Protein AF-A0A9P8I1J3-F1 (afdb_monomer)

Solvent-accessible surface area (backbone atoms only — not comparable to full-atom values): 21179 Å² total; per-residue (Å²): 138,82,82,80,79,82,77,73,79,72,73,67,73,62,68,67,62,58,62,59,73,32,39,42,48,46,65,60,58,52,59,41,37,50,42,28,30,51,54,37,25,54,46,82,63,23,34,49,28,63,41,61,50,91,50,31,40,42,57,29,52,35,36,55,37,24,35,48,31,33,50,47,53,52,51,53,36,49,50,35,35,75,73,68,38,52,72,46,55,17,26,40,50,54,46,47,76,25,41,61,66,39,59,70,51,47,78,74,41,92,61,71,47,63,58,40,70,33,63,66,59,49,53,48,46,36,64,74,43,26,48,55,31,52,53,47,50,68,61,38,40,72,48,67,67,60,42,52,47,40,44,21,20,49,52,20,42,51,51,54,51,49,36,58,60,52,35,47,86,71,55,89,73,43,62,84,77,68,53,86,72,53,74,66,56,53,53,49,52,56,49,49,52,53,47,23,40,49,49,33,55,42,25,51,43,48,48,52,40,49,49,50,51,46,51,51,55,50,50,49,57,52,63,68,33,73,88,48,33,75,76,45,69,86,78,54,65,87,77,49,61,66,49,52,54,50,50,52,53,51,49,50,52,51,53,52,38,30,62,66,29,76,39,93,66,50,79,71,42,51,55,45,42,63,67,57,46,47,56,51,55,45,49,52,52,48,47,62,50,49,72,60,60,75,65,83,72,98,79,70,86,76,55,70,64,58,59,47,52,50,44,49,47,52,42,48,53,51,42,48,52,58,56,56,57,61,74,55,84,60,84,81,62,71,75,60,37,69,68,65,61,60,71,74,63,54,56,54,55,40,52,47,51,32,51,49,51,51,50,51,50,50,53,35,32,76,72,65,56,71,45,78,79,25,36,36,53,77,70,50,67,80,74,106

Radius of gyration: 25.41 Å; Cα contacts (8 Å, |Δi|>4): 339; chains: 1; bounding box: 62×67×90 Å

Sequence (384 aa):
MAPAAPDRSSLNHPLTSVAAAGVVSWQSAFWTLVPLGLNSMTQPSGRVCGFDVRHRAFIRSSPIVCATDGVDVLAQMLCFVCLGDSPRTAARRVARGRLRDVKDVDCANNGFSGLEGNRVFRMLGFFFGALPQVVKLLGMEGIPWTKVWGFAFFVSFLILELVIVWVGRGWEEDASLKEPESPTFRRAEETLRAASNMYGIISVAMTVGVWYSATDAIIQKYMCDPNHATTLSGVIPQNRSATYTLCSTLVVILAYLASLGYVTISTSGVMKVVTTVTPKIFYFGSFVMSGRNAICHPAGFRSSRESFLFGSGLALVWAIAMGLTRGYPSPFLRPHIVRSMEPPEADSLVMYFLCENFLVALVYYCFRYEAGGTVKPAWTETFG

Secondary structure (DSSP, 8-state):
-PPPPP-GGGGSSSHHHHHHTTSPPHHHHHHHHHHHHHHHHTS---SSTT--GGGHHHHTTSHHHHHHHHHHHHHHHHHHHHTT--HHHHHHHHHHHHHHHHHHHHTT--STHHHHH-HHHHHHHIIIIIHHHHHHHHH-BS-HHHHHHHHHHHHHHHHHHHHHHHH-TTGGG-GGGTS---HHHHHHHHHHHHHHHHHHHHHHHHHHHHHHHHHHHHHHHHHH-HHHHHHHTTTS-TTTHHHHHHHHHHHHHHHHHHHTTSS---HHHHHHIIIIIHHHHHHHHHHHHHHHHTS--S-----HHHHHHHHHHHHHHHHHHHHHHTTS--TTSTTTSSSSS-HHHHHHHHHHHHHHHHHHHHHHHHHH---TT-B--GGGGTT-

pLDDT: mean 73.71, std 20.74, range [31.62, 98.0]

Structure (mmCIF, N/CA/C/O backbone):
data_AF-A0A9P8I1J3-F1
#
_entry.id   AF-A0A9P8I1J3-F1
#
loop_
_atom_site.group_PDB
_atom_site.id
_atom_site.type_symbol
_atom_site.label_atom_id
_atom_site.label_alt_id
_atom_site.label_comp_id
_atom_site.label_asym_id
_atom_site.label_entity_id
_atom_site.label_seq_id
_atom_site.pdbx_PDB_ins_code
_atom_site.Cartn_x
_atom_site.Cartn_y
_atom_site.Cartn_z
_atom_site.occupancy
_atom_site.B_iso_or_equiv
_atom_site.auth_seq_id
_atom_site.auth_comp_id
_atom_site.auth_asym_id
_atom_site.auth_atom_id
_atom_site.pdbx_PDB_model_num
ATOM 1 N N . MET A 1 1 ? -35.655 -32.905 60.496 1.00 49.09 1 MET A N 1
ATOM 2 C CA . MET A 1 1 ? -34.710 -31.898 59.967 1.00 49.09 1 MET A CA 1
ATOM 3 C C . MET A 1 1 ? -34.480 -32.212 58.502 1.00 49.09 1 MET A C 1
ATOM 5 O O . MET A 1 1 ? -33.886 -33.238 58.208 1.00 49.09 1 MET A O 1
ATOM 9 N N . ALA A 1 2 ? -35.051 -31.412 57.602 1.00 43.12 2 ALA A N 1
ATOM 10 C CA . ALA A 1 2 ? -34.851 -31.576 56.165 1.00 43.12 2 ALA A CA 1
ATOM 11 C C . ALA A 1 2 ? -33.530 -30.894 55.754 1.00 43.12 2 ALA A C 1
ATOM 13 O O . ALA A 1 2 ? -33.257 -29.800 56.254 1.00 43.12 2 ALA A O 1
ATOM 14 N N . PRO A 1 3 ? -32.701 -31.515 54.898 1.00 58.78 3 PRO A N 1
ATOM 15 C CA . PRO A 1 3 ? -31.448 -30.920 54.450 1.00 58.78 3 PRO A CA 1
ATOM 16 C C . PRO A 1 3 ? -31.727 -29.703 53.559 1.00 58.78 3 PRO A C 1
ATOM 18 O O . PRO A 1 3 ? -32.562 -29.756 52.656 1.00 58.78 3 PRO A O 1
ATOM 21 N N . ALA A 1 4 ? -31.038 -28.598 53.848 1.00 65.12 4 ALA A N 1
ATOM 22 C CA . ALA A 1 4 ? -31.137 -27.352 53.100 1.00 65.12 4 ALA A CA 1
ATOM 23 C C . ALA A 1 4 ? -30.716 -27.563 51.636 1.00 65.12 4 ALA A C 1
ATOM 25 O O . ALA A 1 4 ? -29.681 -28.169 51.356 1.00 65.12 4 ALA A O 1
ATOM 26 N N . ALA A 1 5 ? -31.537 -27.074 50.706 1.00 63.03 5 ALA A N 1
ATOM 27 C CA . ALA A 1 5 ? -31.268 -27.159 49.278 1.00 63.03 5 ALA A CA 1
ATOM 28 C C . ALA A 1 5 ? -30.021 -26.327 48.909 1.00 63.03 5 ALA A C 1
ATOM 30 O O . ALA A 1 5 ? -29.895 -25.195 49.382 1.00 63.03 5 ALA A O 1
ATOM 31 N N . PRO A 1 6 ? -29.108 -26.853 48.072 1.00 64.31 6 PRO A N 1
ATOM 32 C CA . PRO A 1 6 ? -27.904 -26.139 47.668 1.00 64.31 6 PRO A CA 1
ATOM 33 C C . PRO A 1 6 ? -28.243 -24.908 46.819 1.00 64.31 6 PRO A C 1
ATOM 35 O O . PRO A 1 6 ? -29.033 -24.970 45.873 1.00 64.31 6 PRO A O 1
ATOM 38 N N . ASP A 1 7 ? -27.617 -23.790 47.178 1.00 66.88 7 ASP A N 1
ATOM 39 C CA . ASP A 1 7 ? -27.787 -22.476 46.571 1.00 66.88 7 ASP A CA 1
ATOM 40 C C . ASP A 1 7 ? -27.257 -22.452 45.122 1.00 66.88 7 ASP A C 1
ATOM 42 O O . ASP A 1 7 ? -26.050 -22.476 44.863 1.00 66.88 7 ASP A O 1
ATOM 46 N N . ARG A 1 8 ? -28.186 -22.418 44.156 1.00 56.50 8 ARG A N 1
ATOM 47 C CA . ARG A 1 8 ? -27.901 -22.371 42.709 1.00 56.50 8 ARG A CA 1
ATOM 48 C C . ARG A 1 8 ? -27.337 -21.023 42.238 1.00 56.50 8 ARG A C 1
ATOM 50 O O . ARG A 1 8 ? -26.981 -20.912 41.066 1.00 56.50 8 ARG A O 1
ATOM 57 N N . SER A 1 9 ? -27.236 -20.010 43.103 1.00 59.56 9 SER A N 1
ATOM 58 C CA . SER A 1 9 ? -26.728 -18.682 42.726 1.00 59.56 9 SER A CA 1
ATOM 59 C C . SER A 1 9 ? -25.216 -18.650 42.444 1.00 59.56 9 SER A C 1
ATOM 61 O O . SER A 1 9 ? -24.737 -17.767 41.736 1.00 59.56 9 SER A O 1
ATOM 63 N N . SER A 1 10 ? -24.466 -19.654 42.906 1.00 54.31 10 SER A N 1
ATOM 64 C CA . SER A 1 10 ? -23.003 -19.718 42.766 1.00 54.31 10 SER A CA 1
ATOM 65 C C . SER A 1 10 ? -22.498 -20.283 41.425 1.00 54.31 10 SER A C 1
ATOM 67 O O . SER A 1 10 ? -21.321 -20.128 41.106 1.00 54.31 10 SER A O 1
ATOM 69 N N . LEU A 1 11 ? -23.363 -20.889 40.598 1.00 52.34 11 LEU A N 1
ATOM 70 C CA . LEU A 1 11 ? -22.950 -21.555 39.349 1.00 52.34 11 LEU A CA 1
ATOM 71 C C . LEU A 1 11 ? -22.947 -20.661 38.096 1.00 52.34 11 LEU A C 1
ATOM 73 O O . LEU A 1 11 ? -22.423 -21.073 37.064 1.00 52.34 11 LEU A O 1
ATOM 77 N N . ASN A 1 12 ? -23.474 -19.436 38.171 1.00 54.69 12 ASN A N 1
ATOM 78 C CA . ASN A 1 12 ? -23.559 -18.536 37.010 1.00 54.69 12 ASN A CA 1
ATOM 79 C C . ASN A 1 12 ? -22.385 -17.547 36.893 1.00 54.69 12 ASN A C 1
ATOM 81 O O . ASN A 1 12 ? -22.285 -16.834 35.897 1.00 54.69 12 ASN A O 1
ATOM 85 N N . HIS A 1 13 ? -21.481 -17.506 37.873 1.00 53.09 13 HIS A N 1
ATOM 86 C CA . HIS A 1 13 ? -20.366 -16.554 37.892 1.00 53.09 13 HIS A CA 1
ATOM 87 C C . HIS A 1 13 ? -19.115 -16.889 37.037 1.00 53.09 13 HIS A C 1
ATOM 89 O O . HIS A 1 13 ? -18.352 -15.955 36.792 1.00 53.09 13 HIS A O 1
ATOM 95 N N . PRO A 1 14 ? -18.874 -18.117 36.513 1.00 50.03 14 PRO A N 1
ATOM 96 C CA . PRO A 1 14 ? -17.704 -18.366 35.650 1.00 50.03 14 PRO A CA 1
ATOM 97 C C . PRO A 1 14 ? -17.944 -18.211 34.137 1.00 50.03 14 PRO A C 1
ATOM 99 O O . PRO A 1 14 ? -16.986 -18.057 33.383 1.00 50.03 14 PRO A O 1
ATOM 102 N N . LEU A 1 15 ? -19.189 -18.271 33.649 1.00 48.69 15 LEU A N 1
ATOM 103 C CA . LEU A 1 15 ? -19.447 -18.369 32.200 1.00 48.69 15 LEU A CA 1
ATOM 104 C C . LEU A 1 15 ? -19.269 -17.044 31.441 1.00 48.69 15 LEU A C 1
ATOM 106 O O . LEU A 1 15 ? -19.007 -17.054 30.240 1.00 48.69 15 LEU A O 1
ATOM 110 N N . THR A 1 16 ? -19.347 -15.902 32.124 1.00 51.31 16 THR A N 1
ATOM 111 C CA . THR A 1 16 ? -19.132 -14.584 31.508 1.00 51.31 16 THR A CA 1
ATOM 112 C C . THR A 1 16 ? -17.657 -14.211 31.356 1.00 51.31 16 THR A C 1
ATOM 114 O O . THR A 1 16 ? -17.338 -13.437 30.456 1.00 51.31 16 THR A O 1
ATOM 117 N N . SER A 1 17 ? -16.735 -14.770 32.153 1.00 49.88 17 SER A N 1
ATOM 118 C CA . SER A 1 17 ? -15.302 -14.451 32.014 1.00 49.88 17 SER A CA 1
ATOM 119 C C . SER A 1 17 ? -14.622 -15.236 30.886 1.00 49.88 17 SER A C 1
ATOM 121 O O . SER A 1 17 ? -13.721 -14.711 30.236 1.00 49.88 17 SER A O 1
ATOM 123 N N . VAL A 1 18 ? -15.095 -16.451 30.578 1.00 50.94 18 VAL A N 1
ATOM 124 C CA . VAL A 1 18 ? -14.538 -17.285 29.496 1.00 50.94 18 VAL A CA 1
ATOM 125 C C . VAL A 1 18 ? -14.908 -16.742 28.110 1.00 50.94 18 VAL A C 1
ATOM 127 O O . VAL A 1 18 ? -14.090 -16.792 27.195 1.00 50.94 18 VAL A O 1
ATOM 130 N N . ALA A 1 19 ? -16.093 -16.142 27.954 1.00 50.66 19 ALA A N 1
ATOM 131 C CA . ALA A 1 19 ? -16.497 -15.515 26.692 1.00 50.66 19 ALA A CA 1
ATOM 132 C C . ALA A 1 19 ? -15.619 -14.303 26.315 1.00 50.66 19 ALA A C 1
ATOM 134 O O . ALA A 1 19 ? -15.447 -14.021 25.132 1.00 50.66 19 ALA A O 1
ATOM 135 N N . ALA A 1 20 ? -15.018 -13.615 27.295 1.00 57.84 20 ALA A N 1
ATOM 136 C CA . ALA A 1 20 ? -14.131 -12.477 27.049 1.00 57.84 20 ALA A CA 1
ATOM 137 C C . ALA A 1 20 ? -12.744 -12.888 26.516 1.00 57.84 20 ALA A C 1
ATOM 139 O O . ALA A 1 20 ? -12.108 -12.102 25.816 1.00 57.84 20 ALA A O 1
ATOM 140 N N . ALA A 1 21 ? -12.287 -14.116 26.795 1.00 65.06 21 ALA A N 1
ATOM 141 C CA . ALA A 1 21 ? -10.972 -14.604 26.364 1.00 65.06 21 ALA A CA 1
ATOM 142 C C . ALA A 1 21 ? -10.880 -14.839 24.842 1.00 65.06 21 ALA A C 1
ATOM 144 O O . ALA A 1 21 ? -9.790 -14.859 24.277 1.00 65.06 21 ALA A O 1
ATOM 145 N N . GLY A 1 22 ? -12.023 -14.989 24.168 1.00 86.31 22 GLY A N 1
ATOM 146 C CA . GLY A 1 22 ? -12.093 -15.257 22.732 1.00 86.31 22 GLY A CA 1
ATOM 147 C C . GLY A 1 22 ? -12.320 -14.029 21.856 1.00 86.31 22 GLY A C 1
ATOM 148 O O . GLY A 1 22 ? -12.478 -14.199 20.656 1.00 86.31 22 GLY A O 1
ATOM 149 N N . VAL A 1 23 ? -12.379 -12.814 22.402 1.00 93.69 23 VAL A N 1
ATOM 150 C CA . VAL A 1 23 ? -12.704 -11.612 21.617 1.00 93.69 23 VAL A CA 1
ATOM 151 C C . VAL A 1 23 ? -11.423 -10.916 21.152 1.00 93.69 23 VAL A C 1
ATOM 153 O O . VAL A 1 23 ? -10.446 -10.810 21.895 1.00 93.69 23 VAL A O 1
ATOM 156 N N . VAL A 1 24 ? -11.400 -10.421 19.913 1.00 94.62 24 VAL A N 1
ATOM 157 C CA . VAL A 1 24 ? -10.265 -9.644 19.405 1.00 94.62 24 VAL A CA 1
ATOM 158 C C . VAL A 1 24 ? -10.306 -8.257 20.043 1.00 94.62 24 VAL A C 1
ATOM 160 O O . VAL A 1 24 ? -11.265 -7.508 19.880 1.00 94.62 24 VAL A O 1
ATOM 163 N N . SER A 1 25 ? -9.265 -7.900 20.793 1.00 94.56 25 SER A N 1
ATOM 164 C CA . SER A 1 25 ? -9.129 -6.549 21.336 1.00 94.56 25 SER A CA 1
ATOM 165 C C . SER A 1 25 ? -8.688 -5.565 20.250 1.00 94.56 25 SER A C 1
ATOM 167 O O . SER A 1 25 ? -8.001 -5.941 19.293 1.00 94.56 25 SER A O 1
ATOM 169 N N . TRP A 1 26 ? -9.018 -4.280 20.411 1.00 94.62 26 TRP A N 1
ATOM 170 C CA . TRP A 1 26 ? -8.570 -3.252 19.468 1.00 94.62 26 TRP A CA 1
ATOM 171 C C . TRP A 1 26 ? -7.040 -3.183 19.394 1.00 94.62 26 TRP A C 1
ATOM 173 O O . TRP A 1 26 ? -6.496 -2.965 18.314 1.00 94.62 26 TRP A O 1
ATOM 183 N N . GLN A 1 27 ? -6.344 -3.425 20.516 1.00 95.44 27 GLN A N 1
ATOM 184 C CA . GLN A 1 27 ? -4.884 -3.475 20.573 1.00 95.44 27 GLN A CA 1
ATOM 185 C C . GLN A 1 27 ? -4.371 -4.582 19.664 1.00 95.44 27 GLN A C 1
ATOM 187 O O . GLN A 1 27 ? -3.486 -4.343 18.849 1.00 95.44 27 GLN A O 1
ATOM 192 N N . SER A 1 28 ? -4.944 -5.784 19.777 1.00 94.19 28 SER A N 1
ATOM 193 C CA . SER A 1 28 ? -4.538 -6.908 18.943 1.00 94.19 28 SER A CA 1
ATOM 194 C C . SER A 1 28 ? -4.792 -6.617 17.465 1.00 94.19 28 SER A C 1
ATOM 196 O O . SER A 1 28 ? -3.935 -6.923 16.645 1.00 94.19 28 SER A O 1
ATOM 198 N N . ALA A 1 29 ? -5.932 -6.016 17.118 1.00 95.81 29 ALA A N 1
ATOM 199 C CA . ALA A 1 29 ? -6.251 -5.679 15.734 1.00 95.81 29 ALA A CA 1
ATOM 200 C C . ALA A 1 29 ? -5.306 -4.604 15.159 1.00 95.81 29 ALA A C 1
ATOM 202 O O . ALA A 1 29 ? -4.803 -4.756 14.046 1.00 95.81 29 ALA A O 1
ATOM 203 N N . PHE A 1 30 ? -5.026 -3.540 15.918 1.00 96.25 30 PHE A N 1
ATOM 204 C CA . PHE A 1 30 ? -4.143 -2.448 15.503 1.00 96.25 30 PHE A CA 1
ATOM 205 C C . PHE A 1 30 ? -2.678 -2.885 15.408 1.00 96.25 30 PHE A C 1
ATOM 207 O O . PHE A 1 30 ? -2.030 -2.673 14.382 1.00 96.25 30 PHE A O 1
ATOM 214 N N . TRP A 1 31 ? -2.149 -3.529 16.451 1.00 95.88 31 TRP A N 1
ATOM 215 C CA . TRP A 1 31 ? -0.739 -3.915 16.500 1.00 95.88 31 TRP A CA 1
ATOM 216 C C . TRP A 1 31 ? -0.384 -5.008 15.499 1.00 95.88 31 TRP A C 1
ATOM 218 O O . TRP A 1 31 ? 0.770 -5.088 15.102 1.00 95.88 31 TRP A O 1
ATOM 228 N N . THR A 1 32 ? -1.350 -5.784 15.006 1.00 95.56 32 THR A N 1
ATOM 229 C CA . THR A 1 32 ? -1.129 -6.685 13.867 1.00 95.56 32 THR A CA 1
ATOM 230 C C . THR A 1 32 ? -0.872 -5.924 12.558 1.00 95.56 32 THR A C 1
ATOM 232 O O . THR A 1 32 ? -0.124 -6.410 11.712 1.00 95.56 32 THR A O 1
ATOM 235 N N . LEU A 1 33 ? -1.413 -4.712 12.383 1.00 97.31 33 LEU A N 1
ATOM 236 C CA . LEU A 1 33 ? -1.175 -3.898 11.183 1.00 97.31 33 LEU A CA 1
ATOM 237 C C . LEU A 1 33 ? 0.199 -3.222 11.179 1.00 97.31 33 LEU A C 1
ATOM 239 O O . LEU A 1 33 ? 0.774 -3.031 10.108 1.00 97.31 33 LEU A O 1
ATOM 243 N N . VAL A 1 34 ? 0.739 -2.871 12.349 1.00 96.44 34 VAL A N 1
ATOM 244 C CA . VAL A 1 34 ? 1.991 -2.104 12.450 1.00 96.44 34 VAL A CA 1
ATOM 245 C C . VAL A 1 34 ? 3.182 -2.840 11.810 1.00 96.44 34 VAL A C 1
ATOM 247 O O . VAL A 1 34 ? 3.839 -2.237 10.960 1.00 96.44 34 VAL A O 1
ATOM 250 N N . PRO A 1 35 ? 3.451 -4.132 12.091 1.00 96.12 35 PRO A N 1
ATOM 251 C CA . PRO A 1 35 ? 4.516 -4.877 11.419 1.00 96.12 35 PRO A CA 1
ATOM 252 C C . PRO A 1 35 ? 4.311 -5.001 9.906 1.00 96.12 35 PRO A C 1
ATOM 254 O O . PRO A 1 35 ? 5.286 -4.964 9.160 1.00 96.12 35 PRO A O 1
ATOM 257 N N . LEU A 1 36 ? 3.063 -5.107 9.433 1.00 97.31 36 LEU A N 1
ATOM 258 C CA . LEU A 1 36 ? 2.753 -5.154 7.997 1.00 97.31 36 LEU A CA 1
ATOM 259 C C . LEU A 1 36 ? 3.070 -3.819 7.311 1.00 97.31 36 LEU A C 1
ATOM 261 O O . LEU A 1 36 ? 3.673 -3.800 6.232 1.00 97.31 36 LEU A O 1
ATOM 265 N N . GLY A 1 37 ? 2.708 -2.711 7.962 1.00 96.38 37 GLY A N 1
ATOM 266 C CA . GLY A 1 37 ? 3.066 -1.362 7.538 1.00 96.38 37 GLY A CA 1
ATOM 267 C C . GLY A 1 37 ? 4.581 -1.182 7.499 1.00 96.38 37 GLY A C 1
ATOM 268 O O . GLY A 1 37 ? 5.129 -0.887 6.443 1.00 96.38 37 GLY A O 1
ATOM 269 N N . LEU A 1 38 ? 5.283 -1.469 8.598 1.00 94.38 38 LEU A N 1
ATOM 270 C CA . LEU A 1 38 ? 6.746 -1.358 8.681 1.00 94.38 38 LEU A CA 1
ATOM 271 C C . LEU A 1 38 ? 7.475 -2.222 7.640 1.00 94.38 38 LEU A C 1
ATOM 273 O O . LEU A 1 38 ? 8.436 -1.768 7.018 1.00 94.38 38 LEU A O 1
ATOM 277 N N . ASN A 1 39 ? 7.002 -3.445 7.393 1.00 94.75 39 ASN A N 1
ATOM 278 C CA . ASN A 1 39 ? 7.553 -4.304 6.345 1.00 94.75 39 ASN A CA 1
ATOM 279 C C . ASN A 1 39 ? 7.356 -3.697 4.945 1.00 94.75 39 ASN A C 1
ATOM 281 O O . ASN A 1 39 ? 8.234 -3.791 4.094 1.00 94.75 39 ASN A O 1
ATOM 285 N N . SER A 1 40 ? 6.230 -3.019 4.713 1.00 94.69 40 SER A N 1
ATOM 286 C CA . SER A 1 40 ? 5.987 -2.297 3.460 1.00 94.69 40 SER A CA 1
ATOM 287 C C . SER A 1 40 ? 6.852 -1.039 3.344 1.00 94.69 40 SER A C 1
ATOM 289 O O . SER A 1 40 ? 7.325 -0.734 2.251 1.00 94.69 40 SER A O 1
ATOM 291 N N . MET A 1 41 ? 7.084 -0.321 4.448 1.00 93.94 41 MET A N 1
ATOM 292 C CA . MET A 1 41 ? 7.903 0.899 4.488 1.00 93.94 41 MET A CA 1
ATOM 293 C C . MET A 1 41 ? 9.393 0.621 4.259 1.00 93.94 41 MET A C 1
ATOM 295 O O . MET A 1 41 ? 10.062 1.427 3.627 1.00 93.94 41 MET A O 1
ATOM 299 N N . THR A 1 42 ? 9.904 -0.517 4.736 1.00 90.25 42 THR A N 1
ATOM 300 C CA . THR A 1 42 ? 11.324 -0.914 4.607 1.00 90.25 42 THR A CA 1
ATOM 301 C C . THR A 1 42 ? 11.659 -1.587 3.269 1.00 90.25 42 THR A C 1
ATOM 303 O O . THR A 1 42 ? 12.779 -2.055 3.050 1.00 90.25 42 THR A O 1
ATOM 306 N N . GLN A 1 43 ? 10.695 -1.654 2.349 1.00 88.44 43 GLN A N 1
ATOM 307 C CA . GLN A 1 43 ? 10.886 -2.258 1.040 1.00 88.44 43 GLN A CA 1
ATOM 308 C C . GLN A 1 43 ? 11.466 -1.252 0.030 1.00 88.44 43 GLN A C 1
ATOM 310 O O . GLN A 1 43 ? 10.898 -0.165 -0.139 1.00 88.44 43 GLN A O 1
ATOM 315 N N . PRO A 1 44 ? 12.506 -1.623 -0.749 1.00 86.50 44 PRO A N 1
ATOM 316 C CA . PRO A 1 44 ? 12.982 -0.790 -1.845 1.00 86.50 44 PRO A CA 1
ATOM 317 C C . PRO A 1 44 ? 11.989 -0.858 -3.004 1.00 86.50 44 PRO A C 1
ATOM 319 O O . PRO A 1 44 ? 12.044 -1.715 -3.882 1.00 86.50 44 PRO A O 1
ATOM 322 N N . SER A 1 45 ? 11.038 0.062 -2.968 1.00 88.19 45 SER A N 1
ATOM 323 C CA . SER A 1 45 ? 9.936 0.181 -3.924 1.00 88.19 45 SER A CA 1
ATOM 324 C C . SER A 1 45 ? 10.223 1.191 -5.040 1.00 88.19 45 SER A C 1
ATOM 326 O O . SER A 1 45 ? 9.480 1.245 -6.027 1.00 88.19 45 SER A O 1
ATOM 328 N N . GLY A 1 46 ? 11.305 1.968 -4.898 1.00 90.81 46 GLY A N 1
ATOM 329 C CA . GLY A 1 46 ? 11.632 3.076 -5.784 1.00 90.81 46 GLY A CA 1
ATOM 330 C C . GLY A 1 46 ? 10.607 4.196 -5.683 1.00 90.81 46 GLY A C 1
ATOM 331 O O . GLY A 1 46 ? 10.201 4.582 -4.588 1.00 90.81 46 GLY A O 1
ATOM 332 N N . ARG A 1 47 ? 10.192 4.720 -6.836 1.00 91.94 47 ARG A N 1
ATOM 333 C CA . ARG A 1 47 ? 9.085 5.679 -6.931 1.00 91.94 47 ARG A CA 1
ATOM 334 C C . ARG A 1 47 ? 7.774 4.985 -6.595 1.00 91.94 47 ARG A C 1
ATOM 336 O O . ARG A 1 47 ? 7.488 3.956 -7.190 1.00 91.94 47 ARG A O 1
ATOM 343 N N . VAL A 1 48 ? 6.962 5.563 -5.716 1.00 94.12 48 VAL A N 1
ATOM 344 C CA . VAL A 1 48 ? 5.662 5.005 -5.299 1.00 94.12 48 VAL A CA 1
ATOM 345 C C . VAL A 1 48 ? 4.563 5.814 -5.970 1.00 94.12 48 VAL A C 1
ATOM 347 O O . VAL A 1 48 ? 4.504 7.014 -5.739 1.00 94.12 48 VAL A O 1
ATOM 350 N N . CYS A 1 49 ? 3.729 5.222 -6.829 1.00 90.81 49 CYS A N 1
ATOM 351 C CA . CYS A 1 49 ? 2.695 5.950 -7.591 1.00 90.81 49 CYS A CA 1
ATOM 352 C C . CYS A 1 49 ? 3.174 7.299 -8.192 1.00 90.81 49 CYS A C 1
ATOM 354 O O . CYS A 1 49 ? 2.504 8.329 -8.091 1.00 90.81 49 CYS A O 1
ATOM 356 N N . GLY A 1 50 ? 4.386 7.329 -8.754 1.00 86.31 50 GLY A N 1
ATOM 357 C CA . GLY A 1 50 ? 4.986 8.537 -9.333 1.00 86.31 50 GLY A CA 1
ATOM 358 C C . GLY A 1 50 ? 5.646 9.516 -8.347 1.00 86.31 50 GLY A C 1
ATOM 359 O O . GLY A 1 50 ? 6.417 10.368 -8.803 1.00 86.31 50 GLY A O 1
ATOM 360 N N . PHE A 1 51 ? 5.437 9.362 -7.034 1.00 88.62 51 PHE A N 1
ATOM 361 C CA . PHE A 1 51 ? 6.118 10.140 -5.994 1.00 88.62 51 PHE A CA 1
ATOM 362 C C . PHE A 1 51 ? 7.632 9.911 -5.991 1.00 88.62 51 PHE A C 1
ATOM 364 O O . PHE A 1 51 ? 8.129 8.878 -6.454 1.00 88.62 51 PHE A O 1
ATOM 371 N N . ASP A 1 52 ? 8.357 10.904 -5.474 1.00 87.94 52 ASP A N 1
ATOM 372 C CA . ASP A 1 52 ? 9.812 10.873 -5.384 1.00 87.94 52 ASP A CA 1
ATOM 373 C C . ASP A 1 52 ? 10.302 9.759 -4.445 1.00 87.94 52 ASP A C 1
ATOM 375 O O . ASP A 1 52 ? 9.692 9.438 -3.421 1.00 87.94 52 ASP A O 1
ATOM 379 N N . VAL A 1 53 ? 11.440 9.182 -4.812 1.00 89.06 53 VAL A N 1
ATOM 380 C CA . VAL A 1 53 ? 12.093 8.062 -4.140 1.00 89.06 53 VAL A CA 1
ATOM 381 C C . VAL A 1 53 ? 12.519 8.388 -2.705 1.00 89.06 53 VAL A C 1
ATOM 383 O O . VAL A 1 53 ? 12.590 7.478 -1.874 1.00 89.06 53 VAL A O 1
ATOM 386 N N . ARG A 1 54 ? 12.775 9.664 -2.390 1.00 86.25 54 ARG A N 1
ATOM 387 C CA . ARG A 1 54 ? 13.182 10.128 -1.050 1.00 86.25 54 ARG A CA 1
ATOM 388 C C . ARG A 1 54 ? 12.112 9.912 0.016 1.00 86.25 54 ARG A C 1
ATOM 390 O O . ARG A 1 54 ? 12.427 9.708 1.182 1.00 86.25 54 ARG A O 1
ATOM 397 N N . HIS A 1 55 ? 10.846 9.914 -0.386 1.00 87.12 55 HIS A N 1
ATOM 398 C CA . HIS A 1 55 ? 9.704 9.884 0.528 1.00 87.12 55 HIS A CA 1
ATOM 399 C C . HIS A 1 55 ? 8.992 8.523 0.553 1.00 87.12 55 HIS A C 1
ATOM 401 O O . HIS A 1 55 ? 7.955 8.373 1.204 1.00 87.12 55 HIS A O 1
ATOM 407 N N . ARG A 1 56 ? 9.550 7.515 -0.138 1.00 90.38 56 ARG A N 1
ATOM 408 C CA . ARG A 1 56 ? 8.931 6.199 -0.368 1.00 90.38 56 ARG A CA 1
ATOM 409 C C . ARG A 1 56 ? 8.462 5.509 0.913 1.00 90.38 56 ARG A C 1
ATOM 411 O O . ARG A 1 56 ? 7.328 5.040 0.963 1.00 90.38 56 ARG A O 1
ATOM 418 N N . ALA A 1 57 ? 9.300 5.485 1.951 1.00 91.06 57 ALA A N 1
ATOM 419 C CA . ALA A 1 57 ? 9.011 4.775 3.193 1.00 91.06 57 ALA A CA 1
ATOM 420 C C . ALA A 1 57 ? 7.787 5.376 3.894 1.00 91.06 57 ALA A C 1
ATOM 422 O O . ALA A 1 57 ? 6.837 4.677 4.220 1.00 91.06 57 ALA A O 1
ATOM 423 N N . PHE A 1 58 ? 7.758 6.695 4.048 1.00 92.12 58 PHE A N 1
ATOM 424 C CA . PHE A 1 58 ? 6.673 7.406 4.721 1.00 92.12 58 PHE A CA 1
ATOM 425 C C . PHE A 1 58 ? 5.363 7.369 3.938 1.00 92.12 58 PHE A C 1
ATOM 427 O O . PHE A 1 58 ? 4.300 7.172 4.519 1.00 92.12 58 PHE A O 1
ATOM 434 N N . ILE A 1 59 ? 5.423 7.504 2.613 1.00 93.00 59 ILE A N 1
ATOM 435 C CA . ILE A 1 59 ? 4.244 7.439 1.742 1.00 93.00 59 ILE A CA 1
ATOM 436 C C . ILE A 1 59 ? 3.601 6.039 1.800 1.00 93.00 59 ILE A C 1
ATOM 438 O O . ILE A 1 59 ? 2.375 5.914 1.825 1.00 93.00 59 ILE A O 1
ATOM 442 N N . ARG A 1 60 ? 4.416 4.984 1.931 1.00 95.69 60 ARG A N 1
ATOM 443 C CA . ARG A 1 60 ? 3.964 3.592 2.115 1.00 95.69 60 ARG A CA 1
ATOM 444 C C . ARG A 1 60 ? 3.424 3.277 3.510 1.00 95.69 60 ARG A C 1
ATOM 446 O O . ARG A 1 60 ? 2.978 2.158 3.736 1.00 95.69 60 ARG A O 1
ATOM 453 N N . SER A 1 61 ? 3.392 4.236 4.434 1.00 95.94 61 SER A N 1
ATOM 454 C CA . SER A 1 61 ? 2.686 4.059 5.711 1.00 95.94 61 SER A CA 1
ATOM 455 C C . SER A 1 61 ? 1.163 3.971 5.553 1.00 95.94 61 SER A C 1
ATOM 457 O O . SER A 1 61 ? 0.487 3.452 6.439 1.00 95.94 61 SER A O 1
ATOM 459 N N . SER A 1 62 ? 0.613 4.427 4.419 1.00 97.00 62 SER A N 1
ATOM 460 C CA . SER A 1 62 ? -0.810 4.291 4.097 1.00 97.00 62 SER A CA 1
ATOM 461 C C . SER A 1 62 ? -1.097 2.960 3.383 1.00 97.00 62 SER A C 1
ATOM 463 O O . SER A 1 62 ? -0.498 2.684 2.335 1.00 97.00 62 SER A O 1
ATOM 465 N N . PRO A 1 63 ? -2.065 2.152 3.863 1.00 97.50 63 PRO A N 1
ATOM 466 C CA . PRO A 1 63 ? -2.458 0.921 3.178 1.00 97.50 63 PRO A CA 1
ATOM 467 C C . PRO A 1 63 ? -3.085 1.202 1.804 1.00 97.50 63 PRO A C 1
ATOM 469 O O . PRO A 1 63 ? -2.905 0.421 0.873 1.00 97.50 63 PRO A O 1
ATOM 472 N N . ILE A 1 64 ? -3.778 2.335 1.640 1.00 96.81 64 ILE A N 1
ATOM 473 C CA . ILE A 1 64 ? -4.410 2.728 0.368 1.00 96.81 64 ILE A CA 1
ATOM 474 C C . ILE A 1 64 ? -3.345 3.024 -0.682 1.00 96.81 64 ILE A C 1
ATOM 476 O O . ILE A 1 64 ? -3.453 2.576 -1.826 1.00 96.81 64 ILE A O 1
ATOM 480 N N . VAL A 1 65 ? -2.305 3.757 -0.286 1.00 96.31 65 VAL A N 1
ATOM 481 C CA . VAL A 1 65 ? -1.171 4.050 -1.162 1.00 96.31 65 VAL A CA 1
ATOM 482 C C . VAL A 1 65 ? -0.442 2.762 -1.529 1.00 96.31 65 VAL A C 1
ATOM 484 O O . VAL A 1 65 ? -0.183 2.542 -2.707 1.00 96.31 65 VAL A O 1
ATOM 487 N N . CYS A 1 66 ? -0.195 1.869 -0.565 1.00 97.75 66 CYS A N 1
ATOM 488 C CA . CYS A 1 66 ? 0.405 0.561 -0.832 1.00 97.75 66 CYS A CA 1
ATOM 489 C C . CYS A 1 66 ? -0.405 -0.264 -1.842 1.00 97.75 66 CYS A C 1
ATOM 491 O O . CYS A 1 66 ? 0.165 -0.756 -2.819 1.00 97.75 66 CYS A O 1
ATOM 493 N N . ALA A 1 67 ? -1.720 -0.398 -1.650 1.00 96.81 67 ALA A N 1
ATOM 494 C CA . ALA A 1 67 ? -2.579 -1.130 -2.580 1.00 96.81 67 ALA A CA 1
ATOM 495 C C . ALA A 1 67 ? -2.563 -0.507 -3.982 1.00 96.81 67 ALA A C 1
ATOM 497 O O . ALA A 1 67 ? -2.401 -1.217 -4.973 1.00 96.81 67 ALA A O 1
ATOM 498 N N . THR A 1 68 ? -2.684 0.819 -4.059 1.00 96.38 68 THR A N 1
ATOM 499 C CA . THR A 1 68 ? -2.681 1.545 -5.333 1.00 96.38 68 THR A CA 1
ATOM 500 C C . THR A 1 68 ? -1.344 1.392 -6.059 1.00 96.38 68 THR A C 1
ATOM 502 O O . THR A 1 68 ? -1.329 1.167 -7.265 1.00 96.38 68 THR A O 1
ATOM 505 N N . ASP A 1 69 ? -0.226 1.439 -5.333 1.00 97.12 69 ASP A N 1
ATOM 506 C CA . ASP A 1 69 ? 1.112 1.230 -5.891 1.00 97.12 69 ASP A CA 1
ATOM 507 C C . ASP A 1 69 ? 1.292 -0.195 -6.425 1.00 97.12 69 ASP A C 1
ATOM 509 O O . ASP A 1 69 ? 1.844 -0.389 -7.505 1.00 97.12 69 ASP A O 1
ATOM 513 N N . GLY A 1 70 ? 0.758 -1.198 -5.720 1.00 96.69 70 GLY A N 1
ATOM 514 C CA . GLY A 1 70 ? 0.729 -2.576 -6.212 1.00 96.69 70 GLY A CA 1
ATOM 515 C C . GLY A 1 70 ? -0.050 -2.706 -7.527 1.00 96.69 70 GLY A C 1
ATOM 516 O O . GLY A 1 70 ? 0.417 -3.356 -8.462 1.00 96.69 70 GLY A O 1
ATOM 517 N N . VAL A 1 71 ? -1.208 -2.044 -7.630 1.00 96.06 71 VAL A N 1
ATOM 518 C CA . VAL A 1 71 ? -2.014 -2.009 -8.864 1.00 96.06 71 VAL A CA 1
ATOM 519 C C . VAL A 1 71 ? -1.280 -1.285 -9.994 1.00 96.06 71 VAL A C 1
ATOM 521 O O . VAL A 1 71 ? -1.265 -1.789 -11.113 1.00 96.06 71 VAL A O 1
ATOM 524 N N . ASP A 1 72 ? -0.642 -0.147 -9.715 1.00 95.81 72 ASP A N 1
ATOM 525 C CA . ASP A 1 72 ? 0.163 0.606 -10.683 1.00 95.81 72 ASP A CA 1
ATOM 526 C C . ASP A 1 72 ? 1.300 -0.257 -11.256 1.00 95.81 72 ASP A C 1
ATOM 528 O O . ASP A 1 72 ? 1.457 -0.358 -12.473 1.00 95.81 72 ASP A O 1
ATOM 532 N N . VAL A 1 73 ? 2.033 -0.973 -10.398 1.00 96.38 73 VAL A N 1
ATOM 533 C CA . VAL A 1 73 ? 3.097 -1.902 -10.812 1.00 96.38 73 VAL A CA 1
ATOM 534 C C . VAL A 1 73 ? 2.558 -3.022 -11.700 1.00 96.38 73 VAL A C 1
ATOM 536 O O . VAL A 1 73 ? 3.139 -3.300 -12.752 1.00 96.38 73 VAL A O 1
ATOM 539 N N . LEU A 1 74 ? 1.443 -3.651 -11.316 1.00 96.38 74 LEU A N 1
ATOM 540 C CA . LEU A 1 74 ? 0.816 -4.704 -12.119 1.00 96.38 74 LEU A CA 1
ATOM 541 C C . LEU A 1 74 ? 0.300 -4.176 -13.462 1.00 96.38 74 LEU A C 1
ATOM 543 O O . LEU A 1 74 ? 0.453 -4.852 -14.478 1.00 96.38 74 LEU A O 1
ATOM 547 N N . ALA A 1 75 ? -0.270 -2.971 -13.492 1.00 95.81 75 ALA A N 1
ATOM 548 C CA . ALA A 1 75 ? -0.756 -2.346 -14.716 1.00 95.81 75 ALA A CA 1
ATOM 549 C C . ALA A 1 75 ? 0.392 -2.030 -15.687 1.00 95.81 75 ALA A C 1
ATOM 551 O O . ALA A 1 75 ? 0.275 -2.305 -16.881 1.00 95.81 75 ALA A O 1
ATOM 552 N N . GLN A 1 76 ? 1.519 -1.514 -15.187 1.00 95.62 76 GLN A N 1
ATOM 553 C CA . GLN A 1 76 ? 2.718 -1.281 -16.000 1.00 95.62 76 GLN A CA 1
ATOM 554 C C . GLN A 1 76 ? 3.292 -2.595 -16.539 1.00 95.62 76 GLN A C 1
ATOM 556 O O . GLN A 1 76 ? 3.564 -2.706 -17.734 1.00 95.62 76 GLN A O 1
ATOM 561 N N . MET A 1 77 ? 3.418 -3.603 -15.672 1.00 96.12 77 MET A N 1
ATOM 562 C CA . MET A 1 77 ? 3.838 -4.956 -16.041 1.00 96.12 77 MET A CA 1
ATOM 563 C C . MET A 1 77 ? 2.978 -5.528 -17.170 1.00 96.12 77 MET A C 1
ATOM 565 O O . MET A 1 77 ? 3.506 -5.971 -18.188 1.00 96.12 77 MET A O 1
ATOM 569 N N . LEU A 1 78 ? 1.655 -5.490 -16.999 1.00 96.50 78 LEU A N 1
ATOM 570 C CA . LEU A 1 78 ? 0.701 -5.999 -17.976 1.00 96.50 78 LEU A CA 1
ATOM 571 C C . LEU A 1 78 ? 0.786 -5.223 -19.293 1.00 96.50 78 LEU A C 1
ATOM 573 O O . LEU A 1 78 ? 0.796 -5.838 -20.351 1.00 96.50 78 LEU A O 1
ATOM 577 N N . CYS A 1 79 ? 0.906 -3.895 -19.234 1.00 96.38 79 CYS A N 1
ATOM 578 C CA . CYS A 1 79 ? 1.049 -3.052 -20.418 1.00 96.38 79 CYS A CA 1
ATOM 579 C C . CYS A 1 79 ? 2.270 -3.456 -21.257 1.00 96.38 79 CYS A C 1
ATOM 581 O O . CYS A 1 79 ? 2.129 -3.703 -22.452 1.00 96.38 79 CYS A O 1
ATOM 583 N N . PHE A 1 80 ? 3.450 -3.605 -20.643 1.00 95.06 80 PHE A N 1
ATOM 584 C CA . PHE A 1 80 ? 4.652 -4.026 -21.371 1.00 95.06 80 PHE A CA 1
ATOM 585 C C . PHE A 1 80 ? 4.530 -5.445 -21.936 1.00 95.06 80 PHE A C 1
ATOM 587 O O . PHE A 1 80 ? 4.915 -5.675 -23.081 1.00 95.06 80 PHE A O 1
ATOM 594 N N . VAL A 1 81 ? 3.922 -6.376 -21.192 1.00 95.94 81 VAL A N 1
ATOM 595 C CA . VAL A 1 81 ? 3.641 -7.729 -21.704 1.00 95.94 81 VAL A CA 1
ATOM 596 C C . VAL A 1 81 ? 2.692 -7.685 -22.907 1.00 95.94 81 VAL A C 1
ATOM 598 O O . VAL A 1 81 ? 2.943 -8.345 -23.912 1.00 95.94 81 VAL A O 1
ATOM 601 N N . CYS A 1 82 ? 1.640 -6.862 -22.866 1.00 95.88 82 CYS A N 1
ATOM 602 C CA . CYS A 1 82 ? 0.728 -6.662 -23.996 1.00 95.88 82 CYS A CA 1
ATOM 603 C C . CYS A 1 82 ? 1.401 -5.996 -25.208 1.00 95.88 82 CYS A C 1
ATOM 605 O O . CYS A 1 82 ? 0.949 -6.192 -26.333 1.00 95.88 82 CYS A O 1
ATOM 607 N N . LEU A 1 83 ? 2.481 -5.239 -24.998 1.00 94.44 83 LEU A N 1
ATOM 608 C CA . LEU A 1 83 ? 3.314 -4.668 -26.062 1.00 94.44 83 LEU A CA 1
ATOM 609 C C . LEU A 1 83 ? 4.356 -5.657 -26.618 1.00 94.44 83 LEU A C 1
ATOM 611 O O . LEU A 1 83 ? 5.117 -5.292 -27.513 1.00 94.44 83 LEU A O 1
ATOM 615 N N . GLY A 1 84 ? 4.372 -6.900 -26.128 1.00 93.75 84 GLY A N 1
ATOM 616 C CA . GLY A 1 84 ? 5.209 -7.985 -26.641 1.00 93.75 84 GLY A CA 1
ATOM 617 C C . GLY A 1 84 ? 6.459 -8.285 -25.814 1.00 93.75 84 GLY A C 1
ATOM 618 O O . GLY A 1 84 ? 7.226 -9.169 -26.196 1.00 93.75 84 GLY A O 1
ATOM 619 N N . ASP A 1 85 ? 6.678 -7.606 -24.683 1.00 93.19 85 ASP A N 1
ATOM 620 C CA . ASP A 1 85 ? 7.785 -7.958 -23.794 1.00 93.19 85 ASP A CA 1
ATOM 621 C C . ASP A 1 85 ? 7.523 -9.295 -23.084 1.00 93.19 85 ASP A C 1
ATOM 623 O O . ASP A 1 85 ? 6.414 -9.603 -22.641 1.00 93.19 85 ASP A O 1
ATOM 627 N N . SER A 1 86 ? 8.585 -10.078 -22.879 1.00 93.94 86 SER A N 1
ATOM 628 C CA . SER A 1 86 ? 8.516 -11.199 -21.938 1.00 93.94 86 SER A CA 1
ATOM 629 C C . SER A 1 86 ? 8.244 -10.676 -20.515 1.00 93.94 86 SER A C 1
ATOM 631 O O . SER A 1 86 ? 8.705 -9.579 -20.183 1.00 93.94 86 SER A O 1
ATOM 633 N N . PRO A 1 87 ? 7.599 -11.447 -19.616 1.00 94.44 87 PRO A N 1
ATOM 634 C CA . PRO A 1 87 ? 7.370 -11.014 -18.233 1.00 94.44 87 PRO A CA 1
ATOM 635 C C . PRO A 1 87 ? 8.649 -10.558 -17.515 1.00 94.44 87 PRO A C 1
ATOM 637 O O . PRO A 1 87 ? 8.637 -9.609 -16.737 1.00 94.44 87 PRO A O 1
ATOM 640 N N . ARG A 1 88 ? 9.788 -11.186 -17.825 1.00 93.38 88 ARG A N 1
ATOM 641 C CA . ARG A 1 88 ? 11.093 -10.800 -17.281 1.00 93.38 88 ARG A CA 1
ATOM 642 C C . ARG A 1 88 ? 11.569 -9.448 -17.814 1.00 93.38 88 ARG A C 1
ATOM 644 O O . ARG A 1 88 ? 12.052 -8.629 -17.037 1.00 93.38 88 ARG A O 1
ATOM 651 N N . THR A 1 89 ? 11.427 -9.206 -19.115 1.00 92.00 89 THR A N 1
ATOM 652 C CA . THR A 1 89 ? 11.778 -7.925 -19.750 1.00 92.00 89 THR A CA 1
ATOM 653 C C . THR A 1 89 ? 10.879 -6.800 -19.240 1.00 92.00 89 THR A C 1
ATOM 655 O O . THR A 1 89 ? 11.384 -5.754 -18.837 1.00 92.00 89 THR A O 1
ATOM 658 N N . ALA A 1 90 ? 9.570 -7.047 -19.145 1.00 94.06 90 ALA A N 1
ATOM 659 C CA . ALA A 1 90 ? 8.609 -6.115 -18.565 1.00 94.06 90 ALA A CA 1
ATOM 660 C C . ALA A 1 90 ? 8.976 -5.759 -17.113 1.00 94.06 90 ALA A C 1
ATOM 662 O O . ALA A 1 90 ? 9.052 -4.580 -16.768 1.00 94.06 90 ALA A O 1
ATOM 663 N N . ALA A 1 91 ? 9.316 -6.755 -16.285 1.00 95.00 91 ALA A N 1
ATOM 664 C CA . ALA A 1 91 ? 9.742 -6.529 -14.901 1.00 95.00 91 ALA A CA 1
ATOM 665 C C . ALA A 1 91 ? 11.010 -5.677 -14.820 1.00 95.00 91 ALA A C 1
ATOM 667 O O . ALA A 1 91 ? 11.079 -4.752 -14.013 1.00 95.00 91 ALA A O 1
ATOM 668 N N . ARG A 1 92 ? 11.990 -5.928 -15.696 1.00 93.00 92 ARG A N 1
ATOM 669 C CA . ARG A 1 92 ? 13.206 -5.111 -15.810 1.00 93.00 92 ARG A CA 1
ATOM 670 C C . ARG A 1 92 ? 12.907 -3.670 -16.213 1.00 93.00 92 ARG A C 1
ATOM 672 O O . ARG A 1 92 ? 13.508 -2.765 -15.643 1.00 93.00 92 ARG A O 1
ATOM 679 N N . ARG A 1 93 ? 11.969 -3.433 -17.136 1.00 91.25 93 ARG A N 1
ATOM 680 C CA . ARG A 1 93 ? 11.551 -2.071 -17.518 1.00 91.25 93 ARG A CA 1
ATOM 681 C C . ARG A 1 93 ? 10.861 -1.340 -16.371 1.00 91.25 93 ARG A C 1
ATOM 683 O O . ARG A 1 93 ? 11.239 -0.210 -16.070 1.00 91.25 93 ARG A O 1
ATOM 690 N N . VAL A 1 94 ? 9.917 -1.992 -15.690 1.00 93.75 94 VAL A N 1
ATOM 691 C CA . VAL A 1 94 ? 9.237 -1.417 -14.516 1.00 93.75 94 VAL A CA 1
ATOM 692 C C . VAL A 1 94 ? 10.246 -1.105 -13.411 1.00 93.75 94 VAL A C 1
ATOM 694 O O . VAL A 1 94 ? 10.269 0.007 -12.880 1.00 93.75 94 VAL A O 1
ATOM 697 N N . ALA A 1 95 ? 11.144 -2.045 -13.109 1.00 92.19 95 ALA A N 1
ATOM 698 C CA . ALA A 1 95 ? 12.215 -1.841 -12.142 1.00 92.19 95 ALA A CA 1
ATOM 699 C C . ALA A 1 95 ? 13.149 -0.699 -12.555 1.00 92.19 95 ALA A C 1
ATOM 701 O O . ALA A 1 95 ? 13.485 0.129 -11.716 1.00 92.19 95 ALA A O 1
ATOM 702 N N . ARG A 1 96 ? 13.507 -0.575 -13.840 1.00 89.56 96 ARG A N 1
ATOM 703 C CA . ARG A 1 96 ? 14.303 0.549 -14.350 1.00 89.56 96 ARG A CA 1
ATOM 704 C C . ARG A 1 96 ? 13.608 1.882 -14.115 1.00 89.56 96 ARG A C 1
ATOM 706 O O . ARG A 1 96 ? 14.227 2.787 -13.571 1.00 89.56 96 ARG A O 1
ATOM 713 N N . GLY A 1 97 ? 12.339 2.009 -14.495 1.00 88.12 97 GLY A N 1
ATOM 714 C CA . GLY A 1 97 ? 11.587 3.254 -14.327 1.00 88.12 97 GLY A CA 1
ATOM 715 C C . GLY A 1 97 ? 11.443 3.678 -12.862 1.00 88.12 97 GLY A C 1
ATOM 716 O O . GLY A 1 97 ? 11.458 4.869 -12.560 1.00 88.12 97 GLY A O 1
ATOM 717 N N . ARG A 1 98 ? 11.340 2.710 -11.944 1.00 91.06 98 ARG A N 1
ATOM 718 C CA . ARG A 1 98 ? 11.100 2.966 -10.515 1.00 91.06 98 ARG A CA 1
ATOM 719 C C . ARG A 1 98 ? 12.368 3.083 -9.678 1.00 91.06 98 ARG A C 1
ATOM 721 O O . ARG A 1 98 ? 12.405 3.908 -8.770 1.00 91.06 98 ARG A O 1
ATOM 728 N N . LEU A 1 99 ? 13.372 2.249 -9.945 1.00 87.88 99 LEU A N 1
ATOM 729 C CA . LEU A 1 99 ? 14.585 2.111 -9.133 1.00 87.88 99 LEU A CA 1
ATOM 730 C C . LEU A 1 99 ? 15.769 2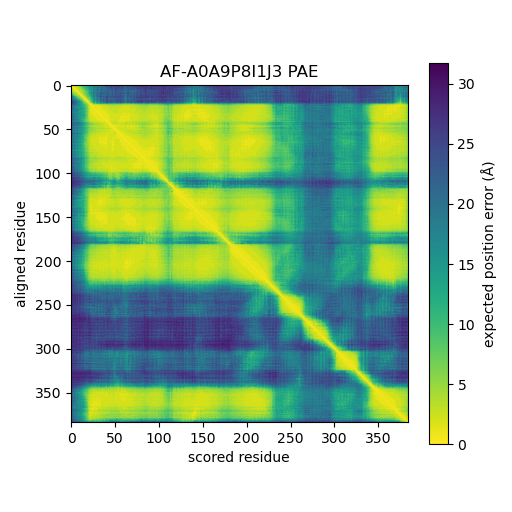.927 -9.658 1.00 87.88 99 LEU A C 1
ATOM 732 O O . LEU A 1 99 ? 16.771 3.029 -8.957 1.00 87.88 99 LEU A O 1
ATOM 736 N N . ARG A 1 100 ? 15.684 3.523 -10.857 1.00 82.75 100 ARG A N 1
ATOM 737 C CA . ARG A 1 100 ? 16.780 4.329 -11.424 1.00 82.75 100 ARG A CA 1
ATOM 738 C C . ARG A 1 100 ? 17.253 5.423 -10.470 1.00 82.75 100 ARG A C 1
ATOM 740 O O . ARG A 1 100 ? 18.452 5.551 -10.262 1.00 82.75 100 ARG A O 1
ATOM 747 N N . ASP A 1 101 ? 16.313 6.138 -9.860 1.00 79.31 101 ASP A N 1
ATOM 748 C CA . ASP A 1 101 ? 16.614 7.274 -8.983 1.00 79.31 101 ASP A CA 1
ATOM 749 C C . ASP A 1 101 ? 17.023 6.823 -7.557 1.00 79.31 101 ASP A C 1
ATOM 751 O O . ASP A 1 101 ? 17.451 7.636 -6.743 1.00 79.31 101 ASP A O 1
ATOM 755 N N . VAL A 1 102 ? 16.913 5.525 -7.227 1.00 79.06 102 VAL A N 1
ATOM 756 C CA . VAL A 1 102 ? 17.239 4.985 -5.889 1.00 79.06 102 VAL A CA 1
ATOM 757 C C . VAL A 1 102 ? 18.732 5.023 -5.616 1.00 79.06 102 VAL A C 1
ATOM 759 O O . VAL A 1 102 ? 19.132 5.416 -4.526 1.00 79.06 102 VAL A O 1
ATOM 762 N N . LYS A 1 103 ? 19.559 4.670 -6.604 1.00 70.56 103 LYS A N 1
ATOM 763 C CA . LYS A 1 103 ? 21.016 4.649 -6.432 1.00 70.56 103 LYS A CA 1
ATOM 764 C C . LYS A 1 103 ? 21.577 6.015 -6.076 1.00 70.56 103 LYS A C 1
ATOM 766 O O . LYS A 1 103 ? 22.366 6.125 -5.146 1.00 70.56 103 LYS A O 1
ATOM 771 N N . ASP A 1 104 ? 21.128 7.041 -6.789 1.00 71.25 104 ASP A N 1
ATOM 772 C CA . ASP A 1 104 ? 21.616 8.403 -6.599 1.00 71.25 104 ASP A CA 1
ATOM 773 C C . ASP A 1 104 ? 21.256 8.931 -5.201 1.00 71.25 104 ASP A C 1
ATOM 775 O O . ASP A 1 104 ? 22.036 9.654 -4.585 1.00 71.25 104 ASP A O 1
ATOM 779 N N . VAL A 1 105 ? 20.092 8.533 -4.671 1.00 69.75 105 VAL A N 1
ATOM 780 C CA . VAL A 1 105 ? 19.628 8.920 -3.331 1.00 69.75 105 VAL A CA 1
ATOM 781 C C . VAL A 1 105 ? 20.309 8.106 -2.229 1.00 69.75 105 VAL A C 1
ATOM 783 O O . VAL A 1 105 ? 20.738 8.678 -1.228 1.00 69.75 105 VAL A O 1
ATOM 786 N N . ASP A 1 106 ? 20.438 6.790 -2.395 1.00 68.38 106 ASP A N 1
ATOM 787 C CA . ASP A 1 106 ? 21.039 5.917 -1.382 1.00 68.38 106 ASP A CA 1
ATOM 788 C C . ASP A 1 106 ? 22.549 6.178 -1.230 1.00 68.38 106 ASP A C 1
ATOM 790 O O . ASP A 1 106 ? 23.072 6.080 -0.124 1.00 68.38 106 ASP A O 1
ATOM 794 N N . CYS A 1 107 ? 23.248 6.603 -2.292 1.00 60.47 107 CYS A N 1
ATOM 795 C CA . CYS A 1 107 ? 24.640 7.061 -2.198 1.00 60.47 107 CYS A CA 1
ATOM 796 C C . CYS A 1 107 ? 24.811 8.340 -1.358 1.00 60.47 107 CYS A C 1
ATOM 798 O O . CYS A 1 107 ? 25.913 8.604 -0.879 1.00 60.47 107 CYS A O 1
ATOM 800 N N . ALA A 1 108 ? 23.752 9.136 -1.183 1.00 60.38 108 ALA A N 1
ATOM 801 C CA . ALA A 1 108 ? 23.789 10.379 -0.416 1.00 60.38 108 ALA A CA 1
ATOM 802 C C . ALA A 1 108 ? 23.371 10.206 1.059 1.00 60.38 108 ALA A C 1
ATOM 804 O O . ALA A 1 108 ? 23.721 11.048 1.885 1.00 60.38 108 ALA A O 1
ATOM 805 N N . ASN A 1 109 ? 22.647 9.133 1.407 1.00 58.75 109 ASN A N 1
ATOM 806 C CA . ASN A 1 109 ? 22.035 8.942 2.727 1.00 58.75 109 ASN A CA 1
ATOM 807 C C . ASN A 1 109 ? 22.522 7.657 3.427 1.00 58.75 109 ASN A C 1
ATOM 809 O O . ASN A 1 109 ? 22.117 6.550 3.090 1.00 58.75 109 ASN A O 1
ATOM 813 N N . ASN A 1 110 ? 23.311 7.805 4.496 1.00 54.50 110 ASN A N 1
ATOM 814 C CA . ASN A 1 110 ? 23.970 6.691 5.206 1.00 54.50 110 ASN A CA 1
ATOM 815 C C . ASN A 1 110 ? 23.114 5.978 6.286 1.00 54.50 110 ASN A C 1
ATOM 817 O O . ASN A 1 110 ? 23.645 5.171 7.045 1.00 54.50 110 ASN A O 1
ATOM 821 N N . GLY A 1 111 ? 21.820 6.296 6.419 1.00 60.00 111 GLY A N 1
ATOM 822 C CA . GLY A 1 111 ? 20.967 5.823 7.524 1.00 60.00 111 GLY A CA 1
ATOM 823 C C . GLY A 1 111 ? 20.105 4.599 7.187 1.00 60.00 111 GLY A C 1
ATOM 824 O O . GLY A 1 111 ? 20.570 3.462 7.178 1.00 60.00 111 GLY A O 1
ATOM 825 N N . PHE A 1 112 ? 18.816 4.835 6.916 1.00 56.06 112 PHE A N 1
ATOM 826 C CA . PHE A 1 112 ? 17.821 3.788 6.636 1.00 56.06 112 PHE A CA 1
ATOM 827 C C . PHE A 1 112 ? 18.070 3.025 5.323 1.00 56.06 112 PHE A C 1
ATOM 829 O O . PHE A 1 112 ? 17.779 1.830 5.251 1.0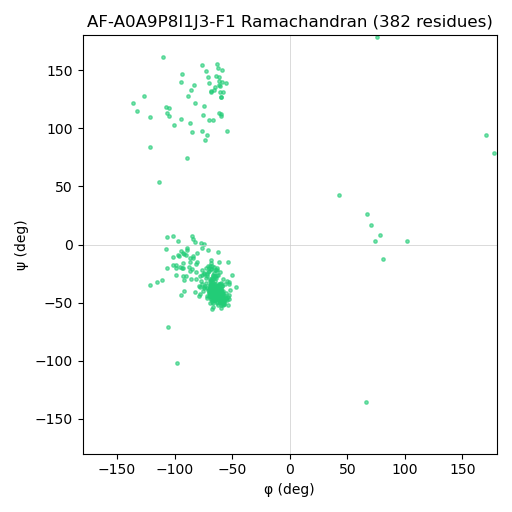0 56.06 112 PHE A O 1
ATOM 836 N N . SER A 1 113 ? 18.680 3.665 4.321 1.00 55.38 113 SER A N 1
ATOM 837 C CA . SER A 1 113 ? 18.971 3.055 3.015 1.00 55.38 113 SER A CA 1
ATOM 838 C C . SER A 1 113 ? 19.843 1.792 3.104 1.00 55.38 113 SER A C 1
ATOM 840 O O . SER A 1 113 ? 19.674 0.868 2.309 1.00 55.38 113 SER A O 1
ATOM 842 N N . GLY A 1 114 ? 20.725 1.687 4.108 1.00 58.31 114 GLY A N 1
ATOM 843 C CA . GLY A 1 114 ? 21.571 0.503 4.308 1.00 58.31 114 GLY A CA 1
ATOM 844 C C . GLY A 1 114 ? 20.796 -0.762 4.708 1.00 58.31 114 GLY A C 1
ATOM 845 O O . GLY A 1 114 ? 21.173 -1.870 4.319 1.00 58.31 114 GLY A O 1
ATOM 846 N N . LEU A 1 115 ? 19.685 -0.611 5.440 1.00 59.62 115 LEU A N 1
ATOM 847 C CA . LEU A 1 115 ? 18.814 -1.728 5.830 1.00 59.62 115 LEU A CA 1
ATOM 848 C C . LEU A 1 115 ? 17.911 -2.167 4.671 1.00 59.62 115 LEU A C 1
ATOM 850 O O . LEU A 1 115 ? 17.695 -3.364 4.482 1.00 59.62 115 LEU A O 1
ATOM 854 N N . GLU A 1 116 ? 17.437 -1.219 3.858 1.00 62.47 116 GLU A N 1
ATOM 855 C CA . GLU A 1 116 ? 16.594 -1.503 2.687 1.00 62.47 116 GLU A CA 1
ATOM 856 C C . GLU A 1 116 ? 17.344 -2.297 1.604 1.00 62.47 116 GLU A C 1
ATOM 858 O O . GLU A 1 116 ? 16.767 -3.168 0.942 1.00 62.47 116 GLU A O 1
ATOM 863 N N . GLY A 1 117 ? 18.649 -2.051 1.448 1.00 67.69 117 GLY A N 1
ATOM 864 C CA . GLY A 1 117 ? 19.506 -2.777 0.507 1.00 67.69 117 GLY A CA 1
ATOM 865 C C . GLY A 1 117 ? 19.789 -4.232 0.903 1.00 67.69 117 GLY A C 1
ATOM 866 O O . GLY A 1 117 ? 20.077 -5.067 0.038 1.00 67.69 117 GLY A O 1
ATOM 867 N N . ASN A 1 118 ? 19.672 -4.585 2.189 1.00 80.56 118 ASN A N 1
ATOM 868 C CA . ASN A 1 118 ? 20.015 -5.921 2.668 1.00 80.56 118 ASN A CA 1
ATOM 869 C C . ASN A 1 118 ? 18.845 -6.905 2.507 1.00 80.56 118 ASN A C 1
ATOM 871 O O . ASN A 1 118 ? 17.974 -7.036 3.368 1.00 80.56 118 ASN A O 1
ATOM 875 N N . ARG A 1 119 ? 18.869 -7.670 1.409 1.00 81.44 119 ARG A N 1
ATOM 876 C CA . ARG A 1 119 ? 17.862 -8.701 1.103 1.00 81.44 119 ARG A CA 1
ATOM 877 C C . ARG A 1 119 ? 17.646 -9.690 2.256 1.00 81.44 119 ARG A C 1
ATOM 879 O O . ARG A 1 119 ? 16.509 -10.080 2.491 1.00 81.44 119 ARG A O 1
ATOM 886 N N . VAL A 1 120 ? 18.702 -10.099 2.964 1.00 85.00 120 VAL A N 1
ATOM 887 C CA . VAL A 1 120 ? 18.581 -11.072 4.063 1.00 85.00 120 VAL A CA 1
ATOM 888 C C . VAL A 1 120 ? 17.774 -10.472 5.207 1.00 85.00 120 VAL A C 1
ATOM 890 O O . VAL A 1 120 ? 16.825 -11.098 5.668 1.00 85.00 120 VAL A O 1
ATOM 893 N N . PHE A 1 121 ? 18.094 -9.240 5.609 1.00 85.56 121 PHE A N 1
ATOM 894 C CA . PHE A 1 121 ? 17.367 -8.550 6.673 1.00 85.56 121 PHE A CA 1
ATOM 895 C C . PHE A 1 121 ? 15.878 -8.401 6.342 1.00 85.56 121 PHE A C 1
ATOM 897 O O . PHE A 1 121 ? 15.036 -8.699 7.183 1.00 85.56 121 PHE A O 1
ATOM 904 N N . ARG A 1 122 ? 15.539 -8.040 5.097 1.00 84.38 122 ARG A N 1
ATOM 905 C CA . ARG A 1 122 ? 14.136 -7.941 4.661 1.00 84.38 122 ARG A CA 1
ATOM 906 C C . ARG A 1 122 ? 13.411 -9.280 4.693 1.00 84.38 122 ARG A C 1
ATOM 908 O O . ARG A 1 122 ? 12.290 -9.347 5.181 1.00 84.38 122 ARG A O 1
ATOM 915 N N . MET A 1 123 ? 14.045 -10.351 4.208 1.00 87.25 123 MET A N 1
ATOM 916 C CA . MET A 1 123 ? 13.438 -11.683 4.264 1.00 87.25 123 MET A CA 1
ATOM 917 C C . MET A 1 123 ? 13.212 -12.125 5.712 1.00 87.25 123 MET A C 1
ATOM 919 O O . MET A 1 123 ? 12.159 -12.674 6.017 1.00 87.25 123 MET A O 1
ATOM 923 N N . LEU A 1 124 ? 14.152 -11.839 6.618 1.00 89.69 124 LEU A N 1
ATOM 924 C CA . LEU A 1 124 ? 13.981 -12.108 8.047 1.00 89.69 124 LEU A CA 1
ATOM 925 C C . LEU A 1 124 ? 12.846 -11.266 8.651 1.00 89.69 124 LEU A C 1
ATOM 927 O O . LEU A 1 124 ? 11.976 -11.822 9.314 1.00 89.69 124 LEU A O 1
ATOM 931 N N . GLY A 1 125 ? 12.802 -9.958 8.379 1.00 89.19 125 GLY A N 1
ATOM 932 C CA . GLY A 1 125 ? 11.721 -9.072 8.827 1.00 89.19 125 GLY A CA 1
ATOM 933 C C . GLY A 1 125 ? 10.347 -9.505 8.310 1.00 89.19 125 GLY A C 1
ATOM 934 O O . GLY A 1 125 ? 9.359 -9.462 9.041 1.00 89.19 125 GLY A O 1
ATOM 935 N N . PHE A 1 126 ? 10.288 -10.030 7.088 1.00 92.62 126 PHE A N 1
ATOM 936 C CA . PHE A 1 126 ? 9.080 -10.626 6.540 1.00 92.62 126 PHE A CA 1
ATOM 937 C C . PHE A 1 126 ? 8.690 -11.916 7.274 1.00 92.62 126 PHE A C 1
ATOM 939 O O . PHE A 1 126 ? 7.573 -12.010 7.777 1.00 92.62 126 PHE A O 1
ATOM 946 N N . PHE A 1 127 ? 9.589 -12.902 7.363 1.00 94.00 127 PHE A N 1
ATOM 947 C CA . PHE A 1 127 ? 9.273 -14.218 7.933 1.00 94.00 127 PHE A CA 1
ATOM 948 C C . PHE A 1 127 ? 9.007 -14.186 9.440 1.00 94.00 127 PHE A C 1
ATOM 950 O O . PHE A 1 127 ? 8.150 -14.929 9.910 1.00 94.00 127 PHE A O 1
ATOM 957 N N . PHE A 1 128 ? 9.711 -13.335 10.188 1.00 92.62 128 PHE A N 1
ATOM 958 C CA . PHE A 1 128 ? 9.574 -13.235 11.644 1.00 92.62 128 PHE A CA 1
ATOM 959 C C . PHE A 1 128 ? 8.673 -12.081 12.097 1.00 92.62 128 PHE A C 1
ATOM 961 O O . PHE A 1 128 ? 8.173 -12.111 13.216 1.00 92.62 128 PHE A O 1
ATOM 968 N N . GLY A 1 129 ? 8.445 -11.078 11.247 1.00 92.69 129 GLY A N 1
ATOM 969 C CA . GLY A 1 129 ? 7.607 -9.919 11.556 1.00 92.69 129 GLY A CA 1
ATOM 970 C C . GLY A 1 129 ? 6.260 -9.965 10.844 1.00 92.69 129 GLY A C 1
ATOM 971 O O . GLY A 1 129 ? 5.230 -10.165 11.476 1.00 92.69 129 GLY A O 1
ATOM 972 N N . ALA A 1 130 ? 6.245 -9.771 9.526 1.00 95.06 130 ALA A N 1
ATOM 973 C CA . ALA A 1 130 ? 5.000 -9.601 8.774 1.00 95.06 130 ALA A CA 1
ATOM 974 C C . ALA A 1 130 ? 4.176 -10.894 8.637 1.00 95.06 130 ALA A C 1
ATOM 976 O O . ALA A 1 130 ? 2.965 -10.884 8.853 1.00 95.06 130 ALA A O 1
ATOM 977 N N . LEU A 1 131 ? 4.808 -12.016 8.288 1.00 95.69 131 LEU A N 1
ATOM 978 C CA . LEU A 1 131 ? 4.117 -13.268 7.981 1.00 95.69 131 LEU A CA 1
ATOM 979 C C . LEU A 1 131 ? 3.317 -13.828 9.174 1.00 95.69 131 LEU A C 1
ATOM 981 O O . LEU A 1 131 ? 2.142 -14.147 8.973 1.00 95.69 131 LEU A O 1
ATOM 985 N N . PRO A 1 132 ? 3.854 -13.891 10.412 1.00 95.75 132 PRO A N 1
ATOM 986 C CA . PRO A 1 132 ? 3.076 -14.325 11.571 1.00 95.75 132 PRO A CA 1
ATOM 987 C C . PRO A 1 132 ? 1.852 -13.437 11.806 1.00 95.75 132 PRO A C 1
ATOM 989 O O . PRO A 1 132 ? 0.781 -13.940 12.139 1.00 95.75 132 PRO A O 1
ATOM 992 N N . GLN A 1 133 ? 1.973 -12.129 11.554 1.00 96.31 133 GLN A N 1
ATOM 993 C CA . GLN A 1 133 ? 0.861 -11.189 11.682 1.00 96.31 133 GLN A CA 1
ATOM 994 C C . GLN A 1 133 ? -0.211 -11.408 10.613 1.00 96.31 133 GLN A C 1
ATOM 996 O O . GLN A 1 133 ? -1.392 -11.331 10.931 1.00 96.31 133 GLN A O 1
ATOM 1001 N N . VAL A 1 134 ? 0.154 -11.761 9.375 1.00 97.06 134 VAL A N 1
ATOM 1002 C CA . VAL A 1 134 ? -0.832 -12.154 8.349 1.00 97.06 134 VAL A CA 1
ATOM 1003 C C . VAL A 1 134 ? -1.569 -13.428 8.747 1.00 97.06 134 VAL A C 1
ATOM 1005 O O . VAL A 1 134 ? -2.790 -13.489 8.626 1.00 97.06 134 VAL A O 1
ATOM 1008 N N . VAL A 1 135 ? -0.849 -14.436 9.247 1.00 96.25 135 VAL A N 1
ATOM 1009 C CA . VAL A 1 135 ? -1.453 -15.694 9.713 1.00 96.25 135 VAL A CA 1
ATOM 1010 C C . VAL A 1 135 ? -2.413 -15.419 10.872 1.00 96.25 135 VAL A C 1
ATOM 1012 O O . VAL A 1 135 ? -3.567 -15.847 10.830 1.00 96.25 135 VAL A O 1
ATOM 1015 N N . LYS A 1 136 ? -1.979 -14.624 11.859 1.00 94.69 136 LYS A N 1
ATOM 1016 C CA . LYS A 1 136 ? -2.807 -14.161 12.982 1.00 94.69 136 LYS A CA 1
ATOM 1017 C C . LYS A 1 136 ? -4.056 -13.424 12.492 1.00 94.69 136 LYS A C 1
ATOM 1019 O O . LYS A 1 136 ? -5.164 -13.747 12.914 1.00 94.69 136 LYS A O 1
ATOM 1024 N N . LEU A 1 137 ? -3.889 -12.492 11.554 1.00 96.06 137 LEU A N 1
ATOM 1025 C CA . LEU A 1 137 ? -4.975 -11.707 10.973 1.00 96.06 137 LEU A CA 1
ATOM 1026 C C . LEU A 1 137 ? -5.990 -12.583 10.232 1.00 96.06 137 LEU A C 1
ATOM 1028 O O . LEU A 1 137 ? -7.188 -12.349 10.348 1.00 96.06 137 LEU A O 1
ATOM 1032 N N . LEU A 1 138 ? -5.530 -13.598 9.495 1.00 96.56 138 LEU A N 1
ATOM 1033 C CA . LEU A 1 138 ? -6.386 -14.560 8.798 1.00 96.56 138 LEU A CA 1
ATOM 1034 C C . LEU A 1 138 ? -7.226 -15.400 9.763 1.00 96.56 138 LEU A C 1
ATOM 1036 O O . LEU A 1 138 ? -8.402 -15.628 9.477 1.00 96.56 138 LEU A O 1
ATOM 1040 N N . GLY A 1 139 ? -6.635 -15.808 10.888 1.00 94.94 139 GLY A N 1
ATOM 1041 C CA . GLY A 1 139 ? -7.304 -16.596 11.921 1.00 94.94 139 GLY A CA 1
ATOM 1042 C C . GLY A 1 139 ? -8.380 -15.834 12.694 1.00 94.94 139 GLY A C 1
ATOM 1043 O O . GLY A 1 139 ? -9.339 -16.442 13.150 1.00 94.94 139 GLY A O 1
ATOM 1044 N N . MET A 1 140 ? -8.247 -14.516 12.843 1.00 95.50 140 MET A N 1
ATOM 1045 C CA . MET A 1 140 ? -9.249 -13.693 13.526 1.00 95.50 140 MET A CA 1
ATOM 1046 C C . MET A 1 140 ? -10.541 -13.576 12.709 1.00 95.50 140 MET A C 1
ATOM 1048 O O . MET A 1 140 ? -10.503 -13.351 11.500 1.00 95.50 140 MET A O 1
ATOM 1052 N N . GLU A 1 141 ? -11.701 -13.641 13.354 1.00 95.69 141 GLU A N 1
ATOM 1053 C CA . GLU A 1 141 ? -13.012 -13.455 12.719 1.00 95.69 141 GLU A CA 1
ATOM 1054 C C . GLU A 1 141 ? -13.671 -12.143 13.162 1.00 95.69 141 GLU A C 1
ATOM 1056 O O . GLU A 1 141 ? -13.278 -11.531 14.154 1.00 95.69 141 GLU A O 1
ATOM 1061 N N . GLY A 1 142 ? -14.656 -11.670 12.393 1.00 94.62 142 GLY A N 1
ATOM 1062 C CA . GLY A 1 142 ? -15.405 -10.446 12.711 1.00 94.62 142 GLY A CA 1
ATOM 1063 C C . GLY A 1 142 ? -14.656 -9.125 12.482 1.00 94.62 142 GLY A C 1
ATOM 1064 O O . GLY A 1 142 ? -15.222 -8.066 12.722 1.00 94.62 142 GLY A O 1
ATOM 1065 N N . ILE A 1 143 ? -13.420 -9.151 11.963 1.00 96.19 143 ILE A N 1
ATOM 1066 C CA . ILE A 1 143 ? -12.601 -7.948 11.693 1.00 96.19 143 ILE A CA 1
ATOM 1067 C C . ILE A 1 143 ? -12.327 -7.695 10.191 1.00 96.19 143 ILE A C 1
ATOM 1069 O O . ILE A 1 143 ? -11.170 -7.557 9.779 1.00 96.19 143 ILE A O 1
ATOM 1073 N N . PRO A 1 144 ? -13.358 -7.627 9.322 1.00 95.31 144 PRO A N 1
ATOM 1074 C CA . PRO A 1 144 ? -13.167 -7.573 7.870 1.00 95.31 144 PRO A CA 1
ATOM 1075 C C . PRO A 1 144 ? -12.349 -6.358 7.415 1.00 95.31 144 PRO A C 1
ATOM 1077 O O . PRO A 1 144 ? -11.492 -6.487 6.547 1.00 95.31 144 PRO A O 1
ATOM 1080 N N . TRP A 1 145 ? -12.548 -5.188 8.027 1.00 94.94 145 TRP A N 1
ATOM 1081 C CA . TRP A 1 145 ? -11.816 -3.978 7.645 1.00 94.94 145 TRP A CA 1
ATOM 1082 C C . TRP A 1 145 ? -10.339 -4.038 8.034 1.00 94.94 145 TRP A C 1
ATOM 1084 O O . TRP A 1 145 ? -9.487 -3.688 7.225 1.00 94.94 145 TRP A O 1
ATOM 1094 N N . THR A 1 146 ? -10.012 -4.559 9.220 1.00 96.56 146 THR A N 1
ATOM 1095 C CA . THR A 1 146 ? -8.617 -4.807 9.617 1.00 96.56 146 THR A CA 1
ATOM 1096 C C . THR A 1 146 ? -7.941 -5.768 8.642 1.00 96.56 146 THR A C 1
ATOM 1098 O O . THR A 1 146 ? -6.818 -5.503 8.218 1.00 96.56 146 THR A O 1
ATOM 1101 N N . LYS A 1 147 ? -8.642 -6.827 8.205 1.00 97.25 147 LYS A N 1
ATOM 1102 C CA . LYS A 1 147 ? -8.149 -7.729 7.151 1.00 97.25 147 LYS A CA 1
ATOM 1103 C C . LYS A 1 147 ? -7.846 -6.965 5.865 1.00 97.25 147 LYS A C 1
ATOM 1105 O O . LYS A 1 147 ? -6.734 -7.076 5.361 1.00 97.25 147 LYS A O 1
ATOM 1110 N N . VAL A 1 148 ? -8.783 -6.156 5.368 1.00 96.94 148 VAL A N 1
ATOM 1111 C CA . VAL A 1 148 ? -8.588 -5.350 4.148 1.00 96.94 148 VAL A CA 1
ATOM 1112 C C . VAL A 1 148 ? -7.336 -4.472 4.249 1.00 96.94 148 VAL A C 1
ATOM 1114 O O . VAL A 1 148 ? -6.507 -4.498 3.341 1.00 96.94 148 VAL A O 1
ATOM 1117 N N . TRP A 1 149 ? -7.145 -3.753 5.360 1.00 97.38 149 TRP A N 1
ATOM 1118 C CA . TRP A 1 149 ? -5.965 -2.903 5.553 1.00 97.38 149 TRP A CA 1
ATOM 1119 C C . TRP A 1 149 ? -4.661 -3.700 5.636 1.00 97.38 149 TRP A C 1
ATOM 1121 O O . TRP A 1 149 ? -3.670 -3.320 5.014 1.00 97.38 149 TRP A O 1
ATOM 1131 N N . GLY A 1 150 ? -4.656 -4.826 6.351 1.00 97.81 150 GLY A N 1
ATOM 1132 C CA . GLY A 1 150 ? -3.480 -5.692 6.438 1.00 97.81 150 GLY A CA 1
ATOM 1133 C C . GLY A 1 150 ? -3.107 -6.311 5.089 1.00 97.81 150 GLY A C 1
ATOM 1134 O O . GLY A 1 150 ? -1.935 -6.317 4.712 1.00 97.81 150 GLY A O 1
ATOM 1135 N N . PHE A 1 151 ? -4.099 -6.762 4.316 1.00 97.81 151 PHE A N 1
ATOM 1136 C CA . PHE A 1 151 ? -3.880 -7.310 2.977 1.00 97.81 151 PHE A CA 1
ATOM 1137 C C . PHE A 1 151 ? -3.422 -6.258 1.971 1.00 97.81 151 PHE A C 1
ATOM 1139 O O . PHE A 1 151 ? -2.617 -6.579 1.103 1.00 97.81 151 PHE A O 1
ATOM 1146 N N . ALA A 1 152 ? -3.862 -5.008 2.102 1.00 97.81 152 ALA A N 1
ATOM 1147 C CA . ALA A 1 152 ? -3.379 -3.916 1.266 1.00 97.81 152 ALA A CA 1
ATOM 1148 C C . ALA A 1 152 ? -1.853 -3.718 1.391 1.00 97.81 152 ALA A C 1
ATOM 1150 O O . ALA A 1 152 ? -1.166 -3.577 0.378 1.00 97.81 152 ALA A O 1
ATOM 1151 N N . PHE A 1 153 ? -1.309 -3.795 2.612 1.00 98.00 153 PHE A N 1
ATOM 1152 C CA . PHE A 1 153 ? 0.140 -3.814 2.841 1.00 98.00 153 PHE A CA 1
ATOM 1153 C C . PHE A 1 153 ? 0.788 -5.091 2.299 1.00 98.00 153 PHE A C 1
ATOM 1155 O O . PHE A 1 153 ? 1.721 -5.041 1.497 1.00 98.00 153 PHE A O 1
ATOM 1162 N N . PHE A 1 154 ? 0.269 -6.250 2.707 1.00 97.44 154 PHE A N 1
ATOM 1163 C CA . PHE A 1 154 ? 0.872 -7.543 2.395 1.00 97.44 154 PHE A CA 1
ATOM 1164 C C . PHE A 1 154 ? 0.921 -7.844 0.891 1.00 97.44 154 PHE A C 1
ATOM 1166 O O . PHE A 1 154 ? 1.965 -8.232 0.372 1.00 97.44 154 PHE A O 1
ATOM 1173 N N . VAL A 1 155 ? -0.180 -7.636 0.167 1.00 96.75 155 VAL A N 1
ATOM 1174 C CA . VAL A 1 155 ? -0.253 -7.905 -1.277 1.00 96.75 155 VAL A CA 1
ATOM 1175 C C . VAL A 1 155 ? 0.646 -6.946 -2.053 1.00 96.75 155 VAL A C 1
ATOM 1177 O O . VAL A 1 155 ? 1.357 -7.385 -2.954 1.00 96.75 155 VAL A O 1
ATOM 1180 N N . SER A 1 156 ? 0.681 -5.662 -1.677 1.00 96.25 156 SER A N 1
ATOM 1181 C CA . SER A 1 156 ? 1.607 -4.688 -2.271 1.00 96.25 156 SER A CA 1
ATOM 1182 C C . SER A 1 156 ? 3.064 -5.127 -2.114 1.00 96.25 156 SER A C 1
ATOM 1184 O O . SER A 1 156 ? 3.827 -5.120 -3.082 1.00 96.25 156 SER A O 1
ATOM 1186 N N . PHE A 1 157 ? 3.430 -5.583 -0.912 1.00 95.38 157 PHE A N 1
ATOM 1187 C CA . PHE A 1 157 ? 4.758 -6.120 -0.640 1.00 95.38 157 PHE A CA 1
ATOM 1188 C C . PHE A 1 157 ? 5.093 -7.317 -1.540 1.00 95.38 157 PHE A C 1
ATOM 1190 O O . PHE A 1 157 ? 6.158 -7.331 -2.163 1.00 95.38 157 PHE A O 1
ATOM 1197 N N . LEU A 1 158 ? 4.181 -8.291 -1.648 1.00 95.44 158 LEU A N 1
ATOM 1198 C CA . LEU A 1 158 ? 4.380 -9.483 -2.476 1.00 95.44 158 LEU A CA 1
ATOM 1199 C C . LEU A 1 158 ? 4.558 -9.143 -3.957 1.00 95.44 158 LEU A C 1
ATOM 1201 O O . LEU A 1 158 ? 5.437 -9.712 -4.601 1.00 95.44 158 LEU A O 1
ATOM 1205 N N . ILE A 1 159 ? 3.759 -8.215 -4.493 1.00 96.00 159 ILE A N 1
ATOM 1206 C CA . ILE A 1 159 ? 3.862 -7.772 -5.891 1.00 96.00 159 ILE A CA 1
ATOM 1207 C C . ILE A 1 159 ? 5.260 -7.214 -6.168 1.00 96.00 159 ILE A C 1
ATOM 1209 O O . ILE A 1 159 ? 5.899 -7.592 -7.150 1.00 96.00 159 ILE A O 1
ATOM 1213 N N . LEU A 1 160 ? 5.759 -6.341 -5.295 1.00 93.75 160 LEU A N 1
ATOM 1214 C CA . LEU A 1 160 ? 7.064 -5.713 -5.477 1.00 93.75 160 LEU A CA 1
ATOM 1215 C C . LEU A 1 160 ? 8.228 -6.694 -5.307 1.00 93.75 160 LEU A C 1
ATOM 1217 O O . LEU A 1 160 ? 9.150 -6.671 -6.122 1.00 93.75 160 LEU A O 1
ATOM 1221 N N . GLU A 1 161 ? 8.186 -7.593 -4.317 1.00 92.12 161 GLU A N 1
ATOM 1222 C CA . GLU A 1 161 ? 9.216 -8.636 -4.200 1.00 92.12 161 GLU A CA 1
ATOM 1223 C C . GLU A 1 161 ? 9.193 -9.573 -5.411 1.00 92.12 161 GLU A C 1
ATOM 1225 O O . GLU A 1 161 ? 10.249 -9.940 -5.921 1.00 92.12 161 GLU A O 1
ATOM 1230 N N . LEU A 1 162 ? 8.013 -9.912 -5.932 1.00 92.12 162 LEU A N 1
ATOM 1231 C CA . LEU A 1 162 ? 7.881 -10.731 -7.134 1.00 92.12 162 LEU A CA 1
ATOM 1232 C C . LEU A 1 162 ? 8.495 -10.043 -8.362 1.00 92.12 162 LEU A C 1
ATOM 1234 O O . LEU A 1 162 ? 9.230 -10.691 -9.109 1.00 92.12 162 LEU A O 1
ATOM 1238 N N . VAL A 1 163 ? 8.299 -8.730 -8.529 1.00 93.19 163 VAL A N 1
ATOM 1239 C CA . VAL A 1 163 ? 8.994 -7.952 -9.568 1.00 93.19 163 VAL A CA 1
ATOM 1240 C C . VAL A 1 163 ? 10.510 -8.010 -9.369 1.00 93.19 163 VAL A C 1
ATOM 1242 O O . VAL A 1 163 ? 11.229 -8.336 -10.311 1.00 93.19 163 VAL A O 1
ATOM 1245 N N . ILE A 1 164 ? 11.013 -7.776 -8.153 1.00 89.69 164 ILE A N 1
ATOM 1246 C CA . ILE A 1 164 ? 12.455 -7.832 -7.845 1.00 89.69 164 ILE A CA 1
ATOM 1247 C C . ILE A 1 164 ? 13.040 -9.226 -8.132 1.00 89.69 164 ILE A C 1
ATOM 1249 O O . ILE A 1 164 ? 14.158 -9.347 -8.643 1.00 89.69 164 ILE A O 1
ATOM 1253 N N . VAL A 1 165 ? 12.298 -10.291 -7.824 1.00 89.94 165 VAL A N 1
ATOM 1254 C CA . VAL A 1 165 ? 12.693 -11.674 -8.114 1.00 89.94 165 VAL A CA 1
ATOM 1255 C C . VAL A 1 165 ? 12.746 -11.917 -9.623 1.00 89.94 165 VAL A C 1
ATOM 1257 O O . VAL A 1 165 ? 13.739 -12.462 -10.108 1.00 89.94 165 VAL A O 1
ATOM 1260 N N . TRP A 1 166 ? 11.732 -11.480 -10.376 1.00 92.12 166 TRP A N 1
ATOM 1261 C CA . TRP A 1 166 ? 11.672 -11.646 -11.833 1.00 92.12 166 TRP A CA 1
ATOM 1262 C C . TRP A 1 166 ? 12.765 -10.886 -12.573 1.00 92.12 166 TRP A C 1
ATOM 1264 O O . TRP A 1 166 ? 13.363 -11.424 -13.507 1.00 92.12 166 TRP A O 1
ATOM 1274 N N . VAL A 1 167 ? 13.079 -9.670 -12.132 1.00 91.19 167 VAL A N 1
ATOM 1275 C CA . VAL A 1 167 ? 14.172 -8.851 -12.671 1.00 91.19 167 VAL A CA 1
ATOM 1276 C C . VAL A 1 167 ? 15.496 -9.637 -12.689 1.00 91.19 167 VAL A C 1
ATOM 1278 O O . VAL A 1 167 ? 16.211 -9.662 -13.703 1.00 91.19 167 VAL A O 1
ATOM 1281 N N . GLY A 1 168 ? 15.773 -10.369 -11.604 1.00 86.25 168 GLY A N 1
ATOM 1282 C CA . GLY A 1 168 ? 16.973 -11.186 -11.432 1.00 86.25 168 GLY A CA 1
ATOM 1283 C C . GLY A 1 168 ? 18.236 -10.369 -11.123 1.00 86.25 168 GLY A C 1
ATOM 1284 O O . GLY A 1 168 ? 18.215 -9.144 -11.031 1.00 86.25 168 GLY A O 1
ATOM 1285 N N . ARG A 1 169 ? 19.369 -11.056 -10.922 1.00 83.75 169 ARG A N 1
ATOM 1286 C CA . ARG A 1 169 ? 20.673 -10.399 -10.703 1.00 83.75 169 ARG A CA 1
ATOM 1287 C C . ARG A 1 169 ? 21.200 -9.781 -12.008 1.00 83.75 169 ARG A C 1
ATOM 1289 O O . ARG A 1 169 ? 20.921 -10.311 -13.080 1.00 83.75 169 ARG A O 1
ATOM 1296 N N . GLY A 1 170 ? 21.965 -8.690 -11.898 1.00 78.12 170 GLY A N 1
ATOM 1297 C CA . GLY A 1 170 ?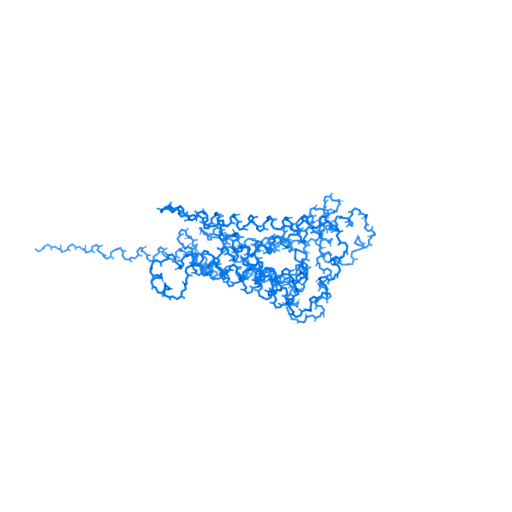 22.682 -8.069 -13.026 1.00 78.12 170 GLY A CA 1
ATOM 1298 C C . GLY A 1 170 ? 21.800 -7.367 -14.065 1.00 78.12 170 GLY A C 1
ATOM 1299 O O . GLY A 1 170 ? 22.245 -7.116 -15.176 1.00 78.12 170 GLY A O 1
ATOM 1300 N N . TRP A 1 171 ? 20.542 -7.061 -13.737 1.00 81.69 171 TRP A N 1
ATOM 1301 C CA . TRP A 1 171 ? 19.588 -6.473 -14.687 1.00 81.69 171 TRP A CA 1
ATOM 1302 C C . TRP A 1 171 ? 19.976 -5.078 -15.194 1.00 81.69 171 TRP A C 1
ATOM 1304 O O . TRP A 1 171 ? 19.520 -4.654 -16.248 1.00 81.69 171 TRP A O 1
ATOM 1314 N N . GLU A 1 172 ? 20.811 -4.363 -14.450 1.00 76.69 172 GLU A N 1
ATOM 1315 C CA . GLU A 1 172 ? 21.241 -3.002 -14.775 1.00 76.69 172 GLU A CA 1
ATOM 1316 C C . GLU A 1 172 ? 22.214 -2.965 -15.957 1.00 76.69 172 GLU A C 1
ATOM 1318 O O . GLU A 1 172 ? 22.307 -1.965 -16.668 1.00 76.69 172 GLU A O 1
ATOM 1323 N N . GLU A 1 173 ? 22.926 -4.069 -16.181 1.00 77.25 173 GLU A N 1
ATOM 1324 C CA . GLU A 1 173 ? 23.892 -4.220 -17.268 1.00 77.25 173 GLU A CA 1
ATOM 1325 C C . GLU A 1 173 ? 23.245 -4.748 -18.552 1.00 77.25 173 GLU A C 1
ATOM 1327 O O . GLU A 1 173 ? 23.901 -4.805 -19.593 1.00 77.25 173 GLU A O 1
ATOM 1332 N N . ASP A 1 174 ? 21.955 -5.092 -18.497 1.00 75.25 174 ASP A N 1
ATOM 1333 C CA . ASP A 1 174 ? 21.236 -5.737 -19.585 1.00 75.25 174 ASP A CA 1
ATOM 1334 C C . ASP A 1 174 ? 21.199 -4.852 -20.841 1.00 75.25 174 ASP A C 1
ATOM 1336 O O . ASP A 1 174 ? 20.574 -3.786 -20.881 1.00 75.25 174 ASP A O 1
ATOM 1340 N N . ALA A 1 175 ? 21.887 -5.313 -21.886 1.00 72.44 175 ALA A N 1
ATOM 1341 C CA . ALA A 1 175 ? 21.994 -4.621 -23.163 1.00 72.44 175 ALA A CA 1
ATOM 1342 C C . ALA A 1 175 ? 20.635 -4.466 -23.863 1.00 72.44 175 ALA A C 1
ATOM 1344 O O . ALA A 1 175 ? 20.443 -3.486 -24.579 1.00 72.44 175 ALA A O 1
ATOM 1345 N N . SER A 1 176 ? 19.667 -5.352 -23.589 1.00 70.38 176 SER A N 1
ATOM 1346 C CA . SER A 1 176 ? 18.315 -5.269 -24.166 1.00 70.38 176 SER A CA 1
ATOM 1347 C C . SER A 1 176 ? 17.554 -4.005 -23.748 1.00 70.38 176 SER A C 1
ATOM 1349 O O . SER A 1 176 ? 16.651 -3.554 -24.448 1.00 70.38 176 SER A O 1
ATOM 1351 N N . LEU A 1 177 ? 17.945 -3.379 -22.632 1.00 71.44 177 LEU A N 1
ATOM 1352 C CA . LEU A 1 177 ? 17.390 -2.101 -22.180 1.00 71.44 177 LEU A CA 1
ATOM 1353 C C . LEU A 1 177 ? 18.107 -0.889 -22.799 1.00 71.44 177 LEU A C 1
ATOM 1355 O O . LEU A 1 177 ? 17.649 0.244 -22.638 1.00 71.44 177 LEU A O 1
ATOM 1359 N N . LYS A 1 178 ? 19.257 -1.091 -23.451 1.00 71.06 178 LYS A N 1
ATOM 1360 C CA . LYS A 1 178 ? 20.060 -0.023 -24.072 1.00 71.06 178 LYS A CA 1
ATOM 1361 C C . LYS A 1 178 ? 19.709 0.198 -25.541 1.00 71.06 178 LYS A C 1
ATOM 1363 O O . LYS A 1 178 ? 20.084 1.235 -26.085 1.00 71.06 178 LYS A O 1
ATOM 1368 N N . GLU A 1 179 ? 19.005 -0.741 -26.167 1.00 71.25 179 GLU A N 1
ATOM 1369 C CA . GLU A 1 179 ? 18.551 -0.584 -27.545 1.00 71.25 179 GLU A CA 1
ATOM 1370 C C . GLU A 1 179 ? 17.605 0.619 -27.691 1.00 71.25 179 GLU A C 1
ATOM 1372 O O . GLU A 1 179 ? 16.836 0.918 -26.769 1.00 71.25 179 GLU A O 1
ATOM 1377 N N . PRO A 1 180 ? 17.667 1.342 -28.826 1.00 66.12 180 PRO A N 1
ATOM 1378 C CA . PRO A 1 180 ? 16.813 2.496 -29.062 1.00 66.12 180 PRO A CA 1
ATOM 1379 C C . PRO A 1 180 ? 15.345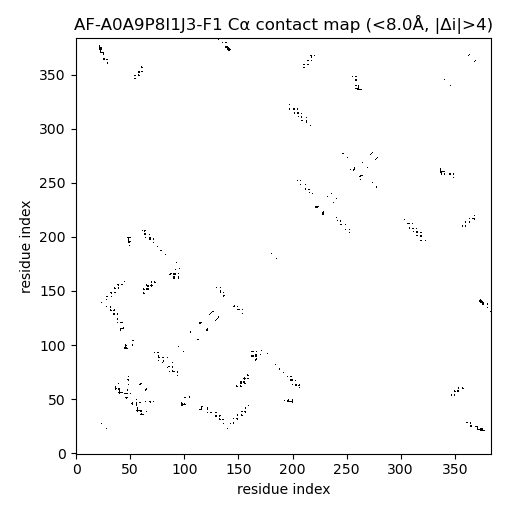 2.068 -29.016 1.00 66.12 180 PRO A C 1
ATOM 1381 O O . PRO A 1 180 ? 14.855 1.353 -29.888 1.00 66.12 180 PRO A O 1
ATOM 1384 N N . GLU A 1 181 ? 14.645 2.506 -27.969 1.00 79.19 181 GLU A N 1
ATOM 1385 C CA . GLU A 1 181 ? 13.250 2.140 -27.752 1.00 79.19 181 GLU A CA 1
ATOM 1386 C C . GLU A 1 181 ? 12.376 2.615 -28.910 1.00 79.19 181 GLU A C 1
ATOM 1388 O O . GLU A 1 181 ? 12.490 3.757 -29.375 1.00 79.19 181 GLU A O 1
ATOM 1393 N N . SER A 1 182 ? 11.469 1.741 -29.355 1.00 87.38 182 SER A N 1
ATOM 1394 C CA . SER A 1 182 ? 10.515 2.108 -30.393 1.00 87.38 182 SER A CA 1
ATOM 1395 C C . SER A 1 182 ? 9.667 3.308 -29.934 1.00 87.38 182 SER A C 1
ATOM 1397 O O . SER A 1 182 ? 9.383 3.454 -28.736 1.00 87.38 182 SER A O 1
ATOM 1399 N N . PRO A 1 183 ? 9.205 4.166 -30.862 1.00 90.88 183 PRO A N 1
ATOM 1400 C CA . PRO A 1 183 ? 8.334 5.295 -30.526 1.00 90.88 183 PRO A CA 1
ATOM 1401 C C . PRO A 1 183 ? 7.090 4.881 -29.723 1.00 90.88 183 PRO A C 1
ATOM 1403 O O . PRO A 1 183 ? 6.622 5.632 -28.866 1.00 90.88 183 PRO A O 1
ATOM 1406 N N . THR A 1 184 ? 6.580 3.669 -29.967 1.00 89.44 184 THR A N 1
ATOM 1407 C CA . THR A 1 184 ? 5.432 3.093 -29.258 1.00 89.44 184 THR A CA 1
ATOM 1408 C C . THR A 1 184 ? 5.737 2.844 -27.783 1.00 89.44 184 THR A C 1
ATOM 1410 O O . THR A 1 184 ? 4.940 3.238 -26.933 1.00 89.44 184 THR A O 1
ATOM 1413 N N . PHE A 1 185 ? 6.896 2.255 -27.461 1.00 88.94 185 PHE A N 1
ATOM 1414 C CA . PHE A 1 185 ? 7.301 2.008 -26.072 1.00 88.94 185 PHE A CA 1
ATOM 1415 C C . PHE A 1 185 ? 7.481 3.311 -25.298 1.00 88.94 185 PHE A C 1
ATOM 1417 O O . PHE A 1 185 ? 6.955 3.441 -24.195 1.00 88.94 185 PHE A O 1
ATOM 1424 N N . ARG A 1 186 ? 8.130 4.311 -25.906 1.00 89.31 186 ARG A N 1
ATOM 1425 C CA . ARG A 1 186 ? 8.308 5.629 -25.280 1.00 89.31 186 ARG A CA 1
ATOM 1426 C C . ARG A 1 186 ? 6.969 6.281 -24.940 1.00 89.31 186 ARG A C 1
ATOM 1428 O O . ARG A 1 186 ? 6.771 6.763 -23.827 1.00 89.31 186 ARG A O 1
ATOM 1435 N N . ARG A 1 187 ? 6.020 6.255 -25.881 1.00 92.06 187 ARG A N 1
ATOM 1436 C CA . ARG A 1 187 ? 4.672 6.800 -25.664 1.00 92.06 187 ARG A CA 1
ATOM 1437 C C . ARG A 1 187 ? 3.921 6.044 -24.565 1.00 92.06 187 ARG A C 1
ATOM 1439 O O . ARG A 1 187 ? 3.209 6.668 -23.775 1.00 92.06 187 ARG A O 1
ATOM 1446 N N . ALA A 1 188 ? 4.074 4.721 -24.506 1.00 90.75 188 ALA A N 1
ATOM 1447 C CA . ALA A 1 188 ? 3.499 3.908 -23.441 1.00 90.75 188 ALA A CA 1
ATOM 1448 C C . ALA A 1 188 ? 4.097 4.277 -22.077 1.00 90.75 188 ALA A C 1
ATOM 1450 O O . ALA A 1 188 ? 3.338 4.495 -21.138 1.00 90.75 188 ALA A O 1
ATOM 1451 N N . GLU A 1 189 ? 5.418 4.445 -21.970 1.00 90.62 189 GLU A N 1
ATOM 1452 C CA . GLU A 1 189 ? 6.074 4.848 -20.721 1.00 90.62 189 GLU A CA 1
ATOM 1453 C C . GLU A 1 189 ? 5.619 6.239 -20.251 1.00 90.62 189 GLU A C 1
ATOM 1455 O O . GLU A 1 189 ? 5.306 6.426 -19.077 1.00 90.62 189 GLU A O 1
ATOM 1460 N N . GLU A 1 190 ? 5.511 7.213 -21.159 1.00 90.50 190 GLU A N 1
ATOM 1461 C CA . GLU A 1 190 ? 4.993 8.549 -20.836 1.00 90.50 190 GLU A CA 1
ATOM 1462 C C . GLU A 1 190 ? 3.547 8.498 -20.324 1.00 90.50 190 GLU A C 1
ATOM 1464 O O . GLU A 1 190 ? 3.203 9.168 -19.344 1.00 90.50 190 GLU A O 1
ATOM 1469 N N . THR A 1 191 ? 2.711 7.674 -20.962 1.00 91.06 191 THR A N 1
ATOM 1470 C CA . THR A 1 191 ? 1.306 7.481 -20.579 1.00 91.06 191 THR A CA 1
ATOM 1471 C C . THR A 1 191 ? 1.199 6.786 -19.224 1.00 91.06 191 THR A C 1
ATOM 1473 O O . THR A 1 191 ? 0.452 7.243 -18.360 1.00 91.06 191 THR A O 1
ATOM 1476 N N . LEU A 1 192 ? 1.984 5.729 -19.003 1.00 91.50 192 LEU A N 1
ATOM 1477 C CA . LEU A 1 192 ? 2.053 5.016 -17.730 1.00 91.50 192 LEU A CA 1
ATOM 1478 C C . LEU A 1 192 ? 2.549 5.936 -16.618 1.00 91.50 192 LEU A C 1
ATOM 1480 O O . LEU A 1 192 ? 1.927 5.994 -15.569 1.00 91.50 192 LEU A O 1
ATOM 1484 N N . ARG A 1 193 ? 3.580 6.751 -16.859 1.00 89.81 193 ARG A N 1
ATOM 1485 C CA . ARG A 1 193 ? 4.076 7.727 -15.879 1.00 89.81 193 ARG A CA 1
ATOM 1486 C C . ARG A 1 193 ? 3.017 8.771 -15.520 1.00 89.81 193 ARG A C 1
ATOM 1488 O O . ARG A 1 193 ? 2.899 9.165 -14.359 1.00 89.81 193 ARG A O 1
ATOM 1495 N N . ALA A 1 194 ? 2.241 9.235 -16.500 1.00 87.69 194 ALA A N 1
ATOM 1496 C CA . ALA A 1 194 ? 1.104 10.112 -16.241 1.00 87.69 194 ALA A CA 1
ATOM 1497 C C . ALA A 1 194 ? 0.025 9.401 -15.406 1.00 87.69 194 ALA A C 1
ATOM 1499 O O . ALA A 1 194 ? -0.474 9.992 -14.448 1.00 87.69 194 ALA A O 1
ATOM 1500 N N . ALA A 1 195 ? -0.279 8.137 -15.717 1.00 88.00 195 ALA A N 1
ATOM 1501 C CA . ALA A 1 195 ? -1.215 7.309 -14.963 1.00 88.00 195 ALA A CA 1
ATOM 1502 C C . ALA A 1 195 ? -0.753 7.062 -13.520 1.00 88.00 195 ALA A C 1
ATOM 1504 O O . ALA A 1 195 ? -1.534 7.299 -12.602 1.00 88.00 195 ALA A O 1
ATOM 1505 N N . SER A 1 196 ? 0.517 6.714 -13.292 1.00 91.75 196 SER A N 1
ATOM 1506 C CA . SER A 1 196 ? 1.096 6.544 -11.954 1.00 91.75 196 SER A CA 1
ATOM 1507 C C . SER A 1 196 ? 0.930 7.806 -11.113 1.00 91.75 196 SER A C 1
ATOM 1509 O O . SER A 1 196 ? 0.464 7.730 -9.982 1.00 91.75 196 SER A O 1
ATOM 1511 N N . ASN A 1 197 ? 1.197 8.987 -11.682 1.00 88.25 197 ASN A N 1
ATOM 1512 C CA . ASN A 1 197 ? 0.976 10.253 -10.976 1.00 88.25 197 ASN A CA 1
ATOM 1513 C C . ASN A 1 197 ? -0.502 10.485 -10.619 1.00 88.25 197 ASN A C 1
ATOM 1515 O O . ASN A 1 197 ? -0.796 11.081 -9.583 1.00 88.25 197 ASN A O 1
ATOM 1519 N N . MET A 1 198 ? -1.444 10.063 -11.470 1.00 85.50 198 MET A N 1
ATOM 1520 C CA . MET A 1 198 ? -2.874 10.138 -11.145 1.00 85.50 198 MET A CA 1
ATOM 1521 C C . MET A 1 198 ? -3.234 9.171 -10.019 1.00 85.50 198 MET A C 1
ATOM 1523 O O . MET A 1 198 ? -3.904 9.580 -9.075 1.00 85.50 198 MET A O 1
ATOM 1527 N N . TYR A 1 199 ? -2.742 7.932 -10.075 1.00 88.94 199 TYR A N 1
ATOM 1528 C CA . TYR A 1 199 ? -2.893 6.952 -9.003 1.00 88.94 199 TYR A CA 1
ATOM 1529 C C . TYR A 1 199 ? -2.362 7.487 -7.669 1.00 88.94 199 TYR A C 1
ATOM 1531 O O . TYR A 1 199 ? -3.037 7.366 -6.648 1.00 88.94 199 TYR A O 1
ATOM 1539 N N . GLY A 1 200 ? -1.215 8.169 -7.682 1.00 88.50 200 GLY A N 1
ATOM 1540 C CA . GLY A 1 200 ? -0.642 8.808 -6.499 1.00 88.50 200 GLY A CA 1
ATOM 1541 C C . GLY A 1 200 ? -1.583 9.847 -5.898 1.00 88.50 200 GLY A C 1
ATOM 1542 O O . GLY A 1 200 ? -1.945 9.744 -4.727 1.00 88.50 200 GLY A O 1
ATOM 1543 N N . ILE A 1 201 ? -2.066 10.788 -6.714 1.00 86.12 201 ILE A N 1
ATOM 1544 C CA . ILE A 1 201 ? -3.011 11.828 -6.274 1.00 86.12 201 ILE A CA 1
ATOM 1545 C C . ILE A 1 201 ? -4.306 11.210 -5.733 1.00 86.12 201 ILE A C 1
ATOM 1547 O O . ILE A 1 201 ? -4.759 11.595 -4.656 1.00 86.12 201 ILE A O 1
ATOM 1551 N N . ILE A 1 202 ? -4.883 10.240 -6.449 1.00 84.56 202 ILE A N 1
ATOM 1552 C CA . ILE A 1 202 ? -6.114 9.553 -6.036 1.00 84.56 202 ILE A CA 1
ATOM 1553 C C . ILE A 1 202 ? -5.901 8.854 -4.689 1.00 84.56 202 ILE A C 1
ATOM 1555 O O . ILE A 1 202 ? -6.720 9.008 -3.787 1.00 84.56 202 ILE A O 1
ATOM 1559 N N . SER A 1 203 ? -4.794 8.126 -4.525 1.00 91.19 203 SER A N 1
ATOM 1560 C CA . SER A 1 203 ? -4.516 7.365 -3.302 1.00 91.19 203 SER A CA 1
ATOM 1561 C C . SER A 1 203 ? -4.319 8.255 -2.071 1.00 91.19 203 SER A C 1
ATOM 1563 O O . SER A 1 203 ? -4.830 7.941 -0.993 1.00 91.19 203 SER A O 1
ATOM 1565 N N . VAL A 1 204 ? -3.650 9.402 -2.224 1.00 88.25 204 VAL A N 1
ATOM 1566 C CA . VAL A 1 204 ? -3.524 10.399 -1.154 1.00 88.25 204 VAL A CA 1
ATOM 1567 C C . VAL A 1 204 ? -4.884 11.015 -0.846 1.00 88.25 204 VAL A C 1
ATOM 1569 O O . VAL A 1 204 ? -5.268 11.070 0.318 1.00 88.25 204 VAL A O 1
ATOM 1572 N N . ALA A 1 205 ? -5.645 11.434 -1.861 1.00 85.25 205 ALA A N 1
ATOM 1573 C CA . ALA A 1 205 ? -6.969 12.019 -1.655 1.00 85.25 205 ALA A CA 1
ATOM 1574 C C . ALA A 1 205 ? -7.912 11.046 -0.924 1.00 85.25 205 ALA A C 1
ATOM 1576 O O . ALA A 1 205 ? -8.613 11.440 0.007 1.00 85.25 205 ALA A O 1
ATOM 1577 N N . MET A 1 206 ? -7.879 9.760 -1.289 1.00 85.31 206 MET A N 1
ATOM 1578 C CA . MET A 1 206 ? -8.606 8.698 -0.591 1.00 85.31 206 MET A CA 1
ATOM 1579 C C . MET A 1 206 ? -8.125 8.519 0.851 1.00 85.31 206 MET A C 1
ATOM 1581 O O . MET A 1 206 ? -8.954 8.396 1.748 1.00 85.31 206 MET A O 1
ATOM 1585 N N . THR A 1 207 ? -6.809 8.546 1.086 1.00 91.50 207 THR A N 1
ATOM 1586 C CA . THR A 1 207 ? -6.228 8.471 2.437 1.00 91.50 207 THR A CA 1
ATOM 1587 C C . THR A 1 207 ? -6.753 9.600 3.317 1.00 91.50 207 THR A C 1
ATOM 1589 O O . THR A 1 207 ? -7.257 9.347 4.409 1.00 91.50 207 THR A O 1
ATOM 1592 N N . VAL A 1 208 ? -6.750 10.832 2.810 1.00 85.94 208 VAL A N 1
ATOM 1593 C CA . VAL A 1 208 ? -7.280 11.970 3.561 1.00 85.94 208 VAL A CA 1
ATOM 1594 C C . VAL A 1 208 ? -8.796 11.868 3.770 1.00 85.94 208 VAL A C 1
ATOM 1596 O O . VAL A 1 208 ? -9.298 12.185 4.847 1.00 85.94 208 VAL A O 1
ATOM 1599 N N . GLY A 1 209 ? -9.540 11.367 2.781 1.00 84.19 209 GLY A N 1
ATOM 1600 C CA . GLY A 1 209 ? -10.968 11.079 2.937 1.00 84.19 209 GLY A CA 1
ATOM 1601 C C . GLY A 1 209 ? -11.252 10.062 4.050 1.00 84.19 209 GLY A C 1
ATOM 1602 O O . GLY A 1 209 ? -12.216 10.221 4.806 1.00 84.19 209 GLY A O 1
ATOM 1603 N N . VAL A 1 210 ? -10.393 9.048 4.201 1.00 87.06 210 VAL A N 1
ATOM 1604 C CA . VAL A 1 210 ? -10.457 8.095 5.318 1.00 87.06 210 VAL A CA 1
ATOM 1605 C C . VAL A 1 210 ? -10.123 8.776 6.639 1.00 87.06 210 VAL A C 1
ATOM 1607 O O . VAL A 1 210 ? -10.842 8.544 7.609 1.00 87.06 210 VAL A O 1
ATOM 1610 N N . TRP A 1 211 ? -9.117 9.655 6.685 1.00 86.94 211 TRP A N 1
ATOM 1611 C CA . TRP A 1 211 ? -8.803 10.402 7.905 1.00 86.94 211 TRP A CA 1
ATOM 1612 C C . TRP A 1 211 ? -9.972 11.253 8.385 1.00 86.94 211 TRP A C 1
ATOM 1614 O O . TRP A 1 211 ? -10.349 11.203 9.558 1.00 86.94 211 TRP A O 1
ATOM 1624 N N . TYR A 1 212 ? -10.593 11.978 7.457 1.00 83.06 212 TYR A N 1
ATOM 1625 C CA . TYR A 1 212 ? -11.779 12.770 7.738 1.00 83.06 212 TYR A CA 1
ATOM 1626 C C . TYR A 1 212 ? -12.922 11.903 8.276 1.00 83.06 212 TYR A C 1
ATOM 1628 O O . TYR A 1 212 ? -13.477 12.192 9.334 1.00 83.06 212 TYR A O 1
ATOM 1636 N N . SER A 1 213 ? -13.226 10.801 7.584 1.00 82.81 213 SER A N 1
ATOM 1637 C CA . SER A 1 213 ? -14.314 9.892 7.961 1.00 82.81 213 SER A CA 1
ATOM 1638 C C . SER A 1 213 ? -14.079 9.240 9.327 1.00 82.81 213 SER A C 1
ATOM 1640 O O . SER A 1 213 ? -15.012 9.094 10.115 1.00 82.81 213 SER A O 1
ATOM 1642 N N . ALA A 1 214 ? -12.835 8.856 9.626 1.00 84.38 214 ALA A N 1
ATOM 1643 C CA . ALA A 1 214 ? -12.458 8.305 10.921 1.00 84.38 214 ALA A CA 1
ATOM 1644 C C . ALA A 1 214 ? -12.645 9.343 12.034 1.00 84.38 214 ALA A C 1
ATOM 1646 O O . ALA A 1 214 ? -13.257 9.040 13.057 1.00 84.38 214 ALA A O 1
ATOM 1647 N N . THR A 1 215 ? -12.177 10.572 11.808 1.00 79.94 215 THR A N 1
ATOM 1648 C CA . THR A 1 215 ? -12.256 11.658 12.792 1.00 79.94 215 THR A CA 1
ATOM 1649 C C . THR A 1 215 ? -13.700 12.075 13.066 1.00 79.94 215 THR A C 1
ATOM 1651 O O . THR A 1 215 ? -14.080 12.212 14.227 1.00 79.94 215 THR A O 1
ATOM 1654 N N . ASP A 1 216 ? -14.533 12.203 12.029 1.00 80.00 216 ASP A N 1
ATOM 1655 C CA . ASP A 1 216 ? -15.969 12.474 12.178 1.00 80.00 216 ASP A CA 1
ATOM 1656 C C . ASP A 1 216 ? -16.667 11.371 12.987 1.00 80.00 216 ASP A C 1
ATOM 1658 O O . ASP A 1 216 ? -17.383 11.661 13.944 1.00 80.00 216 ASP A O 1
ATOM 1662 N N . ALA A 1 217 ? -16.385 10.096 12.692 1.00 79.31 217 ALA A N 1
ATOM 1663 C CA . ALA A 1 217 ? -16.954 8.973 13.437 1.00 79.31 217 ALA A CA 1
ATOM 1664 C C . ALA A 1 217 ? -16.564 8.984 14.928 1.00 79.31 217 ALA A C 1
ATOM 1666 O O . ALA A 1 217 ? -17.382 8.636 15.783 1.00 79.31 217 ALA A O 1
ATOM 1667 N N . ILE A 1 218 ? -15.331 9.391 15.249 1.00 80.31 218 ILE A N 1
ATOM 1668 C CA . ILE A 1 218 ? -14.873 9.559 16.633 1.00 80.31 218 ILE A CA 1
ATOM 1669 C C . ILE A 1 218 ? -15.638 10.710 17.298 1.00 80.31 218 ILE A C 1
ATOM 1671 O O . ILE A 1 218 ? -16.211 10.521 18.371 1.00 80.31 218 ILE A O 1
ATOM 1675 N N . ILE A 1 219 ? -15.710 11.879 16.651 1.00 78.62 219 ILE A N 1
ATOM 1676 C CA . ILE A 1 219 ? -16.406 13.060 17.183 1.00 78.62 219 ILE A CA 1
ATOM 1677 C C . ILE A 1 219 ? -17.882 12.754 17.438 1.00 78.62 219 ILE A C 1
ATOM 1679 O O . ILE A 1 219 ? -18.384 13.078 18.512 1.00 78.62 219 ILE A O 1
ATOM 1683 N N . GLN A 1 220 ? -18.571 12.105 16.497 1.00 80.06 220 GLN A N 1
ATOM 1684 C CA . GLN A 1 220 ? -19.979 11.746 16.663 1.00 80.06 220 GLN A CA 1
ATOM 1685 C C . GLN A 1 220 ? -20.190 10.826 17.863 1.00 80.06 220 GLN A C 1
ATOM 1687 O O . GLN A 1 220 ? -21.088 11.071 18.663 1.00 80.06 220 GLN A O 1
ATOM 1692 N N . LYS A 1 221 ? -19.338 9.810 18.050 1.00 80.19 221 LYS A N 1
ATOM 1693 C CA . LYS A 1 221 ? -19.449 8.908 19.205 1.00 80.19 221 LYS A CA 1
ATOM 1694 C C . LYS A 1 221 ? -19.323 9.659 20.535 1.00 80.19 221 LYS A C 1
ATOM 1696 O O . LYS A 1 221 ? -20.084 9.384 21.454 1.00 80.19 221 LYS A O 1
ATOM 1701 N N . TYR A 1 222 ? -18.401 10.616 20.620 1.00 76.50 222 TYR A N 1
ATOM 1702 C CA . TYR A 1 222 ? -18.176 11.404 21.834 1.00 76.50 222 TYR A CA 1
ATOM 1703 C C . TYR A 1 222 ? -19.246 12.462 22.092 1.00 76.50 222 TYR A C 1
ATOM 1705 O O . TYR A 1 222 ? -19.652 12.663 23.232 1.00 76.50 222 TYR A O 1
ATOM 1713 N N . MET A 1 223 ? -19.703 13.144 21.043 1.00 73.56 223 MET A N 1
ATOM 1714 C CA . MET A 1 223 ? -20.685 14.222 21.165 1.00 73.56 223 MET A CA 1
ATOM 1715 C C . MET A 1 223 ? -22.112 13.702 21.353 1.00 73.56 223 MET A C 1
ATOM 1717 O O . MET A 1 223 ? -22.941 14.403 21.931 1.00 73.56 223 MET A O 1
ATOM 1721 N N . CYS A 1 224 ? -22.415 12.500 20.857 1.00 74.75 224 CYS A N 1
ATOM 1722 C CA . CYS A 1 224 ? -23.743 11.900 20.961 1.00 74.75 224 CYS A CA 1
ATOM 1723 C C . CYS A 1 224 ? -23.920 10.993 22.185 1.00 74.75 224 CYS A C 1
ATOM 1725 O O . CYS A 1 224 ? -25.046 10.566 22.429 1.00 74.75 224 CYS A O 1
ATOM 1727 N N . ASP A 1 225 ? -22.866 10.692 22.951 1.00 77.50 225 ASP A N 1
ATOM 1728 C CA . ASP A 1 225 ? -23.013 9.966 24.214 1.00 77.50 225 ASP A CA 1
ATOM 1729 C C . ASP A 1 225 ? -23.570 10.917 25.292 1.00 77.50 225 ASP A C 1
ATOM 1731 O O . ASP A 1 225 ? -22.866 11.841 25.718 1.00 77.50 225 ASP A O 1
ATOM 1735 N N . PRO A 1 226 ? -24.818 10.719 25.762 1.00 77.12 226 PRO A N 1
ATOM 1736 C CA . PRO A 1 226 ? -25.448 11.606 26.737 1.00 77.12 226 PRO A CA 1
ATOM 1737 C C . PRO A 1 226 ? -24.684 11.673 28.066 1.00 77.12 226 PRO A C 1
ATOM 1739 O O . PRO A 1 226 ? -24.779 12.683 28.760 1.00 77.12 226 PRO A O 1
ATOM 1742 N N . ASN A 1 227 ? -23.889 10.649 28.397 1.00 77.38 227 ASN A N 1
ATOM 1743 C CA . ASN A 1 227 ? -23.069 10.640 29.610 1.00 77.38 227 ASN A CA 1
ATOM 1744 C C . ASN A 1 227 ? -21.842 11.560 29.503 1.00 77.38 227 ASN A C 1
ATOM 1746 O O . ASN A 1 227 ? -21.327 12.015 30.520 1.00 77.38 227 ASN A O 1
ATOM 1750 N N . HIS A 1 228 ? -21.376 11.843 28.283 1.00 65.94 228 HIS A N 1
ATOM 1751 C CA . HIS A 1 228 ? -20.255 12.749 28.014 1.00 65.94 228 HIS A CA 1
ATOM 1752 C C . HIS A 1 228 ? -20.724 14.154 27.608 1.00 65.94 228 HIS A C 1
ATOM 1754 O O . HIS A 1 228 ? -20.020 15.140 27.847 1.00 65.94 228 HIS A O 1
ATOM 1760 N N . ALA A 1 229 ? -21.925 14.262 27.030 1.00 58.16 229 ALA A N 1
ATOM 1761 C CA . ALA A 1 229 ? -22.503 15.517 26.562 1.00 58.16 229 ALA A CA 1
ATOM 1762 C C . ALA A 1 229 ? -22.692 16.550 27.688 1.00 58.16 229 ALA A C 1
ATOM 1764 O O . ALA A 1 229 ? -22.475 17.738 27.461 1.00 58.16 229 ALA A O 1
ATOM 1765 N N . THR A 1 230 ? -23.024 16.114 28.907 1.00 60.44 230 THR A N 1
ATOM 1766 C CA . THR A 1 230 ? -23.213 16.990 30.079 1.00 60.44 230 THR A CA 1
ATOM 1767 C C . THR A 1 230 ? -21.927 17.666 30.553 1.00 60.44 230 THR A C 1
ATOM 1769 O O . THR A 1 230 ? -21.985 18.766 31.098 1.00 60.44 230 THR A O 1
ATOM 1772 N N . THR A 1 231 ? -20.763 17.061 30.311 1.00 59.88 231 THR A N 1
ATOM 1773 C CA . THR A 1 231 ? -19.463 17.618 30.720 1.00 59.88 231 THR A CA 1
ATOM 1774 C C . THR A 1 231 ? -18.904 18.598 29.681 1.00 59.88 231 THR A C 1
ATOM 1776 O O . THR A 1 231 ? -18.205 19.544 30.038 1.00 59.88 231 THR A O 1
ATOM 1779 N N . LEU A 1 232 ? -19.223 18.412 28.392 1.00 55.00 232 LEU A N 1
ATOM 1780 C CA . LEU A 1 232 ? -18.692 19.238 27.295 1.00 55.00 232 LEU A CA 1
ATOM 1781 C C . LEU A 1 232 ? -19.624 20.359 26.813 1.00 55.00 232 LEU A C 1
ATOM 1783 O O . LEU A 1 232 ? -19.144 21.300 26.171 1.00 55.00 232 LEU A O 1
ATOM 1787 N N . SER A 1 233 ? -20.924 20.309 27.123 1.00 51.50 233 SER A N 1
ATOM 1788 C CA . SER A 1 233 ? -21.918 21.280 26.637 1.00 51.50 233 SER A CA 1
ATOM 1789 C C . SER A 1 233 ? -21.661 22.729 27.075 1.00 51.50 233 SER A C 1
ATOM 1791 O O . SER A 1 233 ? -22.228 23.647 26.488 1.00 51.50 233 SER A O 1
ATOM 1793 N N . GLY A 1 234 ? -20.798 22.956 28.072 1.00 55.88 234 GLY A N 1
ATOM 1794 C CA . GLY A 1 234 ? -20.391 24.296 28.509 1.00 55.88 234 GLY A CA 1
ATOM 1795 C C . GLY A 1 234 ? -19.201 24.905 27.754 1.00 55.88 234 GLY A C 1
ATOM 1796 O O . GLY A 1 234 ? -18.978 26.106 27.872 1.00 55.88 234 GLY A O 1
ATOM 1797 N N . VAL A 1 235 ? -18.426 24.116 26.995 1.00 55.19 235 VAL A N 1
ATOM 1798 C CA . VAL A 1 235 ? -17.090 24.541 26.518 1.00 55.19 235 VAL A CA 1
ATOM 1799 C C . VAL A 1 235 ? -16.998 24.667 24.996 1.00 55.19 235 VAL A C 1
ATOM 1801 O O . VAL A 1 235 ? -16.274 25.531 24.501 1.00 55.19 235 VAL A O 1
ATOM 1804 N N . ILE A 1 236 ? -17.726 23.853 24.221 1.00 52.22 236 ILE A N 1
ATOM 1805 C CA . ILE A 1 236 ? -17.584 23.836 22.755 1.00 52.22 236 ILE A CA 1
ATOM 1806 C C . ILE A 1 236 ? -18.963 23.891 22.080 1.00 52.22 236 ILE A C 1
ATOM 1808 O O . ILE A 1 236 ? -19.733 22.939 22.191 1.00 52.22 236 ILE A O 1
ATOM 1812 N N . PRO A 1 237 ? -19.290 24.966 21.333 1.00 56.06 237 PRO A N 1
ATOM 1813 C CA . PRO A 1 237 ? -20.521 25.026 20.551 1.00 56.06 237 PRO A CA 1
ATOM 1814 C C . PRO A 1 237 ? -20.569 23.885 19.521 1.00 56.06 237 PRO A C 1
ATOM 1816 O O . PRO A 1 237 ? -19.652 23.755 18.708 1.00 56.06 237 PRO A O 1
ATOM 1819 N N . GLN A 1 238 ? -21.659 23.108 19.517 1.00 54.41 238 GLN A N 1
ATOM 1820 C CA . GLN A 1 238 ? -21.875 21.889 18.712 1.00 54.41 238 GLN A CA 1
ATOM 1821 C C . GLN A 1 238 ? -21.573 22.030 17.202 1.00 54.41 238 GLN A C 1
ATOM 1823 O O . GLN A 1 238 ? -21.187 21.059 16.563 1.00 54.41 238 GLN A O 1
ATOM 1828 N N . ASN A 1 239 ? -21.666 23.237 16.629 1.00 54.06 239 ASN A N 1
ATOM 1829 C CA . ASN A 1 239 ? -21.370 23.494 15.210 1.00 54.06 239 ASN A CA 1
ATOM 1830 C C . ASN A 1 239 ? -19.878 23.724 14.886 1.00 54.06 239 ASN A C 1
ATOM 1832 O O . ASN A 1 239 ? -19.500 23.792 13.715 1.00 54.06 239 ASN A O 1
ATOM 1836 N N . ARG A 1 240 ? -19.002 23.881 15.887 1.00 51.38 240 ARG A N 1
ATOM 1837 C CA . ARG A 1 240 ? -17.604 24.286 15.652 1.00 51.38 240 ARG A CA 1
ATOM 1838 C C . ARG A 1 240 ? -16.625 23.118 15.495 1.00 51.38 240 ARG A C 1
ATOM 1840 O O . ARG A 1 240 ? -15.646 23.282 14.777 1.00 51.38 240 ARG A O 1
ATOM 1847 N N . SER A 1 241 ? -16.873 21.940 16.073 1.00 51.12 241 SER A N 1
ATOM 1848 C CA . SER A 1 241 ? -15.918 20.812 16.008 1.00 51.12 241 SER A CA 1
ATOM 1849 C C . SER A 1 241 ? -15.733 20.268 14.585 1.00 51.12 241 SER A C 1
ATOM 1851 O O . SER A 1 241 ? -14.604 20.188 14.110 1.00 51.12 241 SER A O 1
ATOM 1853 N N . ALA A 1 242 ? -16.827 20.019 13.858 1.00 51.78 242 ALA A N 1
ATOM 1854 C CA . ALA A 1 242 ? -16.781 19.600 12.453 1.00 51.78 242 ALA A CA 1
ATOM 1855 C C . ALA A 1 242 ? -16.078 20.638 11.558 1.00 51.78 242 ALA A C 1
ATOM 1857 O O . ALA A 1 242 ? -15.372 20.283 10.617 1.00 51.78 242 ALA A O 1
ATOM 1858 N N . THR A 1 243 ? -16.224 21.924 11.894 1.00 52.97 243 THR A N 1
ATOM 1859 C CA . THR A 1 243 ? -15.581 23.043 11.194 1.00 52.97 243 THR A CA 1
ATOM 1860 C C . THR A 1 243 ? -14.064 23.034 11.377 1.00 52.97 243 THR A C 1
ATOM 1862 O O . THR A 1 243 ? -13.336 23.206 10.404 1.00 52.97 243 THR A O 1
ATOM 1865 N N . TYR A 1 244 ? -13.568 22.799 12.596 1.00 53.78 244 TYR A N 1
ATOM 1866 C CA . TYR A 1 244 ? -12.126 22.741 12.853 1.00 53.78 244 TYR A CA 1
ATOM 1867 C C . TYR A 1 244 ? -11.474 21.524 12.202 1.00 53.78 244 TYR A C 1
ATOM 1869 O O . TYR A 1 244 ? -10.413 21.671 11.601 1.00 53.78 244 TYR A O 1
ATOM 1877 N N . THR A 1 245 ? -12.135 20.365 12.235 1.00 54.62 245 THR A N 1
ATOM 1878 C CA . THR A 1 245 ? -11.655 19.155 11.558 1.00 54.62 245 THR A CA 1
ATOM 1879 C C . THR A 1 245 ? -11.661 19.315 10.034 1.00 54.62 245 THR A C 1
ATOM 1881 O O . THR A 1 245 ? -10.693 18.945 9.377 1.00 54.62 245 THR A O 1
ATOM 1884 N N . LEU A 1 246 ? -12.700 19.922 9.445 1.00 55.28 246 LEU A N 1
ATOM 1885 C CA . LEU A 1 246 ? -12.719 20.245 8.010 1.00 55.28 246 LEU A CA 1
ATOM 1886 C C . LEU A 1 246 ? -11.609 21.230 7.639 1.00 55.28 246 LEU A C 1
ATOM 1888 O O . LEU A 1 246 ? -10.925 21.020 6.643 1.00 55.28 246 LEU A O 1
ATOM 1892 N N . CYS A 1 247 ? -11.401 22.277 8.440 1.00 50.66 247 CYS A N 1
ATOM 1893 C CA . CYS A 1 247 ? -10.362 23.272 8.194 1.00 50.66 247 CYS A CA 1
ATOM 1894 C C . CYS A 1 247 ? -8.952 22.686 8.311 1.00 50.66 247 CYS A C 1
ATOM 1896 O O . CYS A 1 247 ? -8.135 22.955 7.435 1.00 50.66 247 CYS A O 1
ATOM 1898 N N . SER A 1 248 ? -8.658 21.866 9.326 1.00 54.16 248 SER A N 1
ATOM 1899 C CA . SER A 1 248 ? -7.346 21.217 9.447 1.00 54.16 248 SER A CA 1
ATOM 1900 C C . SER A 1 248 ? -7.099 20.251 8.290 1.00 54.16 248 SER A C 1
ATOM 1902 O O . SER A 1 248 ? -6.061 20.332 7.641 1.00 54.16 248 SER A O 1
ATOM 1904 N N . THR A 1 249 ? -8.087 19.422 7.947 1.00 56.41 249 THR A N 1
ATOM 1905 C CA . THR A 1 249 ? -7.974 18.471 6.834 1.00 56.41 249 THR A CA 1
ATOM 1906 C C . THR A 1 249 ? -7.790 19.191 5.495 1.00 56.41 249 THR A C 1
ATOM 1908 O O . THR A 1 249 ? -6.916 18.829 4.714 1.00 56.41 249 THR A O 1
ATOM 1911 N N . LEU A 1 250 ? -8.555 20.256 5.226 1.00 58.91 250 LEU A N 1
ATOM 1912 C CA . LEU A 1 250 ? -8.448 21.027 3.984 1.00 58.91 250 LEU A CA 1
ATOM 1913 C C . LEU A 1 250 ? -7.108 21.770 3.888 1.00 58.91 250 LEU A C 1
ATOM 1915 O O . LEU A 1 250 ? -6.517 21.820 2.814 1.00 58.91 250 LEU A O 1
ATOM 1919 N N . VAL A 1 251 ? -6.608 22.317 5.001 1.00 55.44 251 VAL A N 1
ATOM 1920 C CA . VAL A 1 251 ? -5.286 22.960 5.062 1.00 55.44 251 VAL A CA 1
ATOM 1921 C C . VAL A 1 251 ? -4.179 21.939 4.816 1.00 55.44 251 VAL A C 1
ATOM 1923 O O . VAL A 1 251 ? -3.272 22.235 4.048 1.00 55.44 251 VAL A O 1
ATOM 1926 N N . VAL A 1 252 ? -4.279 20.729 5.372 1.00 54.28 252 VAL A N 1
ATOM 1927 C CA . VAL A 1 252 ? -3.326 19.636 5.121 1.00 54.28 252 VAL A CA 1
ATOM 1928 C C . VAL A 1 252 ? -3.356 19.201 3.656 1.00 54.28 252 VAL A C 1
ATOM 1930 O O . VAL A 1 252 ? -2.297 19.086 3.046 1.00 54.28 252 VAL A O 1
ATOM 1933 N N . ILE A 1 253 ? -4.540 19.030 3.053 1.00 59.84 253 ILE A N 1
ATOM 1934 C CA . ILE A 1 253 ? -4.666 18.702 1.621 1.00 59.84 253 ILE A CA 1
ATOM 1935 C C . ILE A 1 253 ? -4.046 19.805 0.769 1.00 59.84 253 ILE A C 1
ATOM 1937 O O . ILE A 1 253 ? -3.266 19.516 -0.130 1.00 59.84 253 ILE A O 1
ATOM 1941 N N . LEU A 1 254 ? -4.377 21.070 1.035 1.00 58.81 254 LEU A N 1
ATOM 1942 C CA . LEU A 1 254 ? -3.881 22.195 0.247 1.00 58.81 254 LEU A CA 1
ATOM 1943 C C . LEU A 1 254 ? -2.371 22.391 0.423 1.00 58.81 254 LEU A C 1
ATOM 1945 O O . LEU A 1 254 ? -1.687 22.615 -0.569 1.00 58.81 254 LEU A O 1
ATOM 1949 N N . ALA A 1 255 ? -1.839 22.249 1.638 1.00 51.47 255 ALA A N 1
ATOM 1950 C CA . ALA A 1 255 ? -0.405 22.321 1.912 1.00 51.47 255 ALA A CA 1
ATOM 1951 C C . ALA A 1 255 ? 0.361 21.161 1.257 1.00 51.47 255 ALA A C 1
ATOM 1953 O O . ALA A 1 255 ? 1.409 21.375 0.654 1.00 51.47 255 ALA A O 1
ATOM 1954 N N . TYR A 1 256 ? -0.191 19.948 1.298 1.00 53.00 256 TYR A N 1
ATOM 1955 C CA . TYR A 1 256 ? 0.399 18.771 0.664 1.00 53.00 256 TYR A CA 1
ATOM 1956 C C . TYR A 1 256 ? 0.316 18.828 -0.872 1.00 53.00 256 TYR A C 1
ATOM 1958 O O . TYR A 1 256 ? 1.259 18.487 -1.578 1.00 53.00 256 TYR A O 1
ATOM 1966 N N . LEU A 1 257 ? -0.790 19.319 -1.436 1.00 56.78 257 LEU A N 1
ATOM 1967 C CA . LEU A 1 257 ? -0.894 19.551 -2.880 1.00 56.78 257 LEU A CA 1
ATOM 1968 C C . LEU A 1 257 ? 0.022 20.691 -3.339 1.00 56.78 257 LEU A C 1
ATOM 1970 O O . LEU A 1 257 ? 0.568 20.627 -4.441 1.00 56.78 257 LEU A O 1
ATOM 1974 N N . ALA A 1 258 ? 0.221 21.714 -2.507 1.00 52.00 258 ALA A N 1
ATOM 1975 C CA . ALA A 1 258 ? 1.199 22.761 -2.772 1.00 52.00 258 ALA A CA 1
ATOM 1976 C C . ALA A 1 258 ? 2.629 22.225 -2.757 1.00 52.00 258 ALA A C 1
ATOM 1978 O O . ALA A 1 258 ? 3.420 22.611 -3.615 1.00 52.00 258 ALA A O 1
ATOM 1979 N N . SER A 1 259 ? 2.945 21.293 -1.853 1.00 47.09 259 SER A N 1
ATOM 1980 C CA . SER A 1 259 ? 4.291 20.729 -1.763 1.00 47.09 259 SER A CA 1
ATOM 1981 C C . SER A 1 259 ? 4.675 19.784 -2.872 1.00 47.09 259 SER A C 1
ATOM 1983 O O . SER A 1 259 ? 5.827 19.730 -3.291 1.00 47.09 259 SER A O 1
ATOM 1985 N N . LEU A 1 260 ? 3.682 19.119 -3.437 1.00 49.47 260 LEU A N 1
ATOM 1986 C CA . LEU A 1 260 ? 3.838 18.347 -4.658 1.00 49.47 260 LEU A CA 1
ATOM 1987 C C . LEU A 1 260 ? 3.877 19.220 -5.921 1.00 49.47 260 LEU A C 1
ATOM 1989 O O . LEU A 1 260 ? 3.939 18.700 -7.035 1.00 49.47 260 LEU A O 1
ATOM 1993 N N . GLY A 1 261 ? 3.801 20.541 -5.761 1.00 46.31 261 GLY A N 1
ATOM 1994 C CA . GLY A 1 261 ? 3.793 21.499 -6.850 1.00 46.31 261 GLY A CA 1
ATOM 1995 C C . GLY A 1 261 ? 2.539 21.443 -7.723 1.00 46.31 261 GLY A C 1
ATOM 1996 O O . GLY A 1 261 ? 2.573 21.802 -8.899 1.00 46.31 261 GLY A O 1
ATOM 1997 N N . TYR A 1 262 ? 1.415 20.984 -7.173 1.00 45.25 262 TYR A N 1
ATOM 1998 C CA . TYR A 1 262 ? 0.129 20.978 -7.873 1.00 45.25 262 TYR A CA 1
ATOM 1999 C C . TYR A 1 262 ? -0.651 22.280 -7.697 1.00 45.25 262 TYR A C 1
ATOM 2001 O O . TYR A 1 262 ? -1.526 22.580 -8.507 1.00 45.25 262 TYR A O 1
ATOM 2009 N N . VAL A 1 263 ? -0.323 23.066 -6.669 1.00 44.22 263 VAL A N 1
ATOM 2010 C CA . VAL A 1 263 ? -0.956 24.355 -6.379 1.00 44.22 263 VAL A CA 1
ATOM 2011 C C . VAL A 1 263 ? 0.127 25.372 -6.023 1.00 44.22 263 VAL A C 1
ATOM 2013 O O . VAL A 1 263 ? 0.878 25.178 -5.073 1.00 44.22 263 VAL A O 1
ATOM 2016 N N . THR A 1 264 ? 0.213 26.483 -6.752 1.00 42.38 264 THR A N 1
ATOM 2017 C CA . THR A 1 264 ? 1.042 27.626 -6.348 1.00 42.38 264 THR A CA 1
ATOM 2018 C C . THR A 1 264 ? 0.330 28.387 -5.239 1.00 42.38 264 THR A C 1
ATOM 2020 O O . THR A 1 264 ? -0.555 29.205 -5.494 1.00 42.38 264 THR A O 1
ATOM 2023 N N . ILE A 1 265 ? 0.702 28.123 -3.986 1.00 46.28 265 ILE A N 1
ATOM 2024 C CA . ILE A 1 265 ? 0.176 28.879 -2.852 1.00 46.28 265 ILE A CA 1
ATOM 2025 C C . ILE A 1 265 ? 1.219 29.912 -2.427 1.00 46.28 265 ILE A C 1
ATOM 2027 O O . ILE A 1 265 ? 2.202 29.595 -1.771 1.00 46.28 265 ILE A O 1
ATOM 2031 N N . SER A 1 266 ? 1.008 31.178 -2.805 1.00 42.03 266 SER A N 1
ATOM 2032 C CA . SER A 1 266 ? 1.708 32.294 -2.154 1.00 42.03 266 SER A CA 1
ATOM 2033 C C . SER A 1 266 ? 1.431 32.213 -0.650 1.00 42.03 266 SER A C 1
ATOM 2035 O O . SER A 1 266 ? 0.291 31.975 -0.263 1.00 42.03 266 SER A O 1
ATOM 2037 N N . THR A 1 267 ? 2.410 32.455 0.219 1.00 42.69 267 THR A N 1
ATOM 2038 C CA . THR A 1 267 ? 2.198 32.517 1.681 1.00 42.69 267 THR A CA 1
ATOM 2039 C C . THR A 1 267 ? 1.093 33.518 2.069 1.00 42.69 267 THR A C 1
ATOM 2041 O O . THR A 1 267 ? 0.302 33.258 2.974 1.00 42.69 267 THR A O 1
ATOM 2044 N N . SER A 1 268 ? 0.923 34.600 1.294 1.00 44.72 268 SER A N 1
ATOM 2045 C CA . SER A 1 268 ? -0.225 35.525 1.396 1.00 44.72 268 SER A CA 1
ATOM 2046 C C . SER A 1 268 ? -1.555 34.931 0.886 1.00 44.72 268 SER A C 1
ATOM 2048 O O . SER A 1 268 ? -2.642 35.298 1.337 1.00 44.72 268 SER A O 1
ATOM 2050 N N . GLY A 1 269 ? -1.465 33.985 -0.046 1.00 42.25 269 GLY A N 1
ATOM 2051 C CA . GLY A 1 269 ? -2.547 33.193 -0.620 1.00 42.25 269 GLY A CA 1
ATOM 2052 C C . GLY A 1 269 ? -3.053 32.084 0.302 1.00 42.25 269 GLY A C 1
ATOM 2053 O O . GLY A 1 269 ? -4.256 31.867 0.307 1.00 42.25 269 GLY A O 1
ATOM 2054 N N . VAL A 1 270 ? -2.209 31.449 1.133 1.00 44.16 270 VAL A N 1
ATOM 2055 C CA . VAL A 1 270 ? -2.665 30.488 2.167 1.00 44.16 270 VAL A CA 1
ATOM 2056 C C . VAL A 1 270 ? -3.646 31.198 3.095 1.00 44.16 270 VAL A C 1
ATOM 2058 O O . VAL A 1 270 ? -4.786 30.767 3.244 1.00 44.16 270 VAL A O 1
ATOM 2061 N N . MET A 1 271 ? -3.241 32.355 3.630 1.00 38.75 271 MET A N 1
ATOM 2062 C CA . MET A 1 271 ? -4.096 33.177 4.481 1.00 38.75 271 MET A CA 1
ATOM 2063 C C . MET A 1 271 ? -5.341 33.656 3.734 1.00 38.75 271 MET A C 1
ATOM 2065 O O . MET A 1 271 ? -6.424 33.554 4.292 1.00 38.75 271 MET A O 1
ATOM 2069 N N . LYS A 1 272 ? -5.260 34.096 2.468 1.00 39.44 272 LYS A N 1
ATOM 2070 C CA . LYS A 1 272 ? -6.447 34.522 1.690 1.00 39.44 272 LYS A CA 1
ATOM 2071 C C . LYS A 1 272 ? -7.391 33.378 1.309 1.00 39.44 272 LYS A C 1
ATOM 2073 O O . LYS A 1 272 ? -8.600 33.572 1.341 1.00 39.44 272 LYS A O 1
ATOM 2078 N N . VAL A 1 273 ? -6.900 32.191 0.970 1.00 42.41 273 VAL A N 1
ATOM 2079 C CA . VAL A 1 273 ? -7.735 31.016 0.674 1.00 42.41 273 VAL A CA 1
ATOM 2080 C C . VAL A 1 273 ? -8.424 30.547 1.955 1.00 42.41 273 VAL A C 1
ATOM 2082 O O . VAL A 1 273 ? -9.648 30.419 1.960 1.00 42.41 273 VAL A O 1
ATOM 2085 N N . VAL A 1 274 ? -7.672 30.437 3.056 1.00 41.44 274 VAL A N 1
ATOM 2086 C CA . VAL A 1 274 ? -8.188 30.083 4.388 1.00 41.44 274 VAL A CA 1
ATOM 2087 C C . VAL A 1 274 ? -9.190 31.119 4.919 1.00 41.44 274 VAL A C 1
ATOM 2089 O O . VAL A 1 274 ? -10.178 30.740 5.540 1.00 41.44 274 VAL A O 1
ATOM 2092 N N . THR A 1 275 ? -9.005 32.413 4.637 1.00 38.47 275 THR A N 1
ATOM 2093 C CA . THR A 1 275 ? -9.892 33.488 5.135 1.00 38.47 275 THR A CA 1
ATOM 2094 C C . THR A 1 275 ? -11.005 33.916 4.178 1.00 38.47 275 THR A C 1
ATOM 2096 O O . THR A 1 275 ? -11.976 34.506 4.636 1.00 38.47 275 THR A O 1
ATOM 2099 N N . THR A 1 276 ? -10.923 33.637 2.871 1.00 40.19 276 THR A N 1
ATOM 2100 C CA . THR A 1 276 ? -11.874 34.191 1.875 1.00 40.19 276 THR A CA 1
ATOM 2101 C C . THR A 1 276 ? -12.620 33.120 1.087 1.00 40.19 276 THR A C 1
ATOM 2103 O O . THR A 1 276 ? -13.787 33.311 0.746 1.00 40.19 276 THR A O 1
ATOM 2106 N N . VAL A 1 277 ? -11.966 31.995 0.783 1.00 42.16 277 VAL A N 1
ATOM 2107 C CA . VAL A 1 277 ? -12.551 30.904 -0.014 1.00 42.16 277 VAL A CA 1
ATOM 2108 C C . VAL A 1 277 ? -13.155 29.854 0.905 1.00 42.16 277 VAL A C 1
ATOM 2110 O O . VAL A 1 277 ? -14.303 29.457 0.693 1.00 42.16 277 VAL A O 1
ATOM 2113 N N . THR A 1 278 ? -12.446 29.491 1.977 1.00 40.84 278 THR A N 1
ATOM 2114 C CA . THR A 1 278 ? -12.951 28.560 2.988 1.00 40.84 278 THR A CA 1
ATOM 2115 C C . THR A 1 278 ? -14.288 29.035 3.558 1.00 40.84 278 THR A C 1
ATOM 2117 O O . THR A 1 278 ? -15.214 28.239 3.495 1.00 40.84 278 THR A O 1
ATOM 2120 N N . PRO A 1 279 ? -14.510 30.314 3.946 1.00 36.56 279 PRO A N 1
ATOM 2121 C CA . PRO A 1 279 ? -15.820 30.762 4.434 1.00 36.56 279 PRO A CA 1
ATOM 2122 C C . PRO A 1 279 ? -16.943 30.750 3.388 1.00 36.56 279 PRO A C 1
ATOM 2124 O O . PRO A 1 279 ? -18.104 30.619 3.754 1.00 36.56 279 PRO A O 1
ATOM 2127 N N . LYS A 1 280 ? -16.638 30.871 2.088 1.00 40.06 280 LYS A N 1
ATOM 2128 C CA . LYS A 1 280 ? -17.651 30.868 1.011 1.00 40.06 280 LYS A CA 1
ATOM 2129 C C . LYS A 1 280 ? -18.071 29.453 0.621 1.00 40.06 280 LYS A C 1
ATOM 2131 O O . LYS A 1 280 ? -19.262 29.195 0.469 1.00 40.06 280 LYS A O 1
ATOM 2136 N N . ILE A 1 281 ? -17.112 28.529 0.540 1.00 45.09 281 ILE A N 1
ATOM 2137 C CA . ILE A 1 281 ? -17.384 27.088 0.423 1.00 45.09 281 ILE A CA 1
ATOM 2138 C C . ILE A 1 281 ? -18.101 26.598 1.690 1.00 45.09 281 ILE A C 1
ATOM 2140 O O . ILE A 1 281 ? -19.036 25.810 1.603 1.00 45.09 281 ILE A O 1
ATOM 2144 N N . PHE A 1 282 ? -17.733 27.140 2.853 1.00 41.97 282 PHE A N 1
ATOM 2145 C CA . PHE A 1 282 ? -18.383 26.911 4.141 1.00 41.97 282 PHE A CA 1
ATOM 2146 C C . PHE A 1 282 ? -19.817 27.449 4.183 1.00 41.97 282 PHE A C 1
ATOM 2148 O O . PHE A 1 282 ? -20.696 26.742 4.660 1.00 41.97 282 PHE A O 1
ATOM 2155 N N . TYR A 1 283 ? -20.092 28.638 3.637 1.00 40.44 283 TYR A N 1
ATOM 2156 C CA . TYR A 1 283 ? -21.451 29.183 3.547 1.00 40.44 283 TYR A CA 1
ATOM 2157 C C . TYR A 1 283 ? -22.314 28.353 2.594 1.00 40.44 283 TYR A C 1
ATOM 2159 O O . TYR A 1 283 ? -23.451 28.042 2.918 1.00 40.44 283 TYR A O 1
ATOM 2167 N N . PHE A 1 284 ? -21.763 27.914 1.459 1.00 40.78 284 PHE A N 1
ATOM 2168 C CA . PHE A 1 284 ? -22.492 27.098 0.486 1.00 40.78 284 PHE A CA 1
ATOM 2169 C C . PHE A 1 284 ? -22.734 25.663 0.984 1.00 40.78 284 PHE A C 1
ATOM 2171 O O . PHE A 1 284 ? -23.850 25.158 0.904 1.00 40.78 284 PHE A O 1
ATOM 2178 N N . GLY A 1 285 ? -21.724 25.021 1.579 1.00 43.09 285 GLY A N 1
ATOM 2179 C CA . GLY A 1 285 ? -21.844 23.694 2.189 1.00 43.09 285 GLY A CA 1
ATOM 2180 C C . GLY A 1 285 ? -22.762 23.691 3.413 1.00 43.09 285 GLY A C 1
ATOM 2181 O O . GLY A 1 285 ? -23.621 22.821 3.531 1.00 43.09 285 GLY A O 1
ATOM 2182 N N . SER A 1 286 ? -22.659 24.708 4.275 1.00 38.66 286 SER A N 1
ATOM 2183 C CA . SER A 1 286 ? -23.561 24.883 5.422 1.00 38.66 286 SER A CA 1
ATOM 2184 C C . SER A 1 286 ? -24.975 25.256 4.989 1.00 38.66 286 SER A C 1
ATOM 2186 O O . SER A 1 286 ? -25.916 24.840 5.644 1.00 38.66 286 SER A O 1
ATOM 2188 N N . PHE A 1 287 ? -25.164 25.977 3.880 1.00 38.34 287 PHE A N 1
ATOM 2189 C CA . PHE A 1 287 ? -26.487 26.262 3.314 1.00 38.34 287 PHE A CA 1
ATOM 2190 C C . PHE A 1 287 ? -27.153 24.995 2.762 1.00 38.34 287 PHE A C 1
ATOM 2192 O O . PHE A 1 287 ? -28.326 24.750 3.028 1.00 38.34 287 PHE A O 1
ATOM 2199 N N . VAL A 1 288 ? -26.396 24.134 2.075 1.00 46.03 288 VAL A N 1
ATOM 2200 C CA . VAL A 1 288 ? -26.893 22.838 1.577 1.00 46.03 288 VAL A CA 1
ATOM 2201 C C . VAL A 1 288 ? -27.189 21.860 2.727 1.00 46.03 288 VAL A C 1
ATOM 2203 O O . VAL A 1 288 ? -28.165 21.111 2.657 1.00 46.03 288 VAL A O 1
ATOM 2206 N N . MET A 1 289 ? -26.399 21.891 3.806 1.00 40.12 289 MET A N 1
ATOM 2207 C CA . MET A 1 289 ? -26.618 21.064 5.002 1.00 40.12 289 MET A CA 1
ATOM 2208 C C . MET A 1 289 ? -27.744 21.611 5.906 1.00 40.12 289 MET A C 1
ATOM 2210 O O . MET A 1 289 ? -28.605 20.845 6.332 1.00 40.12 289 MET A O 1
ATOM 2214 N N . SER A 1 290 ? -27.822 22.928 6.141 1.00 38.91 290 SER A N 1
ATOM 2215 C CA . SER A 1 290 ? -28.909 23.573 6.906 1.00 38.91 290 SER A CA 1
ATOM 2216 C C . SER A 1 290 ? -30.244 23.542 6.172 1.00 38.91 290 SER A C 1
ATOM 2218 O O . SER A 1 290 ? -31.274 23.344 6.809 1.00 38.91 290 SER A O 1
ATOM 2220 N N . GLY A 1 291 ? -30.246 23.655 4.840 1.00 38.28 291 GLY A N 1
ATOM 2221 C CA . GLY A 1 291 ? -31.461 23.522 4.032 1.00 38.28 291 GLY A CA 1
ATOM 2222 C C . GLY A 1 291 ? -32.104 22.133 4.124 1.00 38.28 291 GLY A C 1
ATOM 2223 O O . GLY A 1 291 ? -33.295 21.994 3.865 1.00 38.28 291 GLY A O 1
ATOM 2224 N N . ARG A 1 292 ? -31.343 21.107 4.540 1.00 40.41 292 ARG A N 1
ATOM 2225 C CA . ARG A 1 292 ? -31.842 19.741 4.778 1.00 40.41 292 ARG A CA 1
ATOM 2226 C C . ARG A 1 292 ? -32.085 19.399 6.251 1.00 40.41 292 ARG A C 1
ATOM 2228 O O . ARG A 1 292 ? -32.837 18.470 6.513 1.00 40.41 292 ARG A O 1
ATOM 2235 N N . ASN A 1 293 ? -31.520 20.159 7.190 1.00 39.59 293 ASN A N 1
ATOM 2236 C CA . ASN A 1 293 ? -31.72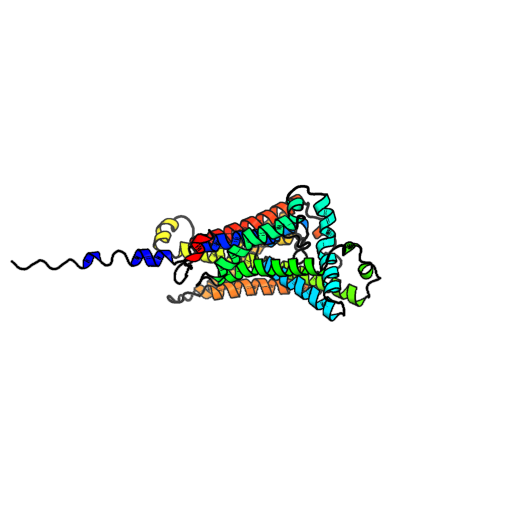9 19.976 8.632 1.00 39.59 293 ASN A CA 1
ATOM 2237 C C . ASN A 1 293 ? -32.928 20.764 9.195 1.00 39.59 293 ASN A C 1
ATOM 2239 O O . ASN A 1 293 ? -33.250 20.614 10.368 1.00 39.59 293 ASN A O 1
ATOM 2243 N N . ALA A 1 294 ? -33.623 21.566 8.380 1.00 36.16 294 ALA A N 1
ATOM 2244 C CA . ALA A 1 294 ? -34.848 22.257 8.798 1.00 36.16 294 ALA A CA 1
ATOM 2245 C C . ALA A 1 294 ? -36.095 21.346 8.866 1.00 36.16 294 ALA A C 1
ATOM 2247 O O . ALA A 1 294 ? -37.162 21.802 9.269 1.00 36.16 294 ALA A O 1
ATOM 2248 N N . ILE A 1 295 ? -35.981 20.063 8.502 1.00 38.16 295 ILE A N 1
ATOM 2249 C CA . ILE A 1 295 ? -37.063 19.079 8.640 1.00 38.16 295 ILE A CA 1
ATOM 2250 C C . ILE A 1 295 ? -36.550 17.939 9.521 1.00 38.16 295 ILE A C 1
ATOM 2252 O O . ILE A 1 295 ? -36.028 16.929 9.054 1.00 38.16 295 ILE A O 1
ATOM 2256 N N . CYS A 1 296 ? -36.643 18.157 10.831 1.00 38.03 296 CYS A N 1
ATOM 2257 C CA . CYS A 1 296 ? -36.309 17.185 11.861 1.00 38.03 296 CYS A CA 1
ATOM 2258 C C . CYS A 1 296 ? -37.184 15.931 11.723 1.00 38.03 296 CYS A C 1
ATOM 2260 O O . CYS A 1 296 ? -38.378 15.979 12.009 1.00 38.03 296 CYS A O 1
ATOM 2262 N N . HIS A 1 297 ? -36.582 14.795 11.36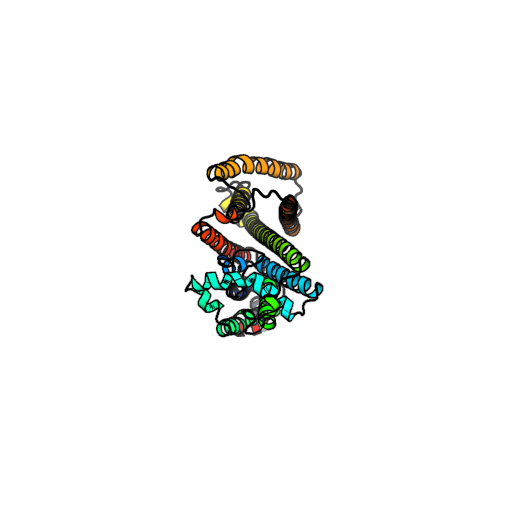5 1.00 31.62 297 HIS A N 1
ATOM 2263 C CA . HIS A 1 297 ? -37.148 13.479 11.656 1.00 31.62 297 HIS A CA 1
ATOM 2264 C C . HIS A 1 297 ? -36.325 12.805 12.766 1.00 31.62 297 HIS A C 1
ATOM 2266 O O . HIS A 1 297 ? -35.136 12.544 12.571 1.00 31.62 297 HIS A O 1
ATOM 2272 N N . PRO A 1 298 ? -36.928 12.500 13.928 1.00 44.03 298 PRO A N 1
ATOM 2273 C CA . PRO A 1 298 ? -36.262 11.818 15.026 1.00 44.03 298 PRO A CA 1
ATOM 2274 C C . PRO A 1 298 ? -36.410 10.302 14.851 1.00 44.03 298 PRO A C 1
ATOM 2276 O O . PRO A 1 298 ? -37.245 9.693 15.499 1.00 44.03 298 PRO A O 1
ATOM 2279 N N . ALA A 1 299 ? -35.669 9.704 13.918 1.00 39.88 299 ALA A N 1
ATOM 2280 C CA . ALA A 1 299 ? -35.384 8.260 13.853 1.00 39.88 299 ALA A CA 1
ATOM 2281 C C . ALA A 1 299 ? -34.717 7.967 12.509 1.00 39.88 299 ALA A C 1
ATOM 2283 O O . ALA A 1 299 ? -35.376 7.777 11.491 1.00 39.88 299 ALA A O 1
ATOM 2284 N N . GLY A 1 300 ? -33.393 7.949 12.488 1.00 39.16 300 GLY A N 1
ATOM 2285 C CA . GLY A 1 300 ? -32.665 7.625 11.273 1.00 39.16 300 GLY A CA 1
ATOM 2286 C C . GLY A 1 300 ? -31.184 7.750 11.518 1.00 39.16 300 GLY A C 1
ATOM 2287 O O . GLY A 1 300 ? -30.582 8.760 11.174 1.00 39.16 300 GLY A O 1
ATOM 2288 N N . PHE A 1 301 ? -30.614 6.727 12.152 1.00 41.81 301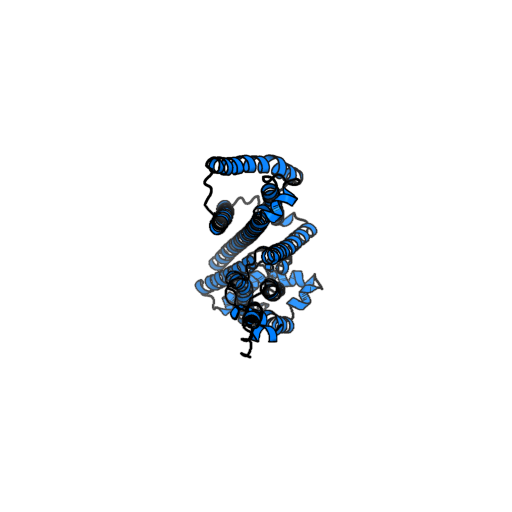 PHE A N 1
ATOM 2289 C CA . PHE A 1 301 ? -29.174 6.516 12.195 1.00 41.81 301 PHE A CA 1
ATOM 2290 C C . PHE A 1 301 ? -28.680 6.490 10.744 1.00 41.81 301 PHE A C 1
ATOM 2292 O O . PHE A 1 301 ? -28.832 5.496 10.031 1.00 41.81 301 PHE A O 1
ATOM 2299 N N . ARG A 1 302 ? -28.173 7.625 10.263 1.00 45.41 302 ARG A N 1
ATOM 2300 C CA . ARG A 1 302 ? -27.644 7.738 8.910 1.00 45.41 302 ARG A CA 1
ATOM 2301 C C . ARG A 1 302 ? -26.356 6.926 8.891 1.00 45.41 302 ARG A C 1
ATOM 2303 O O . ARG A 1 302 ? -25.392 7.282 9.562 1.00 45.41 302 ARG A O 1
ATOM 2310 N N . SER A 1 303 ? -26.386 5.761 8.241 1.00 52.47 303 SER A N 1
ATOM 2311 C CA . SER A 1 303 ? -25.288 4.796 8.349 1.00 52.47 303 SER A CA 1
ATOM 2312 C C . SER A 1 303 ? -23.980 5.437 7.875 1.00 52.47 303 SER A C 1
ATOM 2314 O O . SER A 1 303 ? -23.973 6.141 6.865 1.00 52.47 303 SER A O 1
ATOM 2316 N N . SER A 1 304 ? -22.863 5.170 8.561 1.00 53.00 304 SER A N 1
ATOM 2317 C CA . SER A 1 304 ? -21.535 5.707 8.205 1.00 53.00 304 SER A CA 1
ATOM 2318 C C . SER A 1 304 ? -21.129 5.425 6.748 1.00 53.00 304 SER A C 1
ATOM 2320 O O . SER A 1 304 ? -20.224 6.058 6.209 1.00 53.00 304 SER A O 1
ATOM 2322 N N . ARG A 1 305 ? -21.830 4.493 6.093 1.00 51.88 305 ARG A N 1
ATOM 2323 C CA . ARG A 1 305 ? -21.735 4.177 4.672 1.00 51.88 305 ARG A CA 1
ATOM 2324 C C . ARG A 1 305 ? -22.097 5.363 3.773 1.00 51.88 305 ARG A C 1
ATOM 2326 O O . ARG A 1 305 ? -21.431 5.547 2.763 1.00 51.88 305 ARG A O 1
ATOM 2333 N N . GLU A 1 306 ? -23.096 6.178 4.121 1.00 55.72 306 GLU A N 1
ATOM 2334 C CA . GLU A 1 306 ? -23.490 7.342 3.306 1.00 55.72 306 GLU A CA 1
ATOM 2335 C C . GLU A 1 306 ? -22.432 8.450 3.352 1.00 55.72 306 GLU A C 1
ATOM 2337 O O . GLU A 1 306 ? -22.048 8.970 2.306 1.00 55.72 306 GLU A O 1
ATOM 2342 N N . SER A 1 307 ? -21.900 8.757 4.540 1.00 50.31 307 SER A N 1
ATOM 2343 C CA . SER A 1 307 ? -20.825 9.746 4.705 1.00 50.31 307 SER A CA 1
ATOM 2344 C C . SER A 1 307 ? -19.531 9.303 4.018 1.00 50.31 307 SER A C 1
ATOM 2346 O O . SER A 1 307 ? -18.887 10.111 3.351 1.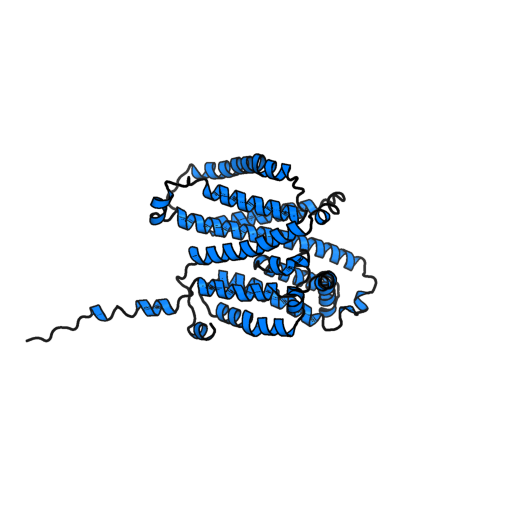00 50.31 307 SER A O 1
ATOM 2348 N N . PHE A 1 308 ? -19.187 8.011 4.106 1.00 55.19 308 PHE A N 1
ATOM 2349 C CA . PHE A 1 308 ? -18.037 7.442 3.400 1.00 55.19 308 PHE A CA 1
ATOM 2350 C C . PHE A 1 308 ? -18.206 7.530 1.878 1.00 55.19 308 PHE A C 1
ATOM 2352 O O . PHE A 1 308 ? -17.333 8.059 1.196 1.00 55.19 308 PHE A O 1
ATOM 2359 N N . LEU A 1 309 ? -19.346 7.084 1.336 1.00 60.47 309 LEU A N 1
ATOM 2360 C CA . LEU A 1 309 ? -19.614 7.140 -0.106 1.00 60.47 309 LEU A CA 1
ATOM 2361 C C . LEU A 1 309 ? -19.629 8.579 -0.634 1.00 60.47 309 LEU A C 1
ATOM 2363 O O . LEU A 1 309 ? -19.123 8.828 -1.727 1.00 60.47 309 LEU A O 1
ATOM 2367 N N . PHE A 1 310 ? -20.156 9.529 0.140 1.00 55.00 310 PHE A N 1
ATOM 2368 C CA . PHE A 1 310 ? -20.150 10.940 -0.232 1.00 55.00 310 PHE A CA 1
ATOM 2369 C C . PHE A 1 310 ? -18.735 11.533 -0.212 1.00 55.00 310 PHE A C 1
ATOM 2371 O O . PHE A 1 310 ? -18.329 12.158 -1.189 1.00 55.00 310 PHE A O 1
ATOM 2378 N N . GLY A 1 311 ? -17.958 11.291 0.849 1.00 52.31 311 GLY A N 1
ATOM 2379 C CA . GLY A 1 311 ? -16.575 11.765 0.958 1.00 52.31 311 GLY A CA 1
ATOM 2380 C C . GLY A 1 311 ? -15.660 11.166 -0.112 1.00 52.31 311 GLY A C 1
ATOM 2381 O O . GLY A 1 311 ? -14.937 11.894 -0.792 1.00 52.31 311 GLY A O 1
ATOM 2382 N N . SER A 1 312 ? -15.740 9.849 -0.330 1.00 52.44 312 SER A N 1
ATOM 2383 C CA . SER A 1 312 ? -15.004 9.160 -1.396 1.00 52.44 312 SER A CA 1
ATOM 2384 C C . SER A 1 312 ? -15.460 9.596 -2.788 1.00 52.44 312 SER A C 1
ATOM 2386 O O . SER A 1 312 ? -14.623 9.769 -3.668 1.00 52.44 312 SER A O 1
ATOM 2388 N N . GLY A 1 313 ? -16.761 9.824 -2.988 1.00 56.44 313 GLY A N 1
ATOM 2389 C CA . GLY A 1 313 ? -17.312 10.340 -4.239 1.00 56.44 313 GLY A CA 1
ATOM 2390 C C . GLY A 1 313 ? -16.814 11.749 -4.550 1.00 56.44 313 GLY A C 1
ATOM 2391 O O . GLY A 1 313 ? -16.381 12.005 -5.669 1.00 56.44 313 GLY A O 1
ATOM 2392 N N . LEU A 1 314 ? -16.788 12.645 -3.559 1.00 54.47 314 LEU A N 1
ATOM 2393 C CA . LEU A 1 314 ? -16.273 14.002 -3.731 1.00 54.47 314 LEU A CA 1
ATOM 2394 C C . LEU A 1 314 ? -14.769 13.989 -4.029 1.00 54.47 314 LEU A C 1
ATOM 2396 O O . LEU A 1 314 ? -14.336 14.658 -4.961 1.00 54.47 314 LEU A O 1
ATOM 2400 N N . ALA A 1 315 ? -13.991 13.188 -3.293 1.00 50.53 315 ALA A N 1
ATOM 2401 C CA . ALA A 1 315 ? -12.555 13.024 -3.521 1.00 50.53 315 ALA A CA 1
ATOM 2402 C C . ALA A 1 315 ? -12.253 12.432 -4.908 1.00 50.53 315 ALA A C 1
ATOM 2404 O O . ALA A 1 315 ? -11.342 12.899 -5.590 1.00 50.53 315 ALA A O 1
ATOM 2405 N N . LEU A 1 316 ? -13.047 11.455 -5.360 1.00 53.31 316 LEU A N 1
ATOM 2406 C CA . LEU A 1 316 ? -12.931 10.857 -6.690 1.00 53.31 316 LEU A CA 1
ATOM 2407 C C . LEU A 1 316 ? -13.300 11.855 -7.791 1.00 53.31 316 LEU A C 1
ATOM 2409 O O . LEU A 1 316 ? -12.553 11.986 -8.753 1.00 53.31 316 LEU A O 1
ATOM 2413 N N . VAL A 1 317 ? -14.405 12.593 -7.648 1.00 56.31 317 VAL A N 1
ATOM 2414 C CA . VAL A 1 317 ? -14.798 13.654 -8.590 1.00 56.31 317 VAL A CA 1
ATOM 2415 C C . VAL A 1 317 ? -13.713 14.725 -8.675 1.00 56.31 317 VAL A C 1
ATOM 2417 O O . VAL A 1 317 ? -13.378 15.169 -9.769 1.00 56.31 317 VAL A O 1
ATOM 2420 N N . TRP A 1 318 ? -13.109 15.097 -7.546 1.00 50.38 318 TRP A N 1
ATOM 2421 C CA . TRP A 1 318 ? -12.022 16.073 -7.506 1.00 50.38 318 TRP A CA 1
ATOM 2422 C C . TRP A 1 318 ? -10.740 15.545 -8.163 1.00 50.38 318 TRP A C 1
ATOM 2424 O O . TRP A 1 318 ? -10.089 16.256 -8.927 1.00 50.38 318 TRP A O 1
ATOM 2434 N N . ALA A 1 319 ? -10.400 14.276 -7.934 1.00 48.97 319 ALA A N 1
ATOM 2435 C CA . ALA A 1 319 ? -9.260 13.632 -8.574 1.00 48.97 319 ALA A CA 1
ATOM 2436 C C . ALA A 1 319 ? -9.473 13.430 -10.087 1.00 48.97 319 ALA A C 1
ATOM 2438 O O . ALA A 1 319 ? -8.541 13.633 -10.864 1.00 48.97 319 ALA A O 1
ATOM 2439 N N . ILE A 1 320 ? -10.699 13.112 -10.520 1.00 52.25 320 ILE A N 1
ATOM 2440 C CA . ILE A 1 320 ? -11.092 13.067 -11.935 1.00 52.25 320 ILE A CA 1
ATOM 2441 C C . ILE A 1 320 ? -11.002 14.468 -12.542 1.00 52.25 320 ILE A C 1
ATOM 2443 O O . ILE A 1 320 ? -10.417 14.616 -13.608 1.00 52.25 320 ILE A O 1
ATOM 2447 N N . ALA A 1 321 ? -11.493 15.510 -11.867 1.00 47.94 321 ALA A N 1
ATOM 2448 C CA . ALA A 1 321 ? -11.377 16.889 -12.341 1.00 47.94 321 ALA A CA 1
ATOM 2449 C C . ALA A 1 321 ? -9.906 17.313 -12.518 1.00 47.94 321 ALA A C 1
ATOM 2451 O O . ALA A 1 321 ? -9.559 17.891 -13.544 1.00 47.94 321 ALA A O 1
ATOM 2452 N N . MET A 1 322 ? -9.024 16.952 -11.580 1.00 47.19 322 MET A N 1
ATOM 2453 C CA . MET A 1 322 ? -7.568 17.161 -11.680 1.00 47.19 322 MET A CA 1
ATOM 2454 C C . MET A 1 322 ? -6.910 16.330 -12.797 1.00 47.19 322 MET A C 1
ATOM 2456 O O . MET A 1 322 ? -5.955 16.771 -13.437 1.00 47.19 322 MET A O 1
ATOM 2460 N N . GLY A 1 323 ? -7.405 15.115 -13.048 1.00 48.25 323 GLY A N 1
ATOM 2461 C CA . GLY A 1 323 ? -6.963 14.267 -14.158 1.00 48.25 323 GLY A CA 1
ATOM 2462 C C . GLY A 1 323 ? -7.409 14.798 -15.524 1.00 48.25 323 GLY A C 1
ATOM 2463 O O . GLY A 1 323 ? -6.636 14.776 -16.478 1.00 48.25 323 GLY A O 1
ATOM 2464 N N . LEU A 1 324 ? -8.623 15.340 -15.614 1.00 47.22 324 LEU A N 1
ATOM 2465 C CA . LEU A 1 324 ? -9.183 15.912 -16.839 1.00 47.22 324 LEU A CA 1
ATOM 2466 C C . LEU A 1 324 ? -8.550 17.265 -17.185 1.00 47.22 324 LEU A C 1
ATOM 2468 O O . LEU A 1 324 ? -8.301 17.533 -18.359 1.00 47.22 324 LEU A O 1
ATOM 2472 N N . THR A 1 325 ? -8.201 18.093 -16.195 1.00 45.59 325 THR A N 1
ATOM 2473 C CA . THR A 1 325 ? -7.471 19.350 -16.445 1.00 45.59 325 THR A CA 1
ATOM 2474 C C . THR A 1 325 ? -6.038 19.121 -16.934 1.00 45.59 325 THR A C 1
ATOM 2476 O O . THR A 1 325 ? -5.497 19.978 -17.630 1.00 45.59 325 THR A O 1
ATOM 2479 N N . ARG A 1 326 ? -5.442 17.941 -16.694 1.00 43.97 326 ARG A N 1
ATOM 2480 C CA . ARG A 1 326 ? -4.170 17.513 -17.314 1.00 43.97 326 ARG A CA 1
ATOM 2481 C C . ARG A 1 326 ? -4.271 17.217 -18.814 1.00 43.97 326 ARG A C 1
ATOM 2483 O O . ARG A 1 326 ? -3.238 17.202 -19.481 1.00 43.97 326 ARG A O 1
ATOM 2490 N N . GLY A 1 327 ? -5.478 17.002 -19.342 1.00 41.25 327 GLY A N 1
ATOM 2491 C CA . GLY A 1 327 ? -5.729 16.860 -20.779 1.00 41.25 327 GLY A CA 1
ATOM 2492 C C . GLY A 1 327 ? -5.510 18.154 -21.570 1.00 41.25 327 GLY A C 1
ATOM 2493 O O . GLY A 1 327 ? -5.395 18.100 -22.792 1.00 41.25 327 GLY A O 1
ATOM 2494 N N . TYR A 1 328 ? -5.390 19.301 -20.891 1.00 36.41 328 TYR A N 1
ATOM 2495 C CA . TYR A 1 328 ? -4.911 20.541 -21.491 1.00 36.41 328 TYR A CA 1
ATOM 2496 C C . TYR A 1 328 ? -3.406 20.679 -21.242 1.00 36.41 328 TYR A C 1
ATOM 2498 O O . TYR A 1 328 ? -2.988 20.962 -20.115 1.00 36.41 328 TYR A O 1
ATOM 2506 N N . PRO A 1 329 ? -2.557 20.506 -22.269 1.00 38.19 329 PRO A N 1
ATOM 2507 C CA . PRO A 1 329 ? -1.144 20.786 -22.135 1.00 38.19 329 PRO A CA 1
ATOM 2508 C C . PRO A 1 329 ? -0.994 22.306 -22.059 1.00 38.19 329 PRO A C 1
ATOM 2510 O O . PRO A 1 329 ? -0.927 22.976 -23.084 1.00 38.19 329 PRO A O 1
ATOM 2513 N N . SER A 1 330 ? -0.943 22.878 -20.857 1.00 41.16 330 SER A N 1
ATOM 2514 C CA . SER A 1 330 ? -0.291 24.173 -20.701 1.00 41.16 330 SER A CA 1
ATOM 2515 C C . SER A 1 330 ? 1.202 23.894 -20.461 1.00 41.16 330 SER A C 1
ATOM 2517 O O . SER A 1 330 ? 1.598 23.438 -19.385 1.00 41.16 330 SER A O 1
ATOM 2519 N N . PRO A 1 331 ? 2.080 24.102 -21.461 1.00 45.59 331 PRO A N 1
ATOM 2520 C CA . PRO A 1 331 ? 3.524 23.902 -21.302 1.00 45.59 331 PRO A CA 1
ATOM 2521 C C . PRO A 1 331 ? 4.156 24.833 -20.248 1.00 45.59 331 PRO A C 1
ATOM 2523 O O . PRO A 1 331 ? 5.316 24.654 -19.888 1.00 45.59 331 PRO A O 1
ATOM 2526 N N . PHE A 1 332 ? 3.393 25.786 -19.707 1.00 42.22 332 PHE A N 1
ATOM 2527 C CA . PHE A 1 332 ? 3.866 26.813 -18.783 1.00 42.22 332 PHE A CA 1
ATOM 2528 C C . PHE A 1 332 ? 3.914 26.406 -17.302 1.00 42.22 332 PHE A C 1
ATOM 2530 O O . PHE A 1 332 ? 4.673 27.011 -16.553 1.00 42.22 332 PHE A O 1
ATOM 2537 N N . LEU A 1 333 ? 3.169 25.387 -16.853 1.00 40.50 333 LEU A N 1
ATOM 2538 C CA . LEU A 1 333 ? 3.108 25.042 -15.416 1.00 40.50 333 LEU A CA 1
ATOM 2539 C C . LEU A 1 333 ? 3.974 23.834 -15.019 1.00 40.50 333 LEU A C 1
ATOM 2541 O O . LEU A 1 333 ? 4.180 23.584 -13.836 1.00 40.50 333 LEU A O 1
ATOM 2545 N N . ARG A 1 334 ? 4.515 23.077 -15.981 1.00 39.47 334 ARG A N 1
ATOM 2546 C CA . ARG A 1 334 ? 5.170 21.784 -15.707 1.00 39.47 334 ARG A CA 1
ATOM 2547 C C . ARG A 1 334 ? 6.609 21.863 -15.156 1.00 39.47 334 ARG A C 1
ATOM 2549 O O . ARG A 1 334 ? 6.935 21.017 -14.328 1.00 39.47 334 ARG A O 1
ATOM 2556 N N . PRO A 1 335 ? 7.481 22.812 -15.559 1.00 37.50 335 PRO A N 1
ATOM 2557 C CA . PRO A 1 335 ? 8.870 22.816 -15.079 1.00 37.50 335 PRO A CA 1
ATOM 2558 C C . PRO A 1 335 ? 9.099 23.551 -13.750 1.00 37.50 335 PRO A C 1
ATOM 2560 O O . PRO A 1 335 ? 10.099 23.283 -13.088 1.00 37.50 335 PRO A O 1
ATOM 2563 N N . HIS A 1 336 ? 8.225 24.487 -13.362 1.00 39.88 336 HIS A N 1
ATOM 2564 C CA . HIS A 1 336 ? 8.529 25.405 -12.257 1.00 39.88 336 HIS A CA 1
ATOM 2565 C C . HIS A 1 336 ? 8.074 24.936 -10.876 1.00 39.88 336 HIS A C 1
ATOM 2567 O O . HIS A 1 336 ? 8.746 25.252 -9.902 1.00 39.88 336 HIS A O 1
ATOM 2573 N N . ILE A 1 337 ? 6.993 24.163 -10.767 1.00 41.06 337 ILE A N 1
ATOM 2574 C CA . ILE A 1 337 ? 6.333 23.994 -9.463 1.00 41.06 337 ILE A CA 1
ATOM 2575 C C . ILE A 1 337 ? 6.890 22.805 -8.656 1.00 41.06 337 ILE A C 1
ATOM 2577 O O . ILE A 1 337 ? 6.923 22.853 -7.435 1.00 41.06 337 ILE A O 1
ATOM 2581 N N . VAL A 1 338 ? 7.433 21.772 -9.311 1.00 40.75 338 VAL A N 1
ATOM 2582 C CA . VAL A 1 338 ? 8.109 20.655 -8.609 1.00 40.75 338 VAL A CA 1
ATOM 2583 C C . VAL A 1 338 ? 9.560 21.006 -8.236 1.00 40.75 338 VAL A C 1
ATOM 2585 O O . VAL A 1 338 ? 10.160 20.361 -7.386 1.00 40.75 338 VAL A O 1
ATOM 2588 N N . ARG A 1 339 ? 10.139 22.052 -8.842 1.00 41.44 339 ARG A N 1
ATOM 2589 C CA . ARG A 1 339 ? 11.523 22.486 -8.578 1.00 41.44 339 ARG A CA 1
ATOM 2590 C C . ARG A 1 339 ? 11.657 23.550 -7.486 1.00 41.44 339 ARG A C 1
ATOM 2592 O O . ARG A 1 339 ? 12.787 23.880 -7.149 1.00 41.44 339 ARG A O 1
ATOM 2599 N N . SER A 1 340 ? 10.555 24.113 -6.982 1.00 41.34 340 SER A N 1
ATOM 2600 C CA . SER A 1 340 ? 10.595 25.314 -6.137 1.00 41.34 340 SER A CA 1
ATOM 2601 C C . SER A 1 340 ? 10.301 25.094 -4.655 1.00 41.34 340 SER A C 1
ATOM 2603 O O . SER A 1 340 ? 10.371 26.067 -3.913 1.00 41.34 340 SER A O 1
ATOM 2605 N N . MET A 1 341 ? 9.959 23.882 -4.208 1.00 44.81 341 MET A N 1
ATOM 2606 C CA . MET A 1 341 ? 9.995 23.607 -2.770 1.00 44.81 341 MET A CA 1
ATOM 2607 C C . MET A 1 341 ? 11.415 23.260 -2.368 1.00 44.81 341 MET A C 1
ATOM 2609 O O . MET A 1 341 ? 12.018 22.328 -2.904 1.00 44.81 341 MET A O 1
ATOM 2613 N N . GLU A 1 342 ? 11.947 24.035 -1.429 1.00 56.41 342 GLU A N 1
ATOM 2614 C CA . GLU A 1 342 ? 13.207 23.688 -0.805 1.00 56.41 342 GLU A CA 1
ATOM 2615 C C . GLU A 1 342 ? 13.042 22.333 -0.088 1.00 56.41 342 GLU A C 1
ATOM 2617 O O . GLU A 1 342 ? 12.028 22.094 0.575 1.00 56.41 342 GLU A O 1
ATOM 2622 N N . PRO A 1 343 ? 14.033 21.430 -0.199 1.00 62.56 343 PRO A N 1
ATOM 2623 C CA . PRO A 1 343 ? 13.976 20.084 0.368 1.00 62.56 343 PRO A CA 1
ATOM 2624 C C . PRO A 1 343 ? 13.496 19.969 1.836 1.00 62.56 343 PRO A C 1
ATOM 2626 O O . PRO A 1 343 ? 12.761 19.018 2.105 1.00 62.56 343 PRO A O 1
ATOM 2629 N N . PRO A 1 344 ? 13.812 20.885 2.784 1.00 67.88 344 PRO A N 1
ATOM 2630 C CA . PRO A 1 344 ? 13.397 20.715 4.183 1.00 67.88 344 PRO A CA 1
ATOM 2631 C C . PRO A 1 344 ? 11.878 20.761 4.425 1.00 67.88 344 PRO A C 1
ATOM 2633 O O . PRO A 1 344 ? 11.388 20.144 5.377 1.00 67.88 344 PRO A O 1
ATOM 2636 N N . GLU A 1 345 ? 11.106 21.463 3.590 1.00 73.25 345 GLU A N 1
ATOM 2637 C CA . GLU A 1 345 ? 9.649 21.552 3.777 1.00 73.25 345 GLU A CA 1
ATOM 2638 C C . GLU A 1 345 ? 8.943 20.248 3.374 1.00 73.25 345 GLU A C 1
ATOM 2640 O O . GLU A 1 345 ? 8.005 19.803 4.044 1.00 73.25 345 GLU A O 1
ATOM 2645 N N . ALA A 1 346 ? 9.431 19.591 2.317 1.00 73.00 346 ALA A N 1
ATOM 2646 C CA . ALA A 1 346 ? 8.879 18.329 1.832 1.00 73.00 346 ALA A CA 1
ATOM 2647 C C . ALA A 1 346 ? 9.059 17.192 2.854 1.00 73.00 346 ALA A C 1
ATOM 2649 O O . ALA A 1 346 ? 8.115 16.440 3.108 1.00 73.00 346 ALA A O 1
ATOM 2650 N N . ASP A 1 347 ? 10.226 17.109 3.500 1.00 79.81 347 ASP A N 1
ATOM 2651 C CA . ASP A 1 347 ? 10.509 16.094 4.524 1.00 79.81 347 ASP A CA 1
ATOM 2652 C C . ASP A 1 347 ? 9.546 16.198 5.717 1.00 79.81 347 ASP A C 1
ATOM 2654 O O . ASP A 1 347 ? 9.018 15.191 6.200 1.00 79.81 347 ASP A O 1
ATOM 2658 N N . SER A 1 348 ? 9.244 17.426 6.147 1.00 79.88 348 SER A N 1
ATOM 2659 C CA . SER A 1 348 ? 8.332 17.690 7.266 1.00 79.88 348 SER A CA 1
ATOM 2660 C C . SER A 1 348 ? 6.898 17.243 6.962 1.00 79.88 348 SER A C 1
ATOM 2662 O O . SER A 1 348 ? 6.248 16.606 7.794 1.00 79.88 348 SER A O 1
ATOM 2664 N N . LEU A 1 349 ? 6.401 17.523 5.754 1.00 81.38 349 LEU A N 1
ATOM 2665 C CA . LEU A 1 349 ? 5.048 17.135 5.335 1.00 81.38 349 LEU A CA 1
ATOM 2666 C C . LEU A 1 349 ? 4.884 15.622 5.207 1.00 81.38 349 LEU A C 1
ATOM 2668 O O . LEU A 1 349 ? 3.823 15.069 5.493 1.00 81.38 349 LEU A O 1
ATOM 2672 N N . VAL A 1 350 ? 5.939 14.943 4.784 1.00 84.75 350 VAL A N 1
ATOM 2673 C CA . VAL A 1 350 ? 5.947 13.496 4.605 1.00 84.75 350 VAL A CA 1
ATOM 2674 C C . VAL A 1 350 ? 6.013 12.773 5.959 1.00 84.75 350 VAL A C 1
ATOM 2676 O O . VAL A 1 350 ? 5.316 11.776 6.157 1.00 84.75 350 VAL A O 1
ATOM 2679 N N . MET A 1 351 ? 6.758 13.311 6.928 1.00 85.69 351 MET A N 1
ATOM 2680 C CA . MET A 1 351 ? 6.691 12.859 8.324 1.00 85.69 351 MET A CA 1
ATOM 2681 C C . MET A 1 351 ? 5.310 13.087 8.930 1.00 85.69 351 MET A C 1
ATOM 2683 O O . MET A 1 351 ? 4.766 12.193 9.575 1.00 85.69 351 MET A O 1
ATOM 2687 N N . TYR A 1 352 ? 4.714 14.255 8.678 1.00 85.31 352 TYR A N 1
ATOM 2688 C CA . TYR A 1 352 ? 3.347 14.539 9.097 1.00 85.31 352 TYR A CA 1
ATOM 2689 C C . TYR A 1 352 ? 2.362 13.513 8.517 1.00 85.31 352 TYR A C 1
ATOM 2691 O O . TYR A 1 352 ? 1.541 12.980 9.254 1.00 85.31 352 TYR A O 1
ATOM 2699 N N . PHE A 1 353 ? 2.503 13.144 7.238 1.00 87.12 353 PHE A N 1
ATOM 2700 C CA . PHE A 1 353 ? 1.685 12.103 6.607 1.00 87.12 353 PHE A CA 1
ATOM 2701 C C . PHE A 1 353 ? 1.802 10.740 7.313 1.00 87.12 353 PHE A C 1
ATOM 2703 O O . PHE A 1 353 ? 0.789 10.074 7.531 1.00 87.12 353 PHE A O 1
ATOM 2710 N N . LEU A 1 354 ? 3.013 10.322 7.701 1.00 91.44 354 LEU A N 1
ATOM 2711 C CA . LEU A 1 354 ? 3.219 9.106 8.498 1.00 91.44 354 LEU A CA 1
ATOM 2712 C C . LEU A 1 354 ? 2.530 9.210 9.868 1.00 91.44 354 LEU A C 1
ATOM 2714 O O . LEU A 1 354 ? 1.769 8.315 10.244 1.00 91.44 354 LEU A O 1
ATOM 2718 N N . CYS A 1 355 ? 2.798 10.289 10.606 1.00 86.81 355 CYS A N 1
ATOM 2719 C CA . CYS A 1 355 ? 2.253 10.503 11.944 1.00 86.81 355 CYS A CA 1
ATOM 2720 C C . CYS A 1 355 ? 0.724 10.529 11.928 1.00 86.81 355 CYS A C 1
ATOM 2722 O O . CYS A 1 355 ? 0.100 9.875 12.757 1.00 86.81 355 CYS A O 1
ATOM 2724 N N . GLU A 1 356 ? 0.121 11.222 10.965 1.00 86.94 356 GLU A N 1
ATOM 2725 C CA . GLU A 1 356 ? -1.329 11.329 10.838 1.00 86.94 356 GLU A CA 1
ATOM 2726 C C . GLU A 1 356 ? -1.960 9.965 10.516 1.00 86.94 356 GLU A C 1
ATOM 2728 O O . GLU A 1 356 ? -2.908 9.563 11.188 1.00 86.94 356 GLU A O 1
ATOM 2733 N N . ASN A 1 357 ? -1.391 9.187 9.579 1.00 92.12 357 ASN A N 1
ATOM 2734 C CA . ASN A 1 357 ? -1.854 7.817 9.313 1.00 92.12 357 ASN A CA 1
ATOM 2735 C C . ASN A 1 357 ? -1.836 6.953 10.578 1.00 92.12 357 ASN A C 1
ATOM 2737 O O . ASN A 1 357 ? -2.807 6.249 10.861 1.00 92.12 357 ASN A O 1
ATOM 2741 N N . PHE A 1 358 ? -0.742 7.008 11.340 1.00 92.56 358 PHE A N 1
ATOM 2742 C CA . PHE A 1 358 ? -0.590 6.220 12.557 1.00 92.56 358 PHE A CA 1
ATOM 2743 C C . PHE A 1 358 ? -1.557 6.673 13.658 1.00 92.56 358 PHE A C 1
ATOM 2745 O O . PHE A 1 358 ? -2.260 5.843 14.233 1.00 92.56 358 PHE A O 1
ATOM 2752 N N . LEU A 1 359 ? -1.618 7.978 13.940 1.00 86.50 359 LEU A N 1
ATOM 2753 C CA . LEU A 1 359 ? -2.444 8.550 15.003 1.00 86.50 359 LEU A CA 1
ATOM 2754 C C . LEU A 1 359 ? -3.930 8.368 14.716 1.00 86.50 359 LEU A C 1
ATOM 2756 O O . LEU A 1 359 ? -4.657 7.902 15.589 1.00 86.50 359 LEU A O 1
ATOM 2760 N N . VAL A 1 360 ? -4.385 8.667 13.498 1.00 86.62 360 VAL A N 1
ATOM 2761 C CA . VAL A 1 360 ? -5.791 8.483 13.126 1.00 86.62 360 VAL A CA 1
ATOM 2762 C C . VAL A 1 360 ? -6.184 7.013 13.216 1.00 86.62 360 VAL A C 1
ATOM 2764 O O . VAL A 1 360 ? -7.238 6.702 13.770 1.00 86.62 360 VAL A O 1
ATOM 2767 N N . ALA A 1 361 ? -5.340 6.097 12.725 1.00 93.06 361 ALA A N 1
ATOM 2768 C CA . ALA A 1 361 ? -5.598 4.669 12.861 1.00 93.06 361 ALA A CA 1
ATOM 2769 C C . ALA A 1 361 ? -5.666 4.260 14.341 1.00 93.06 361 ALA A C 1
ATOM 2771 O O . ALA A 1 361 ? -6.643 3.637 14.749 1.00 93.06 361 ALA A O 1
ATOM 2772 N N . LEU A 1 362 ? -4.688 4.655 15.160 1.00 90.56 362 LEU A N 1
ATOM 2773 C CA . LEU A 1 362 ? -4.655 4.339 16.588 1.00 90.56 362 LEU A CA 1
ATOM 2774 C C . LEU A 1 362 ? -5.913 4.842 17.304 1.00 90.56 362 LEU A C 1
ATOM 2776 O O . LEU A 1 362 ? -6.594 4.065 17.965 1.00 90.56 362 LEU A O 1
ATOM 2780 N N . VAL A 1 363 ? -6.261 6.118 17.130 1.00 83.50 363 VAL A N 1
ATOM 2781 C CA . VAL A 1 363 ? -7.443 6.744 17.741 1.00 83.50 363 VAL A CA 1
ATOM 2782 C C . VAL A 1 363 ? -8.727 6.059 17.255 1.00 83.50 363 VAL A C 1
ATOM 2784 O O . VAL A 1 363 ? -9.612 5.770 18.062 1.00 83.50 363 VAL A O 1
ATOM 2787 N N . TYR A 1 364 ? -8.823 5.723 15.965 1.00 90.50 364 TYR A N 1
ATOM 2788 C CA . TYR A 1 364 ? -9.956 4.966 15.431 1.00 90.50 364 TYR A CA 1
ATOM 2789 C C . TYR A 1 364 ? -10.096 3.601 16.113 1.00 90.50 364 TYR A C 1
ATOM 2791 O O . TYR A 1 364 ? -11.195 3.247 16.543 1.00 90.50 364 TYR A O 1
ATOM 2799 N N . TYR A 1 365 ? -9.004 2.846 16.271 1.00 93.06 365 TYR A N 1
ATOM 2800 C CA . TYR A 1 365 ? -9.051 1.560 16.965 1.00 93.06 365 TYR A CA 1
ATOM 2801 C C . TYR A 1 365 ? -9.366 1.721 18.459 1.00 93.06 365 TYR A C 1
ATOM 2803 O O . TYR A 1 365 ? -10.205 0.992 18.972 1.00 93.06 365 TYR A O 1
ATOM 2811 N N . CYS A 1 366 ? -8.791 2.705 19.151 1.00 86.62 366 CYS A N 1
ATOM 2812 C CA . CYS A 1 366 ? -9.076 2.952 20.567 1.00 86.62 366 CYS A CA 1
ATOM 2813 C C . CYS A 1 366 ? -10.557 3.248 20.833 1.00 86.62 366 CYS A C 1
ATOM 2815 O O . CYS A 1 366 ? -11.116 2.772 21.820 1.00 86.62 366 CYS A O 1
ATOM 2817 N N . PHE A 1 367 ? -11.190 4.054 19.974 1.00 84.56 367 PHE A N 1
ATOM 2818 C CA . PHE A 1 367 ? -12.498 4.628 20.287 1.00 84.56 367 PHE A CA 1
ATOM 2819 C C . PHE A 1 367 ? -13.646 4.084 19.455 1.00 84.56 367 PHE A C 1
ATOM 2821 O O . PHE A 1 367 ? -14.770 4.041 19.954 1.00 84.56 367 PHE A O 1
ATOM 2828 N N . ARG A 1 368 ? -13.419 3.670 18.207 1.00 88.75 368 ARG A N 1
ATOM 2829 C CA . ARG A 1 368 ? -14.491 3.223 17.304 1.00 88.75 368 ARG A CA 1
ATOM 2830 C C . ARG A 1 368 ? -14.518 1.714 17.086 1.00 88.75 368 ARG A C 1
ATOM 2832 O O . ARG A 1 368 ? -15.572 1.206 16.719 1.00 88.75 368 ARG A O 1
ATOM 2839 N N . TYR A 1 369 ? -13.421 1.004 17.336 1.00 91.38 369 TYR A N 1
ATOM 2840 C CA . TYR A 1 369 ? -13.396 -0.450 17.203 1.00 91.38 369 TYR A CA 1
ATOM 2841 C C . TYR A 1 369 ? -14.424 -1.114 18.126 1.00 91.38 369 TYR A C 1
ATOM 2843 O O . TYR A 1 369 ? -14.455 -0.877 19.335 1.00 91.38 369 TYR A O 1
ATOM 2851 N N . GLU A 1 370 ? -15.267 -1.959 17.543 1.00 92.00 370 GLU A N 1
ATOM 2852 C CA . GLU A 1 370 ? -16.271 -2.737 18.256 1.00 92.00 370 GLU A CA 1
ATOM 2853 C C . GLU A 1 370 ? -15.790 -4.183 18.327 1.00 92.00 370 GLU A C 1
ATOM 2855 O O . GLU A 1 370 ? -15.713 -4.878 17.319 1.00 92.00 370 GLU A O 1
ATOM 2860 N N . ALA A 1 371 ? -15.444 -4.629 19.533 1.00 93.12 371 ALA A N 1
ATOM 2861 C CA . ALA A 1 371 ? -14.951 -5.983 19.756 1.00 93.12 371 ALA A CA 1
ATOM 2862 C C . ALA A 1 371 ? -16.075 -7.038 19.637 1.00 93.12 371 ALA A C 1
ATOM 2864 O O . ALA A 1 371 ? -15.811 -8.216 19.405 1.00 93.12 371 ALA A O 1
ATOM 2865 N N . GLY A 1 372 ? -17.341 -6.627 19.775 1.00 92.69 372 GLY A N 1
ATOM 2866 C CA . GLY A 1 372 ? -18.497 -7.519 19.701 1.00 92.69 372 GLY A CA 1
ATOM 2867 C C . GLY A 1 372 ? -18.575 -8.272 18.369 1.00 92.69 372 GLY A C 1
ATOM 2868 O O . GLY A 1 372 ? -18.462 -7.676 17.304 1.00 92.69 372 GLY A O 1
ATOM 2869 N N . GLY A 1 373 ? -18.773 -9.590 18.434 1.00 91.31 373 GLY A N 1
ATOM 2870 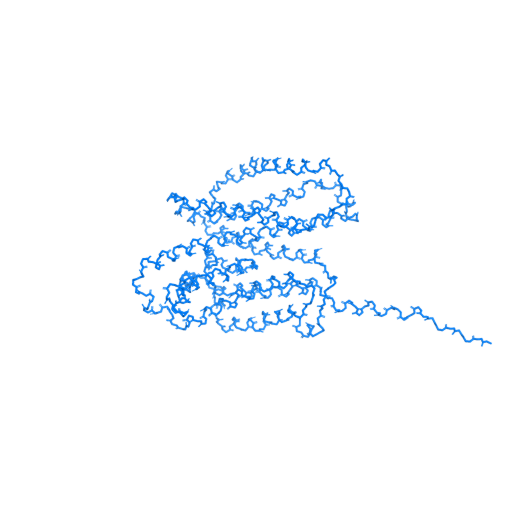C CA . GLY A 1 373 ? -18.855 -10.449 17.246 1.00 91.31 373 GLY A CA 1
ATOM 2871 C C . GLY A 1 373 ? -17.505 -10.802 16.615 1.00 91.31 373 GLY A C 1
ATOM 2872 O O . GLY A 1 373 ? -17.480 -11.401 15.541 1.00 91.31 373 GLY A O 1
ATOM 2873 N N . THR A 1 374 ? -16.391 -10.454 17.263 1.00 95.56 374 THR A N 1
ATOM 2874 C CA . THR A 1 374 ? -15.057 -10.892 16.840 1.00 95.56 374 THR A CA 1
ATOM 2875 C C . THR A 1 374 ? -14.643 -12.164 17.570 1.00 95.56 374 THR A C 1
ATOM 2877 O O . THR A 1 374 ? -15.001 -12.366 18.732 1.00 95.56 374 THR A O 1
ATOM 2880 N N . VAL A 1 375 ? -13.878 -13.015 16.884 1.00 94.25 375 VAL A N 1
ATOM 2881 C CA . VAL A 1 375 ? -13.340 -14.257 17.453 1.00 94.25 375 VAL A CA 1
ATOM 2882 C C . VAL A 1 375 ? -11.833 -14.295 17.245 1.00 94.25 375 VAL A C 1
ATOM 2884 O O . VAL A 1 375 ? -11.333 -14.123 16.133 1.00 94.25 375 VAL A O 1
ATOM 2887 N N . LYS A 1 376 ? -11.103 -14.517 18.332 1.00 93.12 376 LYS A N 1
ATOM 2888 C CA . LYS A 1 376 ? -9.658 -14.682 18.403 1.00 93.12 376 LYS A CA 1
ATOM 2889 C C . LYS A 1 376 ? -9.366 -16.165 18.666 1.00 93.12 376 LYS A C 1
ATOM 2891 O O . LYS A 1 376 ? -9.690 -16.658 19.746 1.00 93.12 376 LYS A O 1
ATOM 2896 N N . PRO A 1 377 ? -8.758 -16.898 17.718 1.00 90.06 377 PRO A N 1
ATOM 2897 C CA . PRO A 1 377 ? -8.389 -18.289 17.955 1.00 90.06 377 PRO A CA 1
ATOM 2898 C C . PRO A 1 377 ? -7.381 -18.416 19.099 1.00 90.06 377 PRO A C 1
ATOM 2900 O O . PRO A 1 377 ? -6.431 -17.635 19.169 1.00 90.06 377 PRO A O 1
ATOM 2903 N N . ALA A 1 378 ? -7.524 -19.444 19.939 1.00 88.94 378 ALA A N 1
ATOM 2904 C CA . ALA A 1 378 ? -6.662 -19.656 21.108 1.00 88.94 378 ALA A CA 1
ATOM 2905 C C . ALA A 1 378 ? -5.162 -19.743 20.758 1.00 88.94 378 ALA A C 1
ATOM 2907 O O . ALA A 1 378 ? -4.317 -19.241 21.491 1.00 88.94 378 ALA A O 1
ATOM 2908 N N . TRP A 1 379 ? -4.817 -20.308 19.595 1.00 88.44 379 TRP A N 1
ATOM 2909 C CA . TRP A 1 379 ? -3.421 -20.421 19.153 1.00 88.44 379 TRP A CA 1
ATOM 2910 C C . TRP A 1 379 ? -2.758 -19.065 18.870 1.00 88.44 379 TRP A C 1
ATOM 2912 O O . TRP A 1 379 ? -1.534 -18.974 18.867 1.00 88.44 379 TRP A O 1
ATOM 2922 N N . THR A 1 380 ? -3.530 -17.994 18.652 1.00 84.62 380 THR A N 1
ATOM 2923 C CA . THR A 1 380 ? -2.962 -16.662 18.380 1.00 84.62 380 THR A CA 1
ATOM 2924 C C . THR A 1 380 ? -2.260 -16.050 19.592 1.00 84.62 380 THR A C 1
ATOM 2926 O O . THR A 1 380 ? -1.479 -15.120 19.418 1.00 84.62 380 THR A O 1
ATOM 2929 N N . GLU A 1 381 ? -2.499 -16.567 20.801 1.00 78.69 381 GLU A N 1
ATOM 2930 C CA . GLU A 1 381 ? -1.795 -16.138 22.019 1.00 78.69 381 GLU A CA 1
ATOM 2931 C C . GLU A 1 381 ? -0.382 -16.710 22.099 1.00 78.69 381 GLU A C 1
ATOM 2933 O O . GLU A 1 381 ? 0.509 -16.100 22.680 1.00 78.69 381 GLU A O 1
ATOM 2938 N N . THR A 1 382 ? -0.152 -17.859 21.461 1.00 78.62 382 THR A N 1
ATOM 2939 C CA . THR A 1 382 ? 1.154 -18.524 21.442 1.00 78.62 382 THR A CA 1
ATOM 2940 C C . THR A 1 382 ? 2.177 -17.770 20.588 1.00 78.62 382 THR A C 1
ATOM 2942 O O . THR A 1 382 ? 3.376 -17.902 20.812 1.00 78.62 382 THR A O 1
ATOM 2945 N N . PHE A 1 383 ? 1.721 -16.964 19.627 1.00 60.09 383 PHE A N 1
ATOM 2946 C CA . PHE A 1 383 ? 2.583 -16.247 18.680 1.00 60.09 383 PHE A CA 1
ATOM 2947 C C . PHE A 1 383 ? 2.793 -14.758 19.014 1.00 60.09 383 PHE A C 1
ATOM 2949 O O . PHE A 1 383 ? 3.431 -14.063 18.224 1.00 60.09 383 PHE A O 1
ATOM 2956 N N . GLY A 1 384 ? 2.315 -14.293 20.181 1.00 55.06 384 GLY A N 1
ATOM 2957 C CA . GLY A 1 384 ? 2.395 -12.889 20.616 1.00 55.06 384 GLY A CA 1
ATOM 2958 C C . GLY A 1 384 ? 1.301 -12.019 20.018 1.00 55.06 384 GLY A C 1
ATOM 2959 O O . GLY A 1 384 ? 1.251 -11.857 18.777 1.00 55.06 384 GLY A O 1
#

Organism: NCBI:txid1670608

Foldseek 3Di:
DDDDDDDPPPPPPPPVVVVVVFFQALCLLLVLQPLLLQLLLLAQFAAQLLHHRVLSSLLSSFLLSLLLSLVLLVVQLVLVVVVPDDSLRSLLVSCCVRCVVVVVVLVVDPPSSVQNPDPVNSVCSCVLGNVLSLVQLVQKPPPVVSNSSSCSSVSSSVSRVVSVVSNDPPNVVDCVVVPDDDPVVVVSVVVSSLRSNLSSQLSVLLLLLVLLLLQVLLVCLQCVPPVNVVVCVVPDDPPCPNVVSVLVSVLLSQLLCQQQLNDPQDPVNSCCCSPPVSVVVVVVVVCVVVVVPVDDDPDDPPDSVVSSCVSSVVSVVVSVVSSVVVVDPPVPRPPPRNPPDDVVSNVVSSVVSSVSSSVSSSSSSVRVDDRPPMTRDPCSVVSD

Nearest PDB structures (foldseek):
  6hfb-assembly4_D  TM=1.724E-01  e=2.414E-01  Pyrococcus furiosus DSM 3638
  7vvj-assembly1_R  TM=1.902E-01  e=3.154E+00  Homo sapiens

Mean predicted aligned error: 12.68 Å